Protein 2VQM (pdb70)

GO terms:
  GO:0005515 protein binding (F, IPI)
  GO:0060090 molecular adaptor activity (F, IDA)
  GO:0000785 chromatin (C, IDA)
  GO:0060337 type I interferon-mediated signaling pathway (P, IDA)
  GO:0004407 histone deacetylase activity (F, IDA)
  GO:0000122 negative regulation of transcription by RNA polymerase II (P, IDA)
  GO:0000122 negative regulation of transcription by RNA polymerase II (P, IGI)
  GO:0000978 RNA polymerase II cis-regulatory region sequence-specific DNA binding (F, IDA)
  GO:0141221 histone deacetylase activity, hydrolytic mechanism (F, EXP)
  GO:0045814 negative regulation of gene expression, epigenetic (P, IMP)
  GO:0019789 SUMO transferase activity (F, EXP)
  GO:0005654 nucleoplasm (C, TAS)
  GO:0033558 protein lysine deacetylase activity (F, TAS)
  GO:0016925 protein sumoylation (P, TAS)
  GO:0042802 identical protein binding (F, IPI)
  GO:0005634 nucleus (C, IDA)
  GO:0005737 cytoplasm (C, IDA)
  GO:0000976 transcription cis-regulatory region binding (F, IDA)
  GO:0001216 DNA-binding transcription activator activity (F, IDA)
  GO:0030955 potassium ion binding (F, IDA)

InterPro domains:
  IPR000286 Histone deacetylase HDAC [PR01270] (799-822)
  IPR000286 Histone deacetylase HDAC [PR01270] (833-848)
  IPR000286 Histone deacetylase HDAC [PR01270] (924-934)
  IPR023696 Ureohydrolase domain superfamily [SSF52768] (651-1032)
  IPR023801 Histone deacetylase domain [PF00850] (675-992)
  IPR024643 Histone deacetylase, glutamine rich N-terminal domain [PF12203] (62-152)
  IPR037138 Histone deacetylase domain superfamily [G3DSA:3.40.800.20] (651-1036)
  IPR046949 Histone deacetylase 4/5/7/9 [PIRSF037911] (25-1084)

Radius of gyration: 20.67 Å; Cα contacts (8 Å, |Δi|>4): 848; chains: 1; bounding box: 57×72×46 Å

Structure (mmCIF, N/CA/C/O backbone):
data_2VQM
#
_entry.id   2VQM
#
_cell.length_a   108.866
_cell.length_b   138.208
_cell.length_c   69.603
_cell.angle_alpha   90.00
_cell.angle_beta   90.00
_cell.angle_gamma   90.00
#
_symmetry.space_group_name_H-M   'C 2 2 21'
#
loop_
_entity.id
_entity.type
_entity.pdbx_description
1 polymer 'HISTONE DEACETYLASE 4'
2 non-polymer 'POTASSIUM ION'
3 non-polymer N-hydroxy-5-[(3-phenyl-5,6-dihydroimidazo[1,2-a]pyrazin-7(8H)-yl)carbonyl]thiophene-2-carboxamide
4 non-polymer 'ZINC ION'
5 water water
#
loop_
_atom_site.group_PDB
_atom_site.id
_atom_site.type_symbol
_atom_site.label_atom_id
_atom_site.label_alt_id
_atom_site.label_comp_id
_atom_site.label_asym_id
_atom_site.label_entity_id
_atom_site.label_seq_id
_atom_site.pdbx_PDB_ins_code
_atom_site.Cartn_x
_atom_site.Cartn_y
_atom_site.Cartn_z
_atom_site.occupancy
_atom_site.B_iso_or_equiv
_atom_site.auth_seq_id
_atom_site.auth_comp_id
_atom_site.auth_asym_id
_atom_site.auth_atom_id
_atom_site.pdbx_PDB_model_num
ATOM 1 N N . PRO A 1 6 ? 9.193 -27.889 29.758 1.00 44.89 6 PRO A N 1
ATOM 2 C CA . PRO A 1 6 ? 10.441 -27.871 30.570 1.00 44.75 6 PRO A CA 1
ATOM 3 C C . PRO A 1 6 ? 11.266 -26.650 30.238 1.00 44.39 6 PRO A C 1
ATOM 4 O O . PRO A 1 6 ? 11.271 -26.188 29.093 1.00 45.46 6 PRO A O 1
ATOM 5 N N . ARG A 1 7 ? 11.978 -26.122 31.224 1.00 43.47 7 ARG A N 1
ATOM 6 C CA . ARG A 1 7 ? 12.718 -24.889 31.007 1.00 42.59 7 ARG A CA 1
ATOM 7 C C . ARG A 1 7 ? 14.083 -25.103 30.333 1.00 40.54 7 ARG A C 1
ATOM 8 O O . ARG A 1 7 ? 14.483 -24.250 29.542 1.00 40.55 7 ARG A O 1
ATOM 16 N N . PHE A 1 8 ? 14.781 -26.218 30.589 1.00 37.87 8 PHE A N 1
ATOM 17 C CA . PHE A 1 8 ? 16.010 -26.502 29.819 1.00 35.83 8 PHE A CA 1
ATOM 18 C C . PHE A 1 8 ? 15.651 -27.135 28.477 1.00 34.48 8 PHE A C 1
ATOM 19 O O . PHE A 1 8 ? 15.767 -28.349 28.283 1.00 33.58 8 PHE A O 1
ATOM 27 N N . THR A 1 9 ? 15.196 -26.292 27.552 1.00 32.61 9 THR A N 1
ATOM 28 C CA . THR A 1 9 ? 14.821 -26.751 26.227 1.00 30.93 9 THR A CA 1
ATOM 29 C C . THR A 1 9 ? 15.125 -25.670 25.176 1.00 29.56 9 THR A C 1
ATOM 30 O O . THR A 1 9 ? 15.909 -24.767 25.430 1.00 28.61 9 THR A O 1
ATOM 34 N N . THR A 1 10 ? 14.498 -25.791 24.014 1.00 28.76 10 THR A N 1
ATOM 35 C CA . THR A 1 10 ? 14.731 -24.888 22.881 1.00 28.06 10 THR A CA 1
ATOM 36 C C . THR A 1 10 ? 13.995 -23.565 23.113 1.00 27.61 10 THR A C 1
ATOM 37 O O . THR A 1 10 ? 12.804 -23.566 23.409 1.00 27.76 10 THR A O 1
ATOM 41 N N . GLY A 1 11 ? 14.724 -22.455 22.970 1.00 27.32 11 GLY A N 1
ATOM 42 C CA . GLY A 1 11 ? 14.151 -21.108 23.062 1.00 27.32 11 GLY A CA 1
ATOM 43 C C . GLY A 1 11 ? 13.808 -20.530 21.701 1.00 26.98 11 GLY A C 1
ATOM 44 O O . GLY A 1 11 ? 14.431 -20.876 20.699 1.00 25.92 11 GLY A O 1
ATOM 45 N N . LEU A 1 12 ? 12.782 -19.679 21.665 1.00 27.00 12 LEU A N 1
ATOM 46 C CA . LEU A 1 12 ? 12.452 -18.894 20.479 1.00 27.02 12 LEU A CA 1
ATOM 47 C C . LEU A 1 12 ? 12.413 -17.410 20.883 1.00 27.50 12 LEU A C 1
ATOM 48 O O . LEU A 1 12 ? 11.986 -17.071 22.006 1.00 26.83 12 LEU A O 1
ATOM 53 N N . VAL A 1 13 ? 12.881 -16.534 19.993 1.00 27.37 13 VAL A N 1
ATOM 54 C CA . VAL A 1 13 ? 12.695 -15.096 20.166 1.00 28.07 13 VAL A CA 1
ATOM 55 C C . VAL A 1 13 ? 12.037 -14.511 18.924 1.00 28.45 13 VAL A C 1
ATOM 56 O O . VAL A 1 13 ? 12.361 -14.871 17.802 1.00 26.38 13 VAL A O 1
ATOM 60 N N . TYR A 1 14 ? 11.082 -13.612 19.169 1.00 29.81 14 TYR A N 1
ATOM 61 C CA . TYR A 1 14 ? 10.298 -12.959 18.131 1.00 30.85 14 TYR A CA 1
ATOM 62 C C . TYR A 1 14 ? 9.760 -11.671 18.768 1.00 31.92 14 TYR A C 1
ATOM 63 O O . TYR A 1 14 ? 9.678 -11.575 20.000 1.00 32.06 14 TYR A O 1
ATOM 72 N N . ASP A 1 15 ? 9.435 -10.670 17.959 1.00 32.44 15 ASP A N 1
ATOM 73 C CA . ASP A 1 15 ? 8.874 -9.434 18.501 1.00 32.98 15 ASP A CA 1
ATOM 74 C C . ASP A 1 15 ? 8.072 -8.712 17.419 1.00 33.68 15 ASP A C 1
ATOM 75 O O . ASP A 1 15 ? 8.622 -8.352 16.377 1.00 33.65 15 ASP A O 1
ATOM 80 N N . THR A 1 16 ? 6.770 -8.524 17.676 1.00 34.02 16 THR A N 1
ATOM 81 C CA . THR A 1 16 ? 5.857 -7.861 16.741 1.00 34.16 16 THR A CA 1
ATOM 82 C C . THR A 1 16 ? 6.281 -6.445 16.347 1.00 33.57 16 THR A C 1
ATOM 83 O O . THR A 1 16 ? 5.851 -5.959 15.309 1.00 33.85 16 THR A O 1
ATOM 87 N N . LEU A 1 17 ? 7.098 -5.788 17.172 1.00 33.29 17 LEU A N 1
ATOM 88 C CA . LEU A 1 17 ? 7.606 -4.449 16.861 1.00 32.91 17 LEU A CA 1
ATOM 89 C C . LEU A 1 17 ? 8.639 -4.452 15.711 1.00 32.15 17 LEU A C 1
ATOM 90 O O . LEU A 1 17 ? 9.038 -3.386 15.237 1.00 31.88 17 LEU A O 1
ATOM 95 N N . MET A 1 18 ? 9.069 -5.638 15.264 1.00 31.39 18 MET A N 1
ATOM 96 C CA . MET A 1 18 ? 9.875 -5.748 14.034 1.00 30.51 18 MET A CA 1
ATOM 97 C C . MET A 1 18 ? 9.021 -5.673 12.757 1.00 31.05 18 MET A C 1
ATOM 98 O O . MET A 1 18 ? 9.558 -5.450 11.666 1.00 30.33 18 MET A O 1
ATOM 103 N N . LEU A 1 19 ? 7.704 -5.855 12.893 1.00 31.77 19 LEU A N 1
ATOM 104 C CA . LEU A 1 19 ? 6.789 -5.938 11.751 1.00 32.74 19 LEU A CA 1
ATOM 105 C C . LEU A 1 19 ? 6.377 -4.562 11.225 1.00 33.74 19 LEU A C 1
ATOM 106 O O . LEU A 1 19 ? 6.106 -3.653 12.007 1.00 32.97 19 LEU A O 1
ATOM 111 N N . LYS A 1 20 ? 6.298 -4.439 9.904 1.00 35.50 20 LYS A N 1
ATOM 112 C CA . LYS A 1 20 ? 5.644 -3.286 9.274 1.00 37.53 20 LYS A CA 1
ATOM 113 C C . LYS A 1 20 ? 4.165 -3.285 9.647 1.00 38.47 20 LYS A C 1
ATOM 114 O O . LYS A 1 20 ? 3.590 -2.243 9.959 1.00 38.32 20 LYS A O 1
ATOM 120 N N . HIS A 1 21 ? 3.556 -4.470 9.623 1.00 40.13 21 HIS A N 1
ATOM 121 C CA . HIS A 1 21 ? 2.124 -4.601 9.871 1.00 41.47 21 HIS A CA 1
ATOM 122 C C . HIS A 1 21 ? 1.756 -5.957 10.479 1.00 42.69 21 HIS A C 1
ATOM 123 O O . HIS A 1 21 ? 1.937 -6.999 9.846 1.00 42.47 21 HIS A O 1
ATOM 130 N N . GLN A 1 22 ? 1.238 -5.920 11.703 1.00 44.43 22 GLN A N 1
ATOM 131 C CA . GLN A 1 22 ? 0.703 -7.109 12.362 1.00 45.86 22 GLN A CA 1
ATOM 132 C C . GLN A 1 22 ? -0.766 -7.286 12.006 1.00 46.75 22 GLN A C 1
ATOM 133 O O . GLN A 1 22 ? -1.534 -6.319 12.006 1.00 46.75 22 GLN A O 1
ATOM 139 N N . CYS A 1 23 ? -1.153 -8.529 11.727 1.00 47.84 23 CYS A N 1
ATOM 140 C CA . CYS A 1 23 ? -2.480 -8.830 11.218 1.00 48.84 23 CYS A CA 1
ATOM 141 C C . CYS A 1 23 ? -2.948 -10.253 11.522 1.00 49.35 23 CYS A C 1
ATOM 142 O O . CYS A 1 23 ? -2.309 -11.224 11.116 1.00 49.28 23 CYS A O 1
ATOM 145 N N . THR A 1 24 ? -4.087 -10.361 12.199 1.00 50.26 24 THR A N 1
ATOM 146 C CA . THR A 1 24 ? -4.702 -11.657 12.496 1.00 50.85 24 THR A CA 1
ATOM 147 C C . THR A 1 24 ? -5.306 -12.264 11.221 1.00 51.47 24 THR A C 1
ATOM 148 O O . THR A 1 24 ? -5.897 -11.543 10.410 1.00 51.58 24 THR A O 1
ATOM 152 N N . CYS A 1 25 ? -5.149 -13.582 11.059 1.00 52.21 25 CYS A N 1
ATOM 153 C CA . CYS A 1 25 ? -5.499 -14.325 9.827 1.00 52.72 25 CYS A CA 1
ATOM 154 C C . CYS A 1 25 ? -4.454 -14.206 8.719 1.00 53.12 25 CYS A C 1
ATOM 155 O O . CYS A 1 25 ? -4.703 -14.644 7.593 1.00 53.32 25 CYS A O 1
ATOM 158 N N . GLY A 1 26 ? -3.299 -13.617 9.023 1.00 53.56 26 GLY A N 1
ATOM 159 C CA . GLY A 1 26 ? -2.214 -13.520 8.049 1.00 53.70 26 GLY A CA 1
ATOM 160 C C . GLY A 1 26 ? -1.508 -14.851 7.857 1.00 53.84 26 GLY A C 1
ATOM 161 O O . GLY A 1 26 ? -1.641 -15.504 6.818 1.00 54.18 26 GLY A O 1
ATOM 162 N N . HIS A 1 34 ? -0.442 -10.687 1.685 1.00 46.62 34 HIS A N 1
ATOM 163 C CA . HIS A 1 34 ? -0.444 -10.162 3.053 1.00 46.15 34 HIS A CA 1
ATOM 164 C C . HIS A 1 34 ? 0.516 -10.982 3.920 1.00 45.89 34 HIS A C 1
ATOM 165 O O . HIS A 1 34 ? 0.945 -12.072 3.515 1.00 46.66 34 HIS A O 1
ATOM 172 N N . ALA A 1 35 ? 0.843 -10.455 5.104 1.00 44.84 35 ALA A N 1
ATOM 173 C CA . ALA A 1 35 ? 1.702 -11.147 6.083 1.00 43.67 35 ALA A CA 1
ATOM 174 C C . ALA A 1 35 ? 3.104 -11.454 5.533 1.00 42.23 35 ALA A C 1
ATOM 175 O O . ALA A 1 35 ? 3.265 -12.251 4.603 1.00 43.12 35 ALA A O 1
ATOM 177 N N . GLY A 1 36 ? 4.114 -10.831 6.124 1.00 40.04 36 GLY A N 1
ATOM 178 C CA . GLY A 1 36 ? 5.488 -10.991 5.669 1.00 38.52 36 GLY A CA 1
ATOM 179 C C . GLY A 1 36 ? 6.160 -12.262 6.159 1.00 36.70 36 GLY A C 1
ATOM 180 O O . GLY A 1 36 ? 5.508 -13.191 6.645 1.00 36.89 36 GLY A O 1
ATOM 181 N N . ARG A 1 37 ? 7.484 -12.272 6.065 1.00 34.61 37 ARG A N 1
ATOM 182 C CA . ARG A 1 37 ? 8.275 -13.475 6.324 1.00 32.86 37 ARG A CA 1
ATOM 183 C C . ARG A 1 37 ? 8.192 -13.953 7.782 1.00 31.80 37 ARG A C 1
ATOM 184 O O . ARG A 1 37 ? 7.764 -15.078 8.032 1.00 31.74 37 ARG A O 1
ATOM 192 N N . ILE A 1 38 ? 8.615 -13.121 8.731 1.00 30.51 38 ILE A N 1
ATOM 193 C CA . ILE A 1 38 ? 8.744 -13.582 10.126 1.00 30.24 38 ILE A CA 1
ATOM 194 C C . ILE A 1 38 ? 7.400 -13.849 10.790 1.00 30.83 38 ILE A C 1
ATOM 195 O O . ILE A 1 38 ? 7.277 -14.783 11.588 1.00 29.79 38 ILE A O 1
ATOM 200 N N . GLN A 1 39 ? 6.389 -13.049 10.439 1.00 31.22 39 GLN A N 1
ATOM 201 C CA . GLN A 1 39 ? 5.021 -13.303 10.905 1.00 32.04 39 GLN A CA 1
ATOM 202 C C . GLN A 1 39 ? 4.519 -14.653 10.387 1.00 31.57 39 GLN A C 1
ATOM 203 O O . GLN A 1 39 ? 3.876 -15.396 11.119 1.00 31.72 39 GLN A O 1
ATOM 209 N N . SER A 1 40 ? 4.850 -15.006 9.146 1.00 32.03 40 SER A N 1
ATOM 210 C CA . SER A 1 40 ? 4.475 -16.315 8.606 1.00 31.81 40 SER A CA 1
ATOM 211 C C . SER A 1 40 ? 5.225 -17.475 9.291 1.00 31.73 40 SER A C 1
ATOM 212 O O . SER A 1 40 ? 4.632 -18.501 9.604 1.00 31.45 40 SER A O 1
ATOM 215 N N . ILE A 1 41 ? 6.524 -17.315 9.526 1.00 31.61 41 ILE A N 1
ATOM 216 C CA . ILE A 1 41 ? 7.294 -18.363 10.217 1.00 31.53 41 ILE A CA 1
ATOM 217 C C . ILE A 1 41 ? 6.752 -18.579 11.643 1.00 32.48 41 ILE A C 1
ATOM 218 O O . ILE A 1 41 ? 6.567 -19.714 12.064 1.00 32.61 41 ILE A O 1
ATOM 223 N N . TRP A 1 42 ? 6.499 -17.488 12.361 1.00 33.67 42 TRP A N 1
ATOM 224 C CA . TRP A 1 42 ? 5.944 -17.558 13.719 1.00 34.75 42 TRP A CA 1
ATOM 225 C C . TRP A 1 42 ? 4.612 -18.305 13.719 1.00 35.59 42 TRP A C 1
ATOM 226 O O . TRP A 1 42 ? 4.347 -19.106 14.618 1.00 35.01 42 TRP A O 1
ATOM 237 N N . SER A 1 43 ? 3.778 -18.063 12.707 1.00 36.52 43 SER A N 1
ATOM 238 C CA . SER A 1 43 ? 2.491 -18.751 12.615 1.00 37.13 43 SER A CA 1
ATOM 239 C C . SER A 1 43 ? 2.664 -20.246 12.371 1.00 37.53 43 SER A C 1
ATOM 240 O O . SER A 1 43 ? 1.949 -21.050 12.970 1.00 37.31 43 SER A O 1
ATOM 243 N N . ARG A 1 44 ? 3.597 -20.614 11.491 1.00 37.24 44 ARG A N 1
ATOM 244 C CA . ARG A 1 44 ? 3.914 -22.012 11.239 1.00 37.43 44 ARG A CA 1
ATOM 245 C C . ARG A 1 44 ? 4.424 -22.718 12.497 1.00 37.51 44 ARG A C 1
ATOM 246 O O . ARG A 1 44 ? 4.100 -23.876 12.712 1.00 38.27 44 ARG A O 1
ATOM 254 N N . LEU A 1 45 ? 5.246 -22.037 13.288 1.00 37.98 45 LEU A N 1
ATOM 255 C CA . LEU A 1 45 ? 5.764 -22.611 14.535 1.00 38.16 45 LEU A CA 1
ATOM 256 C C . LEU A 1 45 ? 4.640 -22.721 15.574 1.00 39.42 45 LEU A C 1
ATOM 257 O O . LEU A 1 45 ? 4.494 -23.752 16.239 1.00 39.13 45 LEU A O 1
ATOM 262 N N . GLN A 1 46 ? 3.849 -21.655 15.690 1.00 40.66 46 GLN A N 1
ATOM 263 C CA . GLN A 1 46 ? 2.628 -21.682 16.501 1.00 41.95 46 GLN A CA 1
ATOM 264 C C . GLN A 1 46 ? 1.704 -22.811 16.055 1.00 42.26 46 GLN A C 1
ATOM 265 O O . GLN A 1 46 ? 1.389 -23.691 16.862 1.00 43.23 46 GLN A O 1
ATOM 271 N N . GLU A 1 47 ? 1.325 -22.814 14.772 1.00 43.12 47 GLU A N 1
ATOM 272 C CA . GLU A 1 47 ? 0.351 -23.788 14.214 1.00 43.64 47 GLU A CA 1
ATOM 273 C C . GLU A 1 47 ? 0.750 -25.244 14.380 1.00 43.47 47 GLU A C 1
ATOM 274 O O . GLU A 1 47 ? -0.118 -26.085 14.589 1.00 43.97 47 GLU A O 1
ATOM 280 N N . THR A 1 48 ? 2.042 -25.547 14.230 1.00 43.16 48 THR A N 1
ATOM 281 C CA . THR A 1 48 ? 2.549 -26.915 14.393 1.00 42.42 48 THR A CA 1
ATOM 282 C C . THR A 1 48 ? 2.724 -27.291 15.874 1.00 42.13 48 THR A C 1
ATOM 283 O O . THR A 1 48 ? 2.971 -28.439 16.190 1.00 41.74 48 THR A O 1
ATOM 287 N N . GLY A 1 49 ? 2.611 -26.316 16.775 1.00 41.97 49 GLY A N 1
ATOM 288 C CA . GLY A 1 49 ? 2.769 -26.561 18.208 1.00 41.72 49 GLY A CA 1
ATOM 289 C C . GLY A 1 49 ? 4.210 -26.581 18.693 1.00 41.27 49 GLY A C 1
ATOM 290 O O . GLY A 1 49 ? 4.465 -26.846 19.868 1.00 40.91 49 GLY A O 1
ATOM 291 N N . LEU A 1 50 ? 5.158 -26.289 17.797 1.00 40.89 50 LEU A N 1
ATOM 292 C CA . LEU A 1 50 ? 6.569 -26.245 18.164 1.00 40.19 50 LEU A CA 1
ATOM 293 C C . LEU A 1 50 ? 6.834 -25.126 19.162 1.00 39.96 50 LEU A C 1
ATOM 294 O O . LEU A 1 50 ? 7.603 -25.316 20.103 1.00 39.26 50 LEU A O 1
ATOM 299 N N . ARG A 1 51 ? 6.192 -23.967 18.972 1.00 39.76 51 ARG A N 1
ATOM 300 C CA . ARG A 1 51 ? 6.335 -22.858 19.916 1.00 40.25 51 ARG A CA 1
ATOM 301 C C . ARG A 1 51 ? 5.909 -23.319 21.312 1.00 39.88 51 ARG A C 1
ATOM 302 O O . ARG A 1 51 ? 6.526 -22.944 22.300 1.00 40.05 51 ARG A O 1
ATOM 310 N N . GLY A 1 52 ? 4.868 -24.141 21.371 1.00 39.99 52 GLY A N 1
ATOM 311 C CA . GLY A 1 52 ? 4.354 -24.669 22.642 1.00 40.21 52 GLY A CA 1
ATOM 312 C C . GLY A 1 52 ? 5.361 -25.501 23.418 1.00 40.08 52 GLY A C 1
ATOM 313 O O . GLY A 1 52 ? 5.378 -25.473 24.652 1.00 39.90 52 GLY A O 1
ATOM 314 N N . LYS A 1 53 ? 6.209 -26.230 22.691 1.00 39.90 53 LYS A N 1
ATOM 315 C CA . LYS A 1 53 ? 7.272 -27.042 23.297 1.00 39.68 53 LYS A CA 1
ATOM 316 C C . LYS A 1 53 ? 8.509 -26.203 23.605 1.00 38.79 53 LYS A C 1
ATOM 317 O O . LYS A 1 53 ? 9.401 -26.629 24.349 1.00 38.22 53 LYS A O 1
ATOM 323 N N . CYS A 1 54 ? 8.554 -24.999 23.038 1.00 38.09 54 CYS A N 1
ATOM 324 C CA . CYS A 1 54 ? 9.675 -24.102 23.223 1.00 37.36 54 CYS A CA 1
ATOM 325 C C . CYS A 1 54 ? 9.433 -23.091 24.336 1.00 37.69 54 CYS A C 1
ATOM 326 O O . CYS A 1 54 ? 8.286 -22.820 24.703 1.00 37.61 54 CYS A O 1
ATOM 329 N N . GLU A 1 55 ? 10.520 -22.543 24.865 1.00 37.82 55 GLU A N 1
ATOM 330 C CA . GLU A 1 55 ? 10.459 -21.405 25.773 1.00 38.69 55 GLU A CA 1
ATOM 331 C C . GLU A 1 55 ? 10.549 -20.111 24.957 1.00 39.19 55 GLU A C 1
ATOM 332 O O . GLU A 1 55 ? 11.551 -19.861 24.282 1.00 38.75 55 GLU A O 1
ATOM 338 N N . CYS A 1 56 ? 9.498 -19.298 25.024 1.00 39.48 56 CYS A N 1
ATOM 339 C CA . CYS A 1 56 ? 9.477 -18.003 24.345 1.00 40.03 56 CYS A CA 1
ATOM 340 C C . CYS A 1 56 ? 10.223 -16.980 25.194 1.00 39.50 56 CYS A C 1
ATOM 341 O O . CYS A 1 56 ? 9.938 -16.823 26.385 1.00 39.34 56 CYS A O 1
ATOM 344 N N . ILE A 1 57 ? 11.185 -16.304 24.571 1.00 39.18 57 ILE A N 1
ATOM 345 C CA . ILE A 1 57 ? 12.070 -15.345 25.228 1.00 38.97 57 ILE A CA 1
ATOM 346 C C . ILE A 1 57 ? 11.699 -13.931 24.776 1.00 38.81 57 ILE A C 1
ATOM 347 O O . ILE A 1 57 ? 11.422 -13.708 23.602 1.00 37.99 57 ILE A O 1
ATOM 352 N N . ARG A 1 58 ? 11.684 -12.988 25.714 1.00 38.66 58 ARG A N 1
ATOM 353 C CA . ARG A 1 58 ? 11.380 -11.591 25.393 1.00 38.88 58 ARG A CA 1
ATOM 354 C C . ARG A 1 58 ? 12.608 -10.852 24.885 1.00 37.90 58 ARG A C 1
ATOM 355 O O . ARG A 1 58 ? 13.655 -10.835 25.537 1.00 36.98 58 ARG A O 1
ATOM 363 N N . GLY A 1 59 ? 12.460 -10.224 23.723 1.00 37.72 59 GLY A N 1
ATOM 364 C CA . GLY A 1 59 ? 13.520 -9.422 23.140 1.00 37.23 59 GLY A CA 1
ATOM 365 C C . GLY A 1 59 ? 13.526 -7.987 23.640 1.00 36.94 59 GLY A C 1
ATOM 366 O O . GLY A 1 59 ? 12.699 -7.600 24.477 1.00 36.52 59 GLY A O 1
ATOM 367 N N . ARG A 1 60 ? 14.467 -7.211 23.110 1.00 36.31 60 ARG A N 1
ATOM 368 C CA . ARG A 1 60 ? 14.638 -5.788 23.428 1.00 35.94 60 ARG A CA 1
ATOM 369 C C . ARG A 1 60 ? 15.532 -5.127 22.391 1.00 35.27 60 ARG A C 1
ATOM 370 O O . ARG A 1 60 ? 16.178 -5.820 21.600 1.00 35.20 60 ARG A O 1
ATOM 378 N N . LYS A 1 61 ? 15.603 -3.796 22.423 1.00 34.66 61 LYS A N 1
ATOM 379 C CA . LYS A 1 61 ? 16.554 -3.052 21.607 1.00 34.14 61 LYS A CA 1
ATOM 380 C C . LYS A 1 61 ? 17.972 -3.315 22.079 1.00 33.67 61 LYS A C 1
ATOM 381 O O . LYS A 1 61 ? 18.241 -3.315 23.283 1.00 33.01 61 LYS A O 1
ATOM 387 N N . ALA A 1 62 ? 18.885 -3.511 21.136 1.00 32.44 62 ALA A N 1
ATOM 388 C CA . ALA A 1 62 ? 20.294 -3.455 21.453 1.00 32.47 62 ALA A CA 1
ATOM 389 C C . ALA A 1 62 ? 20.603 -2.051 21.982 1.00 32.63 62 ALA A C 1
ATOM 390 O O . ALA A 1 62 ? 19.976 -1.076 21.545 1.00 32.35 62 ALA A O 1
ATOM 392 N N . THR A 1 63 ? 21.545 -1.947 22.921 1.00 32.02 63 THR A N 1
ATOM 393 C CA . THR A 1 63 ? 22.049 -0.641 23.339 1.00 31.84 63 THR A CA 1
ATOM 394 C C . THR A 1 63 ? 22.982 -0.118 22.259 1.00 31.80 63 THR A C 1
ATOM 395 O O . THR A 1 63 ? 23.482 -0.889 21.433 1.00 30.45 63 THR A O 1
ATOM 399 N N . LEU A 1 64 ? 23.196 1.194 22.251 1.00 31.78 64 LEU A N 1
ATOM 400 C CA . LEU A 1 64 ? 24.164 1.802 21.341 1.00 32.24 64 LEU A CA 1
ATOM 401 C C . LEU A 1 64 ? 25.577 1.274 21.587 1.00 32.33 64 LEU A C 1
ATOM 402 O O . LEU A 1 64 ? 26.333 1.084 20.642 1.00 32.01 64 LEU A O 1
ATOM 407 N N . GLU A 1 65 ? 25.926 1.016 22.851 1.00 31.64 65 GLU A N 1
ATOM 408 C CA . GLU A 1 65 ? 27.230 0.441 23.178 1.00 32.25 65 GLU A CA 1
ATOM 409 C C . GLU A 1 65 ? 27.393 -0.976 22.599 1.00 30.92 65 GLU A C 1
ATOM 410 O O . GLU A 1 65 ? 28.443 -1.306 22.065 1.00 31.26 65 GLU A O 1
ATOM 416 N N . GLU A 1 66 ? 26.344 -1.784 22.699 1.00 30.64 66 GLU A N 1
ATOM 417 C CA . GLU A 1 66 ? 26.344 -3.152 22.142 1.00 30.10 66 GLU A CA 1
ATOM 418 C C . GLU A 1 66 ? 26.576 -3.148 20.624 1.00 29.67 66 GLU A C 1
ATOM 419 O O . GLU A 1 66 ? 27.411 -3.915 20.114 1.00 29.52 66 GLU A O 1
ATOM 425 N N . LEU A 1 67 ? 25.859 -2.275 19.910 1.00 28.88 67 LEU A N 1
ATOM 426 C CA . LEU A 1 67 ? 26.020 -2.154 18.455 1.00 28.00 67 LEU A CA 1
ATOM 427 C C . LEU A 1 67 ? 27.445 -1.710 18.115 1.00 28.25 67 LEU A C 1
ATOM 428 O O . LEU A 1 67 ? 27.998 -2.105 17.094 1.00 27.58 67 LEU A O 1
ATOM 433 N N . GLN A 1 68 ? 28.060 -0.909 18.989 1.00 28.29 68 GLN A N 1
ATOM 434 C CA . GLN A 1 68 ? 29.409 -0.420 18.743 1.00 28.64 68 GLN A CA 1
ATOM 435 C C . GLN A 1 68 ? 30.544 -1.444 18.983 1.00 28.19 68 GLN A C 1
ATOM 436 O O . GLN A 1 68 ? 31.705 -1.143 18.718 1.00 28.77 68 GLN A O 1
ATOM 442 N N . THR A 1 69 ? 30.217 -2.648 19.450 1.00 28.20 69 THR A N 1
ATOM 443 C CA . THR A 1 69 ? 31.201 -3.744 19.441 1.00 28.24 69 THR A CA 1
ATOM 444 C C . THR A 1 69 ? 31.618 -4.100 17.997 1.00 27.94 69 THR A C 1
ATOM 445 O O . THR A 1 69 ? 32.709 -4.617 17.775 1.00 27.49 69 THR A O 1
ATOM 449 N N . VAL A 1 70 ? 30.734 -3.821 17.031 1.00 26.92 70 VAL A N 1
ATOM 450 C CA . VAL A 1 70 ? 30.966 -4.149 15.621 1.00 26.46 70 VAL A CA 1
ATOM 451 C C . VAL A 1 70 ? 30.994 -2.906 14.720 1.00 26.77 70 VAL A C 1
ATOM 452 O O . VAL A 1 70 ? 31.846 -2.793 13.834 1.00 27.62 70 VAL A O 1
ATOM 456 N N . HIS A 1 71 ? 30.069 -1.975 14.947 1.00 26.90 71 HIS A N 1
ATOM 457 C CA . HIS A 1 71 ? 29.891 -0.836 14.049 1.00 26.74 71 HIS A CA 1
ATOM 458 C C . HIS A 1 71 ? 30.453 0.463 14.645 1.00 27.91 71 HIS A C 1
ATOM 459 O O . HIS A 1 71 ? 30.569 0.605 15.870 1.00 28.55 71 HIS A O 1
ATOM 466 N N . SER A 1 72 ? 30.799 1.404 13.774 1.00 28.57 72 SER A N 1
ATOM 467 C CA . SER A 1 72 ? 31.328 2.708 14.214 1.00 28.96 72 SER A CA 1
ATOM 468 C C . SER A 1 72 ? 30.277 3.482 15.012 1.00 29.01 72 SER A C 1
ATOM 469 O O . SER A 1 72 ? 29.080 3.244 14.869 1.00 28.63 72 SER A O 1
ATOM 472 N N . GLU A 1 73 ? 30.732 4.403 15.866 1.00 29.29 73 GLU A N 1
ATOM 473 C CA . GLU A 1 73 ? 29.808 5.285 16.576 1.00 29.70 73 GLU A CA 1
ATOM 474 C C . GLU A 1 73 ? 28.903 6.065 15.611 1.00 28.78 73 GLU A C 1
ATOM 475 O O . GLU A 1 73 ? 27.708 6.161 15.833 1.00 28.55 73 GLU A O 1
ATOM 481 N N . ALA A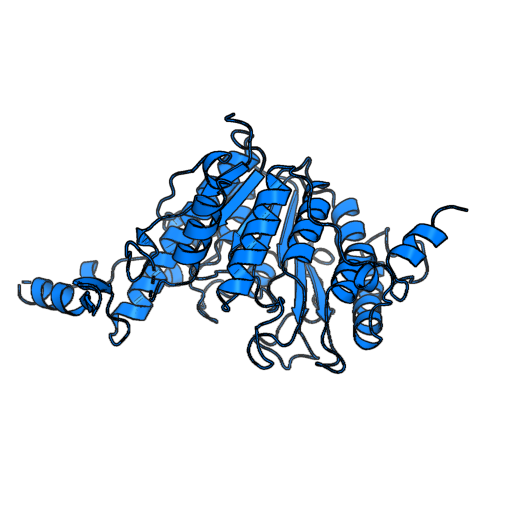 1 74 ? 29.488 6.603 14.544 1.00 28.60 74 ALA A N 1
ATOM 482 C CA . ALA A 1 74 ? 28.750 7.412 13.561 1.00 28.73 74 ALA A CA 1
ATOM 483 C C . ALA A 1 74 ? 27.618 6.594 12.895 1.00 28.26 74 ALA A C 1
ATOM 484 O O . ALA A 1 74 ? 26.465 7.050 12.782 1.00 28.93 74 ALA A O 1
ATOM 486 N N . HIS A 1 75 ? 27.954 5.372 12.484 1.00 27.54 75 HIS A N 1
ATOM 487 C CA . HIS A 1 75 ? 26.974 4.441 11.911 1.00 26.70 75 HIS A CA 1
ATOM 488 C C . HIS A 1 75 ? 25.818 4.179 12.865 1.00 26.34 75 HIS A C 1
ATOM 489 O O . HIS A 1 75 ? 24.647 4.226 12.487 1.00 25.16 75 HIS A O 1
ATOM 496 N N . THR A 1 76 ? 26.166 3.911 14.122 1.00 26.24 76 THR A N 1
ATOM 497 C CA . THR A 1 76 ? 25.191 3.570 15.143 1.00 26.29 76 THR A CA 1
ATOM 498 C C . THR A 1 76 ? 24.233 4.744 15.456 1.00 26.43 76 THR A C 1
ATOM 499 O O . THR A 1 76 ? 23.035 4.545 15.586 1.00 25.30 76 THR A O 1
ATOM 503 N N . LEU A 1 77 ? 24.768 5.957 15.552 1.00 27.35 77 LEU A N 1
ATOM 504 C CA . LEU A 1 77 ? 23.931 7.134 15.850 1.00 28.50 77 LEU A CA 1
ATOM 505 C C . LEU A 1 77 ? 23.003 7.505 14.678 1.00 28.86 77 LEU A C 1
ATOM 506 O O . LEU A 1 77 ? 21.838 7.860 14.884 1.00 29.54 77 LEU A O 1
ATOM 511 N N . LEU A 1 78 ? 23.506 7.384 13.453 1.00 28.85 78 LEU A N 1
ATOM 512 C CA . LEU A 1 78 ? 22.710 7.689 12.260 1.00 28.87 78 LEU A CA 1
ATOM 513 C C . LEU A 1 78 ? 21.524 6.735 12.111 1.00 28.62 78 LEU A C 1
ATOM 514 O O . LEU A 1 78 ? 20.372 7.169 12.071 1.00 28.64 78 LEU A O 1
ATOM 519 N N . TYR A 1 79 ? 21.805 5.432 12.054 1.00 27.62 79 TYR A N 1
ATOM 520 C CA . TYR A 1 79 ? 20.771 4.425 11.810 1.00 27.20 79 TYR A CA 1
ATOM 521 C C . TYR A 1 79 ? 20.068 3.886 13.046 1.00 27.56 79 TYR A C 1
ATOM 522 O O . TYR A 1 79 ? 18.998 3.298 12.919 1.00 26.07 79 TYR A O 1
ATOM 531 N N . GLY A 1 80 ? 20.667 4.069 14.225 1.00 29.23 80 GLY A N 1
ATOM 532 C CA . GLY A 1 80 ? 20.147 3.464 15.455 1.00 30.99 80 GLY A CA 1
ATOM 533 C C . GLY A 1 80 ? 19.226 4.315 16.318 1.00 32.96 80 GLY A C 1
ATOM 534 O O . GLY A 1 80 ? 18.603 3.798 17.254 1.00 33.29 80 GLY A O 1
ATOM 535 N N . THR A 1 81 ? 19.117 5.604 16.008 1.00 34.73 81 THR A N 1
ATOM 536 C CA . THR A 1 81 ? 18.337 6.531 16.839 1.00 36.45 81 THR A CA 1
ATOM 537 C C . THR A 1 81 ? 17.145 7.111 16.062 1.00 37.82 81 THR A C 1
ATOM 538 O O . THR A 1 81 ? 17.210 7.278 14.834 1.00 37.40 81 THR A O 1
ATOM 542 N N . ASN A 1 82 ? 16.059 7.406 16.776 1.00 39.09 82 ASN A N 1
ATOM 543 C CA . ASN A 1 82 ? 14.849 7.957 16.152 1.00 40.62 82 ASN A CA 1
ATOM 544 C C . ASN A 1 82 ? 15.139 9.349 15.595 1.00 41.44 82 ASN A C 1
ATOM 545 O O . ASN A 1 82 ? 15.544 10.233 16.350 1.00 41.48 82 ASN A O 1
ATOM 550 N N . PRO A 1 83 ? 14.953 9.547 14.275 1.00 42.66 83 PRO A N 1
ATOM 551 C CA . PRO A 1 83 ? 15.326 10.845 13.689 1.00 43.75 83 PRO A CA 1
ATOM 552 C C . PRO A 1 83 ? 14.530 12.036 14.239 1.00 45.01 83 PRO A C 1
ATOM 553 O O . PRO A 1 83 ? 15.066 13.146 14.320 1.00 44.97 83 PRO A O 1
ATOM 557 N N . LEU A 1 84 ? 13.280 11.797 14.633 1.00 46.68 84 LEU A N 1
ATOM 558 C CA . LEU A 1 84 ? 12.408 12.857 15.152 1.00 48.05 84 LEU A CA 1
ATOM 559 C C . LEU A 1 84 ? 12.956 13.511 16.437 1.00 49.34 84 LEU A C 1
ATOM 560 O O . LEU A 1 84 ? 12.684 14.687 16.710 1.00 49.75 84 LEU A O 1
ATOM 565 N N . ASN A 1 85 ? 13.739 12.757 17.210 1.00 50.69 85 ASN A N 1
ATOM 566 C CA . ASN A 1 85 ? 14.396 13.292 18.409 1.00 51.74 85 ASN A CA 1
ATOM 567 C C . ASN A 1 85 ? 15.346 14.475 18.119 1.00 52.38 85 ASN A C 1
ATOM 568 O O . ASN A 1 85 ? 15.563 15.326 18.984 1.00 52.46 85 ASN A O 1
ATOM 573 N N . ARG A 1 86 ? 15.894 14.526 16.904 1.00 52.99 86 ARG A N 1
ATOM 574 C CA . ARG A 1 86 ? 16.806 15.604 16.489 1.00 53.64 86 ARG A CA 1
ATOM 575 C C . ARG A 1 86 ? 16.057 16.853 16.003 1.00 53.76 86 ARG A C 1
ATOM 576 O O . ARG A 1 86 ? 16.667 17.906 15.787 1.00 53.92 86 ARG A O 1
ATOM 584 N N . GLN A 1 87 ? 14.743 16.722 15.827 1.00 53.98 87 GLN A N 1
ATOM 585 C CA . GLN A 1 87 ? 13.920 17.738 15.186 1.00 54.30 87 GLN A CA 1
ATOM 586 C C . GLN A 1 87 ? 12.943 18.330 16.200 1.00 54.64 87 GLN A C 1
ATOM 587 O O . GLN A 1 87 ? 13.180 19.400 16.767 1.00 55.36 87 GLN A O 1
ATOM 593 N N . LYS A 1 92 ? 2.036 19.779 15.676 1.00 62.20 92 LYS A N 1
ATOM 594 C CA . LYS A 1 92 ? 1.414 20.078 14.384 1.00 62.23 92 LYS A CA 1
ATOM 595 C C . LYS A 1 92 ? 2.203 19.444 13.237 1.00 62.11 92 LYS A C 1
ATOM 596 O O . LYS A 1 92 ? 1.644 18.704 12.428 1.00 61.95 92 LYS A O 1
ATOM 602 N N . LYS A 1 93 ? 3.499 19.742 13.175 1.00 62.08 93 LYS A N 1
ATOM 603 C CA . LYS A 1 93 ? 4.408 19.047 12.260 1.00 62.04 93 LYS A CA 1
ATOM 604 C C . LYS A 1 93 ? 4.784 17.669 12.820 1.00 62.00 93 LYS A C 1
ATOM 605 O O . LYS A 1 93 ? 5.109 16.755 12.058 1.00 61.98 93 LYS A O 1
ATOM 607 N N . LEU A 1 94 ? 4.739 17.525 14.147 1.00 61.89 94 LEU A N 1
ATOM 608 C CA . LEU A 1 94 ? 4.932 16.223 14.794 1.00 61.87 94 LEU A CA 1
ATOM 609 C C . LEU A 1 94 ? 3.747 15.308 14.509 1.00 61.70 94 LEU A C 1
ATOM 610 O O . LEU A 1 94 ? 3.927 14.148 14.138 1.00 61.74 94 LEU A O 1
ATOM 615 N N . LEU A 1 95 ? 2.540 15.841 14.689 1.00 61.44 95 LEU A N 1
ATOM 616 C CA . LEU A 1 95 ? 1.307 15.105 14.393 1.00 61.23 95 LEU A CA 1
ATOM 617 C C . LEU A 1 95 ? 1.216 14.749 12.900 1.00 60.93 95 LEU A C 1
ATOM 618 O O . LEU A 1 95 ? 0.749 13.664 12.542 1.00 60.72 95 LEU A O 1
ATOM 623 N N . GLY A 1 96 ? 1.671 15.663 12.041 1.00 60.63 96 GLY A N 1
ATOM 624 C CA . GLY A 1 96 ? 1.740 15.417 10.598 1.00 60.44 96 GLY A CA 1
ATOM 625 C C . GLY A 1 96 ? 2.792 14.386 10.203 1.00 60.29 96 GLY A C 1
ATOM 626 O O . GLY A 1 96 ? 2.568 13.575 9.296 1.00 60.13 96 GLY A O 1
ATOM 627 N N . SER A 1 97 ? 3.943 14.422 10.872 1.00 60.12 97 SER A N 1
ATOM 628 C CA . SER A 1 97 ? 4.996 13.421 10.653 1.00 60.11 97 SER A CA 1
ATOM 629 C C . SER A 1 97 ? 4.526 12.033 11.075 1.00 59.95 97 SER A C 1
ATOM 630 O O . SER A 1 97 ? 4.700 11.066 10.335 1.00 59.91 97 SER A O 1
ATOM 633 N N . LEU A 1 98 ? 3.936 11.946 12.265 1.00 59.87 98 LEU A N 1
ATOM 634 C CA . LEU A 1 98 ? 3.396 10.683 12.775 1.00 59.83 98 LEU A CA 1
ATOM 635 C C . LEU A 1 98 ? 2.289 10.146 11.874 1.00 59.78 98 LEU A C 1
ATOM 636 O O . LEU A 1 98 ? 2.242 8.948 11.603 1.00 59.81 98 LEU A O 1
ATOM 641 N N . ALA A 1 99 ? 1.413 11.035 11.406 1.00 59.64 99 ALA A N 1
ATOM 642 C CA . ALA A 1 99 ? 0.279 10.648 10.563 1.00 59.56 99 ALA A CA 1
ATOM 643 C C . ALA A 1 99 ? 0.701 9.861 9.321 1.00 59.50 99 ALA A C 1
ATOM 644 O O . ALA A 1 99 ? 0.179 8.776 9.073 1.00 59.65 99 ALA A O 1
ATOM 646 N N . SER A 1 100 ? 1.650 10.397 8.555 1.00 59.32 100 SER A N 1
ATOM 647 C CA . SER A 1 100 ? 2.042 9.785 7.272 1.00 59.22 100 SER A CA 1
ATOM 648 C C . SER A 1 100 ? 3.000 8.586 7.389 1.00 58.94 100 SER A C 1
ATOM 649 O O . SER A 1 100 ? 3.253 7.899 6.396 1.00 58.61 100 SER A O 1
ATOM 652 N N . VAL A 1 101 ? 3.531 8.340 8.584 1.00 58.88 101 VAL A N 1
ATOM 653 C CA . VAL A 1 101 ? 4.239 7.080 8.855 1.00 58.88 101 VAL A CA 1
ATOM 654 C C . VAL A 1 101 ? 3.295 5.895 8.610 1.00 58.98 101 VAL A C 1
ATOM 655 O O . VAL A 1 101 ? 3.723 4.854 8.102 1.00 58.82 101 VAL A O 1
ATOM 659 N N . PHE A 1 102 ? 2.013 6.076 8.938 1.00 59.11 102 PHE A N 1
ATOM 660 C CA . PHE A 1 102 ? 1.022 4.996 8.868 1.00 59.41 102 PHE A CA 1
ATOM 661 C C . PHE A 1 102 ? 0.086 5.064 7.657 1.00 59.72 102 PHE A C 1
ATOM 662 O O . PHE A 1 102 ? -0.127 6.127 7.076 1.00 59.70 102 PHE A O 1
ATOM 670 N N . VAL A 1 103 ? -0.460 3.906 7.290 1.00 60.15 103 VAL A N 1
ATOM 671 C CA . VAL A 1 103 ? -1.461 3.791 6.227 1.00 60.52 103 VAL A CA 1
ATOM 672 C C . VAL A 1 103 ? -2.483 2.708 6.591 1.00 60.97 103 VAL A C 1
ATOM 673 O O . VAL A 1 103 ? -2.121 1.664 7.140 1.00 61.08 103 VAL A O 1
ATOM 677 N N . ARG A 1 104 ? -3.754 2.962 6.290 1.00 61.34 104 ARG A N 1
ATOM 678 C CA . ARG A 1 104 ? -4.816 1.998 6.572 1.00 61.59 104 ARG A CA 1
ATOM 679 C C . ARG A 1 104 ? -4.894 0.995 5.422 1.00 61.50 104 ARG A C 1
ATOM 680 O O . ARG A 1 104 ? -4.829 1.380 4.256 1.00 61.53 104 ARG A O 1
ATOM 688 N N . LEU A 1 105 ? -5.028 -0.287 5.760 1.00 61.42 105 LEU A N 1
ATOM 689 C CA . LEU A 1 105 ? -4.888 -1.383 4.790 1.00 61.35 105 LEU A CA 1
ATOM 690 C C . LEU A 1 105 ? -6.233 -2.051 4.467 1.00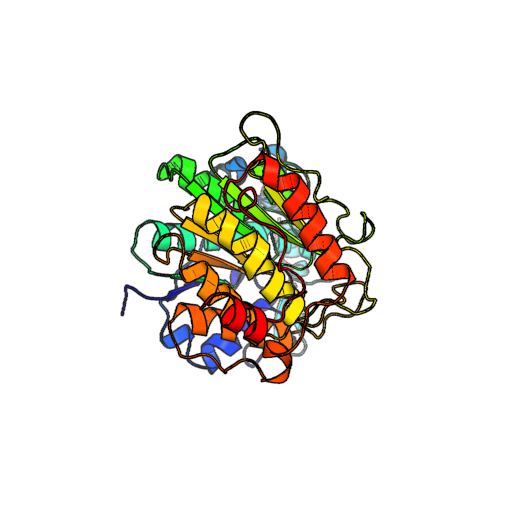 61.24 105 LEU A C 1
ATOM 691 O O . LEU A 1 105 ? -7.186 -1.923 5.243 1.00 61.25 105 LEU A O 1
ATOM 696 N N . PRO A 1 106 ? -6.315 -2.769 3.322 1.00 61.06 106 PRO A N 1
ATOM 697 C CA . PRO A 1 106 ? -7.562 -3.446 2.909 1.00 60.94 106 PRO A CA 1
ATOM 698 C C . PRO A 1 106 ? -8.123 -4.509 3.878 1.00 60.64 106 PRO A C 1
ATOM 699 O O . PRO A 1 106 ? -9.247 -4.976 3.686 1.00 60.76 106 PRO A O 1
ATOM 703 N N . CYS A 1 107 ? -7.352 -4.889 4.893 1.00 60.07 107 CYS A N 1
ATOM 704 C CA . CYS A 1 107 ? -7.841 -5.768 5.953 1.00 59.58 107 CYS A CA 1
ATOM 705 C C . CYS A 1 107 ? -8.551 -4.984 7.064 1.00 58.99 107 CYS A C 1
ATOM 706 O O . CYS A 1 107 ? -9.161 -5.582 7.953 1.00 59.04 107 CYS A O 1
ATOM 709 N N . GLY A 1 108 ? -8.472 -3.655 7.013 1.00 58.33 108 GLY A N 1
ATOM 710 C CA . GLY A 1 108 ? -8.996 -2.798 8.079 1.00 57.78 108 GLY A CA 1
ATOM 711 C C . GLY A 1 108 ? -7.974 -2.500 9.166 1.00 57.26 108 GLY A C 1
ATOM 712 O O . GLY A 1 108 ? -8.286 -1.823 10.152 1.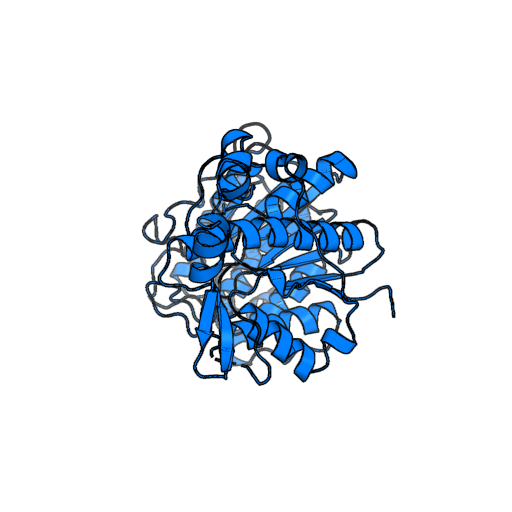00 57.38 108 GLY A O 1
ATOM 713 N N . GLY A 1 109 ? -6.755 -3.010 8.995 1.00 56.35 109 GLY A N 1
ATOM 714 C CA . GLY A 1 109 ? -5.658 -2.737 9.921 1.00 55.66 109 GLY A CA 1
ATOM 715 C C . GLY A 1 109 ? -4.786 -1.592 9.435 1.00 54.84 109 GLY A C 1
ATOM 716 O O . GLY A 1 109 ? -4.972 -1.078 8.328 1.00 54.95 109 GLY A O 1
ATOM 717 N N . VAL A 1 110 ? -3.835 -1.190 10.273 1.00 53.69 110 VAL A N 1
ATOM 718 C CA . VAL A 1 110 ? -2.896 -0.132 9.927 1.00 52.53 110 VAL A CA 1
ATOM 719 C C . VAL A 1 110 ? -1.472 -0.688 9.896 1.00 51.29 110 VAL A C 1
ATOM 720 O O . VAL A 1 110 ? -1.150 -1.645 10.607 1.00 51.08 110 VAL A O 1
ATOM 724 N N . GLY A 1 111 ? -0.629 -0.085 9.063 1.00 49.59 111 GLY A N 1
ATOM 725 C CA . GLY A 1 111 ? 0.782 -0.440 9.011 1.00 48.35 111 GLY A CA 1
ATOM 726 C C . GLY A 1 111 ? 1.678 0.739 8.680 1.00 47.21 111 GLY A C 1
ATOM 727 O O . GLY A 1 111 ? 1.201 1.817 8.307 1.00 46.64 111 GLY A O 1
ATOM 728 N N . VAL A 1 112 ? 2.983 0.526 8.839 1.00 45.79 112 VAL A N 1
ATOM 729 C CA . VAL A 1 112 ? 3.991 1.457 8.342 1.00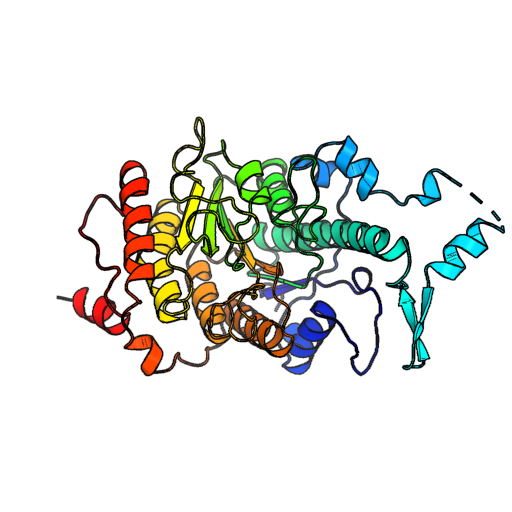 44.85 112 VAL A CA 1
ATOM 730 C C . VAL A 1 112 ? 3.903 1.496 6.821 1.00 44.36 112 VAL A C 1
ATOM 731 O O . VAL A 1 112 ? 3.948 0.453 6.161 1.00 43.74 112 VAL A O 1
ATOM 735 N N . ASP A 1 113 ? 3.772 2.708 6.278 1.00 44.08 113 ASP A N 1
ATOM 736 C CA . ASP A 1 113 ? 3.596 2.919 4.842 1.00 43.93 113 ASP A CA 1
ATOM 737 C C . ASP A 1 113 ? 4.905 2.660 4.083 1.00 44.00 113 ASP A C 1
ATOM 738 O O . ASP A 1 113 ? 5.886 3.395 4.225 1.00 43.65 113 ASP A O 1
ATOM 743 N N . SER A 1 114 ? 4.906 1.605 3.275 1.00 44.29 114 SER A N 1
ATOM 744 C CA . SER A 1 114 ? 6.097 1.174 2.540 1.00 44.77 114 SER A CA 1
ATOM 745 C C . SER A 1 114 ? 6.478 2.104 1.381 1.00 44.85 114 SER A C 1
ATOM 746 O O . SER A 1 114 ? 7.604 2.040 0.882 1.00 44.45 114 SER A O 1
ATOM 749 N N . ASP A 1 115 ? 5.541 2.951 0.953 1.00 45.17 115 ASP A N 1
ATOM 750 C CA . ASP A 1 115 ? 5.794 3.908 -0.132 1.00 45.55 115 ASP A CA 1
ATOM 751 C C . ASP A 1 115 ? 6.501 5.183 0.341 1.00 45.04 115 ASP A C 1
ATOM 752 O O . ASP A 1 115 ? 6.912 5.996 -0.492 1.00 45.49 115 ASP A O 1
ATOM 757 N N . THR A 1 116 ? 6.645 5.357 1.658 1.00 44.27 116 THR A N 1
ATOM 758 C CA . THR A 1 116 ? 7.207 6.583 2.233 1.00 43.39 116 THR A CA 1
ATOM 759 C C . THR A 1 116 ? 8.685 6.458 2.608 1.00 42.89 116 THR A C 1
ATOM 760 O O . THR A 1 116 ? 9.284 5.371 2.535 1.00 42.43 116 THR A O 1
ATOM 764 N N . ILE A 1 117 ? 9.254 7.585 3.034 1.00 41.77 117 ILE A N 1
ATOM 765 C CA . ILE A 1 117 ? 10.628 7.637 3.535 1.00 41.55 117 ILE A CA 1
ATOM 766 C C . ILE A 1 117 ? 10.803 6.849 4.860 1.00 40.48 117 ILE A C 1
ATOM 767 O O . ILE A 1 117 ? 11.914 6.458 5.222 1.00 40.22 117 ILE A O 1
ATOM 772 N N . TRP A 1 118 ? 9.701 6.599 5.560 1.00 39.31 118 TRP A N 1
ATOM 773 C CA . TRP A 1 118 ? 9.739 5.846 6.815 1.00 38.63 118 TRP A CA 1
ATOM 774 C C . TRP A 1 118 ? 9.972 4.338 6.643 1.00 37.29 118 TRP A C 1
ATOM 775 O O . TRP A 1 118 ? 10.182 3.643 7.634 1.00 36.96 118 TRP A O 1
ATOM 786 N N . ASN A 1 119 ? 9.926 3.832 5.411 1.00 35.88 119 ASN A N 1
ATOM 787 C CA . ASN A 1 119 ? 10.124 2.399 5.159 1.00 35.31 119 ASN A CA 1
ATOM 788 C C . ASN A 1 119 ? 11.521 1.982 5.652 1.00 33.96 119 ASN A C 1
ATOM 789 O O . ASN A 1 119 ? 11.641 1.093 6.495 1.00 33.69 119 ASN A O 1
ATOM 794 N N . GLU A 1 120 ? 12.557 2.669 5.173 1.00 31.94 120 GLU A N 1
ATOM 795 C CA . GLU A 1 120 ? 13.945 2.381 5.562 1.00 31.09 120 GLU A CA 1
ATOM 796 C C . GLU A 1 120 ? 14.275 2.809 6.994 1.00 29.40 120 GLU A C 1
ATOM 797 O O . GLU A 1 120 ? 15.117 2.192 7.643 1.00 28.57 120 GLU A O 1
ATOM 803 N N . VAL A 1 121 ? 13.629 3.865 7.493 1.00 28.02 121 VAL A N 1
ATOM 804 C CA . VAL A 1 121 ? 13.819 4.281 8.886 1.00 27.10 121 VAL A CA 1
ATOM 805 C C . VAL A 1 121 ? 13.319 3.183 9.841 1.00 26.47 121 VAL A C 1
ATOM 806 O O . VAL A 1 121 ? 13.999 2.816 10.799 1.00 25.93 121 VAL A O 1
ATOM 810 N N . HIS A 1 122 ? 12.129 2.680 9.556 1.00 25.60 122 HIS A N 1
ATOM 811 C CA . HIS A 1 122 ? 11.524 1.623 10.355 1.00 25.97 122 HIS A CA 1
ATOM 812 C C . HIS A 1 122 ? 12.318 0.324 10.277 1.00 25.36 122 HIS A C 1
ATOM 813 O O . HIS A 1 122 ? 12.479 -0.373 11.294 1.00 25.06 122 HIS A O 1
ATOM 820 N N . SER A 1 123 ? 12.799 -0.007 9.074 1.00 25.02 123 SER A N 1
ATOM 821 C CA . SER A 1 123 ? 13.648 -1.197 8.893 1.00 24.33 123 SER A CA 1
ATOM 822 C C . SER A 1 123 ? 14.935 -1.114 9.742 1.00 24.33 123 SER A C 1
ATOM 823 O O . SER A 1 123 ? 15.325 -2.105 10.382 1.00 23.77 123 SER A O 1
ATOM 826 N N . ALA A 1 124 ? 15.567 0.059 9.797 1.00 23.48 124 ALA A N 1
ATOM 827 C CA . ALA A 1 124 ? 16.739 0.283 10.668 1.00 23.85 124 ALA A CA 1
ATOM 828 C C . ALA A 1 124 ? 16.394 0.167 12.170 1.00 24.00 124 ALA A C 1
ATOM 829 O O . ALA A 1 124 ? 17.210 -0.311 12.977 1.00 24.50 124 ALA A O 1
ATOM 831 N N . GLY A 1 125 ? 15.196 0.616 12.544 1.00 25.03 125 GLY A N 1
ATOM 832 C CA . GLY A 1 125 ? 14.704 0.447 13.916 1.00 24.80 125 GLY A CA 1
ATOM 833 C C . GLY A 1 125 ? 14.424 -1.022 14.223 1.00 24.98 125 GLY A C 1
ATOM 834 O O . GLY A 1 125 ? 14.803 -1.530 15.287 1.00 25.33 125 GLY A O 1
ATOM 835 N N . ALA A 1 126 ? 13.785 -1.707 13.279 1.00 24.53 126 ALA A N 1
ATOM 836 C CA . ALA A 1 126 ? 13.595 -3.155 13.327 1.00 24.34 126 ALA A CA 1
ATOM 837 C C . ALA A 1 126 ? 14.924 -3.894 13.525 1.00 24.44 126 ALA A C 1
ATOM 838 O O . ALA A 1 126 ? 14.982 -4.818 14.337 1.00 23.96 126 ALA A O 1
ATOM 840 N N . ALA A 1 127 ? 15.968 -3.457 12.803 1.00 24.29 127 ALA A N 1
ATOM 841 C CA . ALA A 1 127 ? 17.335 -4.014 12.902 1.00 24.29 127 ALA A CA 1
ATOM 842 C C . ALA A 1 127 ? 17.931 -3.875 14.306 1.00 24.58 127 ALA A C 1
ATOM 843 O O . ALA A 1 127 ? 18.536 -4.805 14.821 1.00 23.81 127 ALA A O 1
ATOM 845 N N . ARG A 1 128 ? 17.761 -2.705 14.922 1.00 24.21 128 ARG A N 1
ATOM 846 C CA . ARG A 1 128 ? 18.197 -2.520 16.303 1.00 24.47 128 ARG A CA 1
ATOM 847 C C . ARG A 1 128 ? 17.506 -3.471 17.279 1.00 23.90 128 ARG A C 1
ATOM 848 O O . ARG A 1 128 ? 18.128 -3.931 18.235 1.00 23.94 128 ARG A O 1
ATOM 856 N N . LEU A 1 129 ? 16.220 -3.719 17.066 1.00 24.36 129 LEU A N 1
ATOM 857 C CA . LEU A 1 129 ? 15.470 -4.670 17.879 1.00 24.61 129 LEU A CA 1
ATOM 858 C C . LEU A 1 129 ? 15.962 -6.095 17.570 1.00 24.63 129 LEU A C 1
ATOM 859 O O . LEU A 1 129 ? 16.208 -6.887 18.494 1.00 24.00 129 LEU A O 1
ATOM 864 N N . ALA A 1 130 ? 16.126 -6.419 16.287 1.00 24.08 130 ALA A N 1
ATOM 865 C CA . ALA A 1 130 ? 16.650 -7.753 15.908 1.00 23.85 130 ALA A CA 1
ATOM 866 C C . ALA A 1 130 ? 17.958 -8.145 16.644 1.00 23.61 130 ALA A C 1
ATOM 867 O O . ALA A 1 130 ? 18.074 -9.288 17.130 1.00 24.80 130 ALA A O 1
ATOM 869 N N . VAL A 1 131 ? 18.922 -7.226 16.729 1.00 23.90 131 VAL A N 1
ATOM 870 C CA . VAL A 1 131 ? 20.205 -7.459 17.420 1.00 24.03 131 VAL A CA 1
ATOM 871 C C . VAL A 1 131 ? 19.984 -7.804 18.919 1.00 24.84 131 VAL A C 1
ATOM 872 O O . VAL A 1 131 ? 20.491 -8.826 19.422 1.00 23.31 131 VAL A O 1
ATOM 876 N N . GLY A 1 132 ? 19.232 -6.959 19.617 1.00 25.35 132 GLY A N 1
ATOM 877 C CA . GLY A 1 132 ? 18.892 -7.251 21.017 1.00 25.30 132 GLY A CA 1
ATOM 878 C C . GLY A 1 132 ? 18.165 -8.574 21.222 1.00 25.49 132 GLY A C 1
ATOM 879 O O . GLY A 1 132 ? 18.465 -9.304 22.177 1.00 26.09 132 GLY A O 1
ATOM 880 N N . CYS A 1 133 ? 17.220 -8.904 20.337 1.00 25.52 133 CYS A N 1
ATOM 881 C CA . CYS A 1 133 ? 16.535 -10.198 20.381 1.00 25.90 133 CYS A CA 1
ATOM 882 C C . CYS A 1 133 ? 17.513 -11.374 20.288 1.00 25.71 133 CYS A C 1
ATOM 883 O O . CYS A 1 133 ? 17.390 -12.357 21.049 1.00 23.72 133 CYS A O 1
ATOM 886 N N . VAL A 1 134 ? 18.460 -11.274 19.352 1.00 25.44 134 VAL A N 1
ATOM 887 C CA . VAL A 1 134 ? 19.468 -12.321 19.168 1.00 25.24 134 VAL A CA 1
ATOM 888 C C . VAL A 1 134 ? 20.406 -12.397 20.384 1.00 25.55 134 VAL A C 1
ATOM 889 O O . VAL A 1 134 ? 20.644 -13.488 20.917 1.00 24.14 134 VAL A O 1
ATOM 893 N N . VAL A 1 135 ? 20.891 -11.244 20.838 1.00 26.26 135 VAL A N 1
ATOM 894 C CA . VAL A 1 135 ? 21.767 -11.177 22.022 1.00 27.03 135 VAL A CA 1
ATOM 895 C C . VAL A 1 135 ? 21.104 -11.857 23.232 1.00 27.55 135 VAL A C 1
ATOM 896 O O . VAL A 1 135 ? 21.737 -12.679 23.918 1.00 27.48 135 VAL A O 1
ATOM 900 N N . GLU A 1 136 ? 19.827 -11.553 23.471 1.00 28.00 136 GLU A N 1
ATOM 901 C CA . GLU A 1 136 ? 19.082 -12.148 24.604 1.00 28.68 136 GLU A CA 1
ATOM 902 C C . GLU A 1 136 ? 19.040 -13.684 24.536 1.00 28.46 136 GLU A C 1
ATOM 903 O O . GLU A 1 136 ? 19.316 -14.361 25.535 1.00 27.90 136 GLU A O 1
ATOM 909 N N . LEU A 1 137 ? 18.665 -14.214 23.366 1.00 28.21 137 LEU A N 1
ATOM 910 C CA . LEU A 1 137 ? 18.625 -15.676 23.120 1.00 27.83 137 LEU A CA 1
ATOM 911 C C . LEU A 1 137 ? 20.002 -16.312 23.259 1.00 27.40 137 LEU A C 1
ATOM 912 O O . LEU A 1 137 ? 20.126 -17.385 23.868 1.00 27.01 137 LEU A O 1
ATOM 917 N N . VAL A 1 138 ? 21.025 -15.677 22.676 1.00 26.68 138 VAL A N 1
ATOM 918 C CA . VAL A 1 138 ? 22.404 -16.228 22.673 1.00 26.24 138 VAL A CA 1
ATOM 919 C C . VAL A 1 138 ? 22.910 -16.323 24.120 1.00 26.78 138 VAL A C 1
ATOM 920 O O . VAL A 1 138 ? 23.478 -17.344 24.541 1.00 25.82 138 VAL A O 1
ATOM 924 N N . PHE A 1 139 ? 22.652 -15.278 24.896 1.00 26.75 139 PHE A N 1
ATOM 925 C CA . PHE A 1 139 ? 23.118 -15.272 26.288 1.00 27.83 139 PHE A CA 1
ATOM 926 C C . PHE A 1 139 ? 22.427 -16.300 27.180 1.00 28.03 139 PHE A C 1
ATOM 927 O O . PHE A 1 139 ? 23.075 -16.866 28.075 1.00 29.92 139 PHE A O 1
ATOM 935 N N . LYS A 1 140 ? 21.157 -16.590 26.931 1.00 28.29 140 LYS A N 1
ATOM 936 C CA . LYS A 1 140 ? 20.438 -17.601 27.711 1.00 28.88 140 LYS A CA 1
ATOM 937 C C . LYS A 1 140 ? 20.909 -19.025 27.400 1.00 28.85 140 LYS A C 1
ATOM 938 O O . LYS A 1 140 ? 20.938 -19.902 28.284 1.00 28.20 140 LYS A O 1
ATOM 944 N N . VAL A 1 141 ? 21.283 -19.238 26.145 1.00 28.37 141 VAL A N 1
ATOM 945 C CA . VAL A 1 141 ? 21.854 -20.515 25.718 1.00 27.67 141 VAL A CA 1
ATOM 946 C C . VAL A 1 141 ? 23.267 -20.670 26.243 1.00 28.20 141 VAL A C 1
ATOM 947 O O . VAL A 1 141 ? 23.614 -21.723 26.795 1.00 28.27 141 VAL A O 1
ATOM 951 N N . ALA A 1 142 ? 24.074 -19.623 26.080 1.00 28.63 142 ALA A N 1
ATOM 952 C CA . ALA A 1 142 ? 25.492 -19.651 26.421 1.00 29.28 142 ALA A CA 1
ATOM 953 C C . ALA A 1 142 ? 25.728 -19.854 27.919 1.00 30.55 142 ALA A C 1
ATOM 954 O O . ALA A 1 142 ? 26.788 -20.345 28.333 1.00 30.96 142 ALA A O 1
ATOM 956 N N . THR A 1 143 ? 24.721 -19.474 28.703 1.00 31.09 143 THR A N 1
ATOM 957 C CA . THR A 1 143 ? 24.761 -19.492 30.154 1.00 31.88 143 THR A CA 1
ATOM 958 C C . THR A 1 143 ? 24.082 -20.772 30.713 1.00 31.53 143 THR A C 1
ATOM 959 O O . THR A 1 143 ? 24.198 -21.102 31.904 1.00 32.00 143 THR A O 1
ATOM 963 N N . GLY A 1 144 ? 23.364 -21.479 29.848 1.00 31.30 144 GLY A N 1
ATOM 964 C CA . GLY A 1 144 ? 22.713 -22.727 30.194 1.00 30.99 144 GLY A CA 1
ATOM 965 C C . GLY A 1 144 ? 21.287 -22.598 30.679 1.00 31.01 144 GLY A C 1
ATOM 966 O O . GLY A 1 144 ? 20.677 -23.591 31.033 1.00 30.37 144 GLY A O 1
ATOM 967 N N . GLU A 1 145 ? 20.740 -21.380 30.688 1.00 30.88 145 GLU A N 1
ATOM 968 C CA . GLU A 1 145 ? 19.325 -21.189 30.995 1.00 30.85 145 GLU A CA 1
ATOM 969 C C . GLU A 1 145 ? 18.448 -21.930 29.983 1.00 30.07 145 GLU A C 1
ATOM 970 O O . GLU A 1 145 ? 17.429 -22.535 30.346 1.00 30.24 145 GLU A O 1
ATOM 976 N N . LEU A 1 146 ? 18.869 -21.884 28.716 1.00 29.32 146 LEU A N 1
ATOM 977 C CA . LEU A 1 146 ? 18.284 -22.637 27.630 1.00 28.21 146 LEU A CA 1
ATOM 978 C C . LEU A 1 146 ? 19.329 -23.587 27.017 1.00 26.88 146 LEU A C 1
ATOM 979 O O . LEU A 1 146 ? 20.539 -23.371 27.137 1.00 26.74 146 LEU A O 1
ATOM 984 N N . LYS A 1 147 ? 18.827 -24.608 26.344 1.00 26.19 147 LYS A N 1
ATOM 985 C CA . LYS A 1 147 ? 19.653 -25.634 25.664 1.00 26.26 147 LYS A CA 1
ATOM 986 C C . LYS A 1 147 ? 20.140 -25.134 24.308 1.00 25.82 147 LYS A C 1
ATOM 987 O O . LYS A 1 147 ? 21.352 -25.142 24.024 1.00 25.40 147 LYS A O 1
ATOM 993 N N . ASN A 1 148 ? 19.155 -24.652 23.538 1.00 25.78 148 ASN A N 1
ATOM 994 C CA . ASN A 1 148 ? 19.171 -24.434 22.078 1.00 26.18 148 ASN A CA 1
ATOM 995 C C . ASN A 1 148 ? 18.395 -23.159 21.782 1.00 25.00 148 ASN A C 1
ATOM 996 O O . ASN A 1 148 ? 17.660 -22.671 22.640 1.00 25.37 148 ASN A O 1
ATOM 1001 N N . GLY A 1 149 ? 18.462 -22.656 20.553 1.00 24.12 149 GLY A N 1
ATOM 1002 C CA . GLY A 1 149 ? 17.529 -21.591 20.198 1.00 23.11 149 GLY A CA 1
ATOM 1003 C C . GLY A 1 149 ? 17.439 -21.204 18.734 1.00 22.80 149 GLY A C 1
ATOM 1004 O O . GLY A 1 149 ? 18.379 -21.425 17.984 1.00 21.56 149 GLY A O 1
ATOM 1005 N N . PHE A 1 150 ? 16.292 -20.617 18.358 1.00 21.74 150 PHE A N 1
ATOM 1006 C CA . PHE A 1 150 ? 16.067 -20.072 17.017 1.00 21.79 150 PHE A CA 1
ATOM 1007 C C . PHE A 1 150 ? 15.468 -18.652 17.131 1.00 21.83 150 PHE A C 1
ATOM 1008 O O . PHE A 1 150 ? 14.465 -18.448 17.832 1.00 21.31 150 PHE A O 1
ATOM 1016 N N . ALA A 1 151 ? 16.089 -17.698 16.442 1.00 21.53 151 ALA A N 1
ATOM 1017 C CA . ALA A 1 151 ? 15.692 -16.287 16.480 1.00 22.31 151 ALA A CA 1
ATOM 1018 C C . ALA A 1 151 ? 14.966 -15.928 15.187 1.00 23.69 151 ALA A C 1
ATOM 1019 O O . ALA A 1 151 ? 15.564 -15.953 14.090 1.00 23.13 151 ALA A O 1
ATOM 1021 N N . VAL A 1 152 ? 13.680 -15.597 15.329 1.00 24.58 152 VAL A N 1
ATOM 1022 C CA . VAL A 1 152 ? 12.795 -15.293 14.204 1.00 25.46 152 VAL A CA 1
ATOM 1023 C C . VAL A 1 152 ? 12.783 -13.761 14.070 1.00 25.77 152 VAL A C 1
ATOM 1024 O O . VAL A 1 152 ? 11.985 -13.054 14.688 1.00 26.33 152 VAL A O 1
ATOM 1028 N N . VAL A 1 153 ? 13.698 -13.277 13.247 1.00 25.32 153 VAL A N 1
ATOM 1029 C CA . VAL A 1 153 ? 14.229 -11.934 13.348 1.00 25.29 153 VAL A CA 1
ATOM 1030 C C . VAL A 1 153 ? 14.366 -11.372 11.925 1.00 25.58 153 VAL A C 1
ATOM 1031 O O . VAL A 1 153 ? 14.596 -12.133 10.975 1.00 24.07 153 VAL A O 1
ATOM 1035 N N . ARG A 1 154 ? 14.147 -10.060 11.792 1.00 25.74 154 ARG A N 1
ATOM 1036 C CA . ARG A 1 154 ? 14.342 -9.339 10.527 1.00 25.86 154 ARG A CA 1
ATOM 1037 C C . ARG A 1 154 ? 14.644 -7.859 10.812 1.00 24.97 154 ARG A C 1
ATOM 1038 O O . ARG A 1 154 ? 14.298 -7.353 11.896 1.00 25.33 154 ARG A O 1
ATOM 1046 N N . PRO A 1 155 ? 15.312 -7.157 9.869 1.00 24.34 155 PRO A N 1
ATOM 1047 C CA . PRO A 1 155 ? 15.906 -7.653 8.631 1.00 24.11 155 PRO A CA 1
ATOM 1048 C C . PRO A 1 155 ? 17.146 -8.509 8.903 1.00 23.58 155 PRO A C 1
ATOM 1049 O O . PRO A 1 155 ? 17.588 -8.598 10.049 1.00 23.79 155 PRO A O 1
ATOM 1053 N N . PRO A 1 156 ? 17.723 -9.110 7.857 1.00 23.42 156 PRO A N 1
ATOM 1054 C CA . PRO A 1 156 ? 18.996 -9.820 8.055 1.00 23.39 156 PRO A CA 1
ATOM 1055 C C . PRO A 1 156 ? 20.133 -8.889 8.458 1.00 22.90 156 PRO A C 1
ATOM 1056 O O . PRO A 1 156 ? 20.019 -7.659 8.319 1.00 22.01 156 PRO A O 1
ATOM 1060 N N . GLY A 1 157 ? 21.214 -9.458 8.980 1.00 22.02 157 GLY A N 1
ATOM 1061 C CA . GLY A 1 157 ? 22.351 -8.647 9.443 1.00 21.78 157 GLY A CA 1
ATOM 1062 C C . GLY A 1 157 ? 23.702 -8.896 8.788 1.00 21.51 157 GLY A C 1
ATOM 1063 O O . GLY A 1 157 ? 24.600 -8.060 8.881 1.00 21.67 157 GLY A O 1
ATOM 1064 N N . HIS A 1 158 ? 23.877 -10.053 8.147 1.00 21.29 158 HIS A N 1
ATOM 1065 C CA . HIS A 1 158 ? 25.237 -10.513 7.829 1.00 21.21 158 HIS A CA 1
ATOM 1066 C C . HIS A 1 158 ? 26.029 -9.741 6.750 1.00 21.02 158 HIS A C 1
ATOM 1067 O O . HIS A 1 158 ? 27.257 -9.937 6.627 1.00 19.93 158 HIS A O 1
ATOM 1074 N N . HIS A 1 159 ? 25.360 -8.881 5.976 1.00 21.46 159 HIS A N 1
ATOM 1075 C CA . HIS A 1 159 ? 26.045 -8.031 5.011 1.00 21.76 159 HIS A CA 1
ATOM 1076 C C . HIS A 1 159 ? 26.463 -6.672 5.579 1.00 22.18 159 HIS A C 1
ATOM 1077 O O . HIS A 1 159 ? 27.250 -5.968 4.953 1.00 22.45 159 HIS A O 1
ATOM 1084 N N . ALA A 1 160 ? 25.956 -6.297 6.755 1.00 22.30 160 ALA A N 1
ATOM 1085 C CA . ALA A 1 160 ? 26.292 -4.987 7.320 1.00 22.50 160 ALA A CA 1
ATOM 1086 C C . ALA A 1 160 ? 27.742 -4.958 7.807 1.00 23.66 160 ALA A C 1
ATOM 1087 O O . ALA A 1 160 ? 28.133 -5.780 8.641 1.00 23.52 160 ALA A O 1
ATOM 1089 N N . GLU A 1 161 ? 28.527 -4.034 7.252 1.00 23.89 161 GLU A N 1
ATOM 1090 C CA . GLU A 1 161 ? 29.926 -3.843 7.644 1.00 25.00 161 GLU A CA 1
ATOM 1091 C C . GLU A 1 161 ? 30.087 -2.765 8.739 1.00 25.90 161 GLU A C 1
ATOM 1092 O O . GLU A 1 161 ? 29.130 -2.129 9.144 1.00 25.29 161 GLU A O 1
ATOM 1098 N N . GLU A 1 162 ? 31.312 -2.592 9.219 1.00 26.96 162 GLU A N 1
ATOM 1099 C CA . GLU A 1 162 ? 31.588 -1.676 10.332 1.00 28.13 162 GLU A CA 1
ATOM 1100 C C . GLU A 1 162 ? 30.865 -0.330 10.185 1.00 27.62 162 GLU A C 1
ATOM 1101 O O . GLU A 1 162 ? 30.218 0.143 11.125 1.00 27.01 162 GLU A O 1
ATOM 1107 N N . SER A 1 163 ? 30.969 0.269 8.999 1.00 28.01 163 SER A N 1
ATOM 1108 C CA . SER A 1 163 ? 30.362 1.584 8.742 1.00 28.72 163 SER A CA 1
ATOM 1109 C C . SER A 1 163 ? 29.566 1.684 7.441 1.00 28.26 163 SER A C 1
ATOM 1110 O O . SER A 1 163 ? 29.436 2.772 6.877 1.00 28.13 163 SER A O 1
ATOM 1113 N N . THR A 1 164 ? 28.998 0.566 7.001 1.00 27.20 164 THR A N 1
ATOM 1114 C CA . THR A 1 164 ? 28.291 0.509 5.723 1.00 27.23 164 THR A CA 1
ATOM 1115 C C . THR A 1 164 ? 27.097 -0.450 5.829 1.00 25.97 164 THR A C 1
ATOM 1116 O O . THR A 1 164 ? 27.297 -1.649 5.983 1.00 25.91 164 THR A O 1
ATOM 1120 N N . PRO A 1 165 ? 25.859 0.070 5.761 1.00 25.39 165 PRO A N 1
ATOM 1121 C CA . PRO A 1 165 ? 24.742 -0.841 5.605 1.00 24.82 165 PRO A CA 1
ATOM 1122 C C . PRO A 1 165 ? 24.680 -1.263 4.142 1.00 24.15 165 PRO A C 1
ATOM 1123 O O . PRO A 1 165 ? 25.113 -0.506 3.267 1.00 23.69 165 PRO A O 1
ATOM 1127 N N . MET A 1 166 ? 24.193 -2.471 3.880 1.00 23.85 166 MET A N 1
ATOM 1128 C CA . MET A 1 166 ? 24.051 -2.972 2.503 1.00 24.03 166 MET A CA 1
ATOM 1129 C C . MET A 1 166 ? 23.237 -4.257 2.477 1.00 23.03 166 MET A C 1
ATOM 1130 O O . MET A 1 166 ? 23.059 -4.917 3.511 1.00 21.77 166 MET A O 1
ATOM 1135 N N . GLY A 1 167 ? 22.760 -4.611 1.285 1.00 23.14 167 GLY A N 1
ATOM 1136 C CA . GLY A 1 167 ? 21.955 -5.822 1.089 1.00 23.52 167 GLY A CA 1
ATOM 1137 C C . GLY A 1 167 ? 20.829 -6.016 2.100 1.00 23.40 167 GLY A C 1
ATOM 1138 O O . GLY A 1 167 ? 20.619 -7.135 2.571 1.00 23.79 167 GLY A O 1
ATOM 1139 N N . PHE A 1 168 ? 20.116 -4.927 2.407 1.00 23.44 168 PHE A N 1
ATOM 1140 C CA . PHE A 1 168 ? 18.968 -4.890 3.334 1.00 23.69 168 PHE A CA 1
ATOM 1141 C C . PHE A 1 168 ? 19.369 -4.979 4.821 1.00 22.82 168 PHE A C 1
ATOM 1142 O O . PHE A 1 168 ? 18.497 -4.944 5.706 1.00 24.64 168 PHE A O 1
ATOM 1150 N N . CYS A 1 169 ? 20.669 -5.041 5.095 1.00 22.10 169 CYS A N 1
ATOM 1151 C CA . CYS A 1 169 ? 21.185 -5.170 6.468 1.00 22.02 169 CYS A CA 1
ATOM 1152 C C . CYS A 1 169 ? 21.675 -3.823 7.030 1.00 21.59 169 CYS A C 1
ATOM 1153 O O . CYS A 1 169 ? 22.443 -3.124 6.380 1.00 21.24 169 CYS A O 1
ATOM 1156 N N . TYR A 1 170 ? 21.269 -3.496 8.256 1.00 21.60 170 TYR A N 1
ATOM 1157 C CA . TYR A 1 170 ? 21.775 -2.297 8.945 1.00 21.77 170 TYR A CA 1
ATOM 1158 C C . TYR A 1 170 ? 22.775 -2.577 10.075 1.00 21.91 170 TYR A C 1
ATOM 1159 O O . TYR A 1 170 ? 23.761 -1.835 10.246 1.00 21.33 170 TYR A O 1
ATOM 1168 N N . PHE A 1 171 ? 22.514 -3.640 10.836 1.00 21.78 171 PHE A N 1
ATOM 1169 C CA . PHE A 1 171 ? 23.350 -4.036 11.969 1.00 21.81 171 PHE A CA 1
ATOM 1170 C C . PHE A 1 171 ? 23.545 -5.555 11.909 1.00 21.25 171 PHE A C 1
ATOM 1171 O O . PHE A 1 171 ? 22.602 -6.291 11.636 1.00 21.64 171 PHE A O 1
ATOM 1179 N N . ASN A 1 172 ? 24.765 -5.995 12.190 1.00 21.61 172 ASN A N 1
ATOM 1180 C CA . ASN A 1 172 ? 25.113 -7.416 12.122 1.00 21.98 172 ASN A CA 1
ATOM 1181 C C . ASN A 1 172 ? 24.873 -8.103 13.468 1.00 21.88 172 ASN A C 1
ATOM 1182 O O . ASN A 1 172 ? 25.768 -8.172 14.327 1.00 22.53 172 ASN A O 1
ATOM 1187 N N . SER A 1 173 ? 23.667 -8.637 13.609 1.00 21.86 173 SER A N 1
ATOM 1188 C CA . SER A 1 173 ? 23.183 -9.228 14.848 1.00 22.79 173 SER A CA 1
ATOM 1189 C C . SER A 1 173 ? 24.062 -10.372 15.351 1.00 22.99 173 SER A C 1
ATOM 1190 O O . SER A 1 173 ? 24.421 -10.442 16.530 1.00 21.90 173 SER A O 1
ATOM 1193 N N . VAL A 1 174 ? 24.405 -11.292 14.453 1.00 22.11 174 VAL A N 1
ATOM 1194 C CA . VAL A 1 174 ? 25.204 -12.443 14.862 1.00 22.11 174 VAL A CA 1
ATOM 1195 C C . VAL A 1 174 ? 26.618 -12.025 15.335 1.00 22.16 174 VAL A C 1
ATOM 1196 O O . VAL A 1 174 ? 27.112 -12.516 16.361 1.00 23.24 174 VAL A O 1
ATOM 1200 N N . ALA A 1 175 ? 27.250 -11.102 14.624 1.00 22.26 175 ALA A N 1
ATOM 1201 C CA . ALA A 1 175 ? 28.578 -10.619 14.982 1.00 22.51 175 ALA A CA 1
ATOM 1202 C C . ALA A 1 175 ? 28.584 -9.850 16.323 1.00 22.94 175 ALA A C 1
ATOM 1203 O O . ALA A 1 175 ? 29.493 -10.045 17.133 1.00 23.23 175 ALA A O 1
ATOM 1205 N N . VAL A 1 176 ? 27.556 -9.028 16.560 1.00 22.53 176 VAL A N 1
ATOM 1206 C CA . VAL A 1 176 ? 27.399 -8.312 17.847 1.00 22.89 176 VAL A CA 1
ATOM 1207 C C . VAL A 1 176 ? 27.294 -9.336 18.990 1.00 23.61 176 VAL A C 1
ATOM 1208 O O . VAL A 1 176 ? 28.053 -9.257 19.978 1.00 24.57 176 VAL A O 1
ATOM 1212 N N . ALA A 1 177 ? 26.402 -10.310 18.831 1.00 23.81 177 ALA A N 1
ATOM 1213 C CA . ALA A 1 177 ? 26.232 -11.384 19.820 1.00 24.54 177 ALA A CA 1
ATOM 1214 C C . ALA A 1 177 ? 27.563 -12.095 20.117 1.00 24.98 177 ALA A C 1
ATOM 1215 O O . ALA A 1 177 ? 27.890 -12.334 21.293 1.00 24.63 177 ALA A O 1
ATOM 1217 N N . ALA A 1 178 ? 28.341 -12.409 19.079 1.00 25.24 178 ALA A N 1
ATOM 1218 C CA . ALA A 1 178 ? 29.687 -13.004 19.278 1.00 26.17 178 ALA A CA 1
ATOM 1219 C C . ALA A 1 178 ? 30.655 -12.077 20.043 1.00 26.93 178 ALA A C 1
ATOM 1220 O O . ALA A 1 178 ? 31.364 -12.523 20.974 1.00 27.09 178 ALA A O 1
ATOM 1222 N N . LYS A 1 179 ? 30.683 -10.793 19.682 1.00 26.92 179 LYS A N 1
ATOM 1223 C CA . LYS A 1 179 ? 31.553 -9.837 20.376 1.00 27.37 179 LYS A CA 1
ATOM 1224 C C . LYS A 1 179 ? 31.232 -9.738 21.871 1.00 27.78 179 LYS A C 1
ATOM 1225 O O . LYS A 1 179 ? 32.138 -9.620 22.698 1.00 28.76 179 LYS A O 1
ATOM 1231 N N . LEU A 1 180 ? 29.953 -9.809 22.206 1.00 27.94 180 LEU A N 1
ATOM 1232 C CA . LEU A 1 180 ? 29.498 -9.679 23.584 1.00 28.48 180 LEU A CA 1
ATOM 1233 C C . LEU A 1 180 ? 29.781 -10.948 24.388 1.00 29.10 180 LEU A C 1
ATOM 1234 O O . LEU A 1 180 ? 30.096 -10.876 25.581 1.00 29.07 180 LEU A O 1
ATOM 1239 N N . LEU A 1 181 ? 29.673 -12.107 23.740 1.00 29.41 181 LEU A N 1
ATOM 1240 C CA . LEU A 1 181 ? 30.121 -13.361 24.357 1.00 29.97 181 LEU A CA 1
ATOM 1241 C C . LEU A 1 181 ? 31.597 -13.288 24.781 1.00 30.48 181 LEU A C 1
ATOM 1242 O O . LEU A 1 181 ? 31.953 -13.741 25.881 1.00 31.58 181 LEU A O 1
ATOM 1247 N N . GLN A 1 182 ? 32.439 -12.709 23.928 1.00 31.86 182 GLN A N 1
ATOM 1248 C CA . GLN A 1 182 ? 33.875 -12.593 24.185 1.00 32.64 182 GLN A CA 1
ATOM 1249 C C . GLN A 1 182 ? 34.151 -11.592 25.302 1.00 34.19 182 GLN A C 1
ATOM 1250 O O . GLN A 1 182 ? 35.015 -11.818 26.165 1.00 34.83 182 GLN A O 1
ATOM 1256 N N . GLN A 1 183 ? 33.428 -10.478 25.272 1.00 35.29 183 GLN A N 1
ATOM 1257 C CA . GLN A 1 183 ? 33.708 -9.356 26.169 1.00 36.33 183 GLN A CA 1
ATOM 1258 C C . GLN A 1 183 ? 33.046 -9.485 27.542 1.00 36.89 183 GLN A C 1
ATOM 1259 O O . GLN A 1 183 ? 33.634 -9.061 28.545 1.00 37.56 183 GLN A O 1
ATOM 1265 N N . ARG A 1 184 ? 31.845 -10.063 27.598 1.00 37.27 184 ARG A N 1
ATOM 1266 C CA . ARG A 1 184 ? 31.110 -10.221 28.861 1.00 37.79 184 ARG A CA 1
ATOM 1267 C C . ARG A 1 184 ? 31.364 -11.570 29.533 1.00 37.86 184 ARG A C 1
ATOM 1268 O O . ARG A 1 184 ? 31.502 -11.630 30.755 1.00 38.28 184 ARG A O 1
ATOM 1276 N N . LEU A 1 185 ? 31.428 -12.641 28.742 1.00 37.27 185 LEU A N 1
ATOM 1277 C CA . LEU A 1 185 ? 31.561 -14.000 29.273 1.00 36.84 185 LEU A CA 1
ATOM 1278 C C . LEU A 1 185 ? 32.915 -14.655 28.976 1.00 36.14 185 LEU A C 1
ATOM 1279 O O . LEU A 1 185 ? 33.132 -15.800 29.358 1.00 36.24 185 LEU A O 1
ATOM 1284 N N . SER A 1 186 ? 33.820 -13.943 28.309 1.00 35.65 186 SER A N 1
ATOM 1285 C CA . SER A 1 186 ? 35.161 -14.463 27.991 1.00 35.38 186 SER A CA 1
ATOM 1286 C C . SER A 1 186 ? 35.157 -15.823 27.261 1.00 34.98 186 SER A C 1
ATOM 1287 O O . SER A 1 186 ? 36.053 -16.650 27.471 1.00 34.52 186 SER A O 1
ATOM 1290 N N . VAL A 1 187 ? 34.163 -16.047 26.396 1.00 33.81 187 VAL A N 1
ATOM 1291 C CA . VAL A 1 187 ? 34.066 -17.312 25.658 1.00 32.98 187 VAL A CA 1
ATOM 1292 C C . VAL A 1 187 ? 35.302 -17.500 24.782 1.00 32.44 187 VAL A C 1
ATOM 1293 O O . VAL A 1 187 ? 35.600 -16.676 23.907 1.00 32.60 187 VAL A O 1
ATOM 1297 N N . SER A 1 188 ? 36.027 -18.589 25.033 1.00 31.92 188 SER A N 1
ATOM 1298 C CA . SER A 1 188 ? 37.343 -18.804 24.418 1.00 31.69 188 SER A CA 1
ATOM 1299 C C . SER A 1 188 ? 37.288 -19.050 22.898 1.00 30.65 188 SER A C 1
ATOM 1300 O O . SER A 1 188 ? 38.110 -18.508 22.152 1.00 30.84 188 SER A O 1
ATOM 1303 N N . LYS A 1 189 ? 36.339 -19.879 22.465 1.00 30.00 189 LYS A N 1
ATOM 1304 C CA . LYS A 1 189 ? 36.171 -20.233 21.041 1.00 29.54 189 LYS A CA 1
ATOM 1305 C C . LYS A 1 189 ? 34.714 -20.233 20.584 1.00 27.78 189 LYS A C 1
ATOM 1306 O O . LYS A 1 189 ? 33.871 -20.927 21.167 1.00 28.58 189 LYS A O 1
ATOM 1312 N N . ILE A 1 190 ? 34.432 -19.469 19.526 1.00 26.49 190 ILE A N 1
ATOM 1313 C CA . ILE A 1 190 ? 33.086 -19.387 18.951 1.00 24.76 190 ILE A CA 1
ATOM 1314 C C . ILE A 1 190 ? 33.176 -19.771 17.465 1.00 23.95 190 ILE A C 1
ATOM 1315 O O . ILE A 1 190 ? 34.042 -19.285 16.740 1.00 24.28 190 ILE A O 1
ATOM 1320 N N . LEU A 1 191 ? 32.271 -20.637 17.033 1.00 23.44 191 LEU A N 1
ATOM 1321 C CA . LEU A 1 191 ? 32.130 -21.013 15.625 1.00 22.69 191 LEU A CA 1
ATOM 1322 C C . LEU A 1 191 ? 30.902 -20.308 15.078 1.00 21.72 191 LEU A C 1
ATOM 1323 O O . LEU A 1 191 ? 29.824 -20.455 15.651 1.00 21.98 191 LEU A O 1
ATOM 1328 N N . ILE A 1 192 ? 31.060 -19.569 13.985 1.00 21.30 192 ILE A N 1
ATOM 1329 C CA . ILE A 1 192 ? 29.906 -19.026 13.262 1.00 20.61 192 ILE A CA 1
ATOM 1330 C C . ILE A 1 192 ? 29.832 -19.711 11.907 1.00 19.45 192 ILE A C 1
ATOM 1331 O O . ILE A 1 192 ? 30.753 -19.579 11.107 1.00 20.33 192 ILE A O 1
ATOM 1336 N N . VAL A 1 193 ? 28.746 -20.430 11.671 1.00 19.10 193 VAL A N 1
ATOM 1337 C CA . VAL A 1 193 ? 28.448 -21.003 10.361 1.00 19.26 193 VAL A CA 1
ATOM 1338 C C . VAL A 1 193 ? 27.376 -20.142 9.675 1.00 19.09 193 VAL A C 1
ATOM 1339 O O . VAL A 1 193 ? 26.361 -19.810 10.272 1.00 20.55 193 VAL A O 1
ATOM 1343 N N . ASP A 1 194 ? 27.602 -19.793 8.424 1.00 19.18 194 ASP A N 1
ATOM 1344 C CA . ASP A 1 194 ? 26.691 -18.925 7.681 1.00 18.69 194 ASP A CA 1
ATOM 1345 C C . ASP A 1 194 ? 26.262 -19.685 6.420 1.00 18.32 194 ASP A C 1
ATOM 1346 O O . ASP A 1 194 ? 27.061 -19.820 5.469 1.00 18.32 194 ASP A O 1
ATOM 1351 N N . TRP A 1 195 ? 25.024 -20.182 6.408 1.00 18.35 195 TRP A N 1
ATOM 1352 C CA . TRP A 1 195 ? 24.521 -20.993 5.279 1.00 19.28 195 TRP A CA 1
ATOM 1353 C C . TRP A 1 195 ? 23.464 -20.326 4.397 1.00 19.09 195 TRP A C 1
ATOM 1354 O O . TRP A 1 195 ? 22.830 -20.982 3.560 1.00 19.65 195 TRP A O 1
ATOM 1365 N N . ASP A 1 196 ? 23.259 -19.030 4.598 1.00 19.15 196 ASP A N 1
ATOM 1366 C CA . ASP A 1 196 ? 22.551 -18.210 3.637 1.00 18.76 196 ASP A CA 1
ATOM 1367 C C . ASP A 1 196 ? 23.298 -18.376 2.282 1.00 18.36 196 ASP A C 1
ATOM 1368 O O . ASP A 1 196 ? 24.524 -18.544 2.272 1.00 17.58 196 ASP A O 1
ATOM 1373 N N . VAL A 1 197 ? 22.583 -18.366 1.159 1.00 18.22 197 VAL A N 1
ATOM 1374 C CA . VAL A 1 197 ? 23.227 -18.536 -0.155 1.00 18.19 197 VAL A CA 1
ATOM 1375 C C . VAL A 1 197 ? 24.239 -17.412 -0.527 1.00 18.44 197 VAL A C 1
ATOM 1376 O O . VAL A 1 197 ? 25.108 -17.603 -1.403 1.00 19.40 197 VAL A O 1
ATOM 1380 N N . HIS A 1 198 ? 24.137 -16.262 0.153 1.00 18.49 198 HIS A N 1
ATOM 1381 C CA . HIS A 1 198 ? 25.050 -15.127 -0.048 1.00 18.36 198 HIS A CA 1
ATOM 1382 C C . HIS A 1 198 ? 26.177 -15.092 0.985 1.00 18.44 198 HIS A C 1
ATOM 1383 O O . HIS A 1 198 ? 25.972 -15.429 2.160 1.00 18.81 198 HIS A O 1
ATOM 1390 N N . HIS A 1 199 ? 27.377 -14.720 0.547 1.00 19.44 199 HIS A N 1
ATOM 1391 C CA . HIS A 1 199 ? 28.502 -14.496 1.458 1.00 19.64 199 HIS A CA 1
ATOM 1392 C C . HIS A 1 199 ? 28.186 -13.482 2.570 1.00 19.81 199 HIS A C 1
ATOM 1393 O O . HIS A 1 199 ? 27.689 -12.393 2.295 1.00 19.55 199 HIS A O 1
ATOM 1400 N N . GLY A 1 200 ? 28.504 -13.842 3.817 1.00 20.61 200 GLY A N 1
ATOM 1401 C CA . GLY A 1 200 ? 28.419 -12.900 4.956 1.00 20.79 200 GLY A CA 1
ATOM 1402 C C . GLY A 1 200 ? 29.622 -11.991 5.088 1.00 21.17 200 GLY A C 1
ATOM 1403 O O . GLY A 1 200 ? 30.462 -12.184 5.975 1.00 22.15 200 GLY A O 1
ATOM 1404 N N . ASN A 1 201 ? 29.716 -11.002 4.202 1.00 21.69 201 ASN A N 1
ATOM 1405 C CA . ASN A 1 201 ? 30.881 -10.102 4.146 1.00 21.80 201 ASN A CA 1
ATOM 1406 C C . ASN A 1 201 ? 31.096 -9.333 5.445 1.00 22.27 201 ASN A C 1
ATOM 1407 O O . ASN A 1 201 ? 32.244 -9.103 5.836 1.00 23.23 201 ASN A O 1
ATOM 1412 N N . GLY A 1 202 ? 29.996 -8.933 6.093 1.00 22.05 202 GLY A N 1
ATOM 1413 C CA . GLY A 1 202 ? 30.062 -8.211 7.372 1.00 22.26 202 GLY A CA 1
ATOM 1414 C C . GLY A 1 202 ? 30.744 -9.048 8.441 1.00 22.75 202 GLY A C 1
ATOM 1415 O O . GLY A 1 202 ? 31.714 -8.607 9.079 1.00 23.60 202 GLY A O 1
ATOM 1416 N N . THR A 1 203 ? 30.244 -10.266 8.621 1.00 22.93 203 THR A N 1
ATOM 1417 C CA . THR A 1 203 ? 30.758 -11.201 9.631 1.00 22.69 203 THR A CA 1
ATOM 1418 C C . THR A 1 203 ? 32.233 -11.537 9.371 1.00 23.31 203 THR A C 1
ATOM 1419 O O . THR A 1 203 ? 33.049 -11.523 10.298 1.00 23.88 203 THR A O 1
ATOM 1423 N N . GLN A 1 204 ? 32.596 -11.782 8.110 1.00 23.95 204 GLN A N 1
ATOM 1424 C CA . GLN A 1 204 ? 34.006 -12.032 7.767 1.00 24.56 204 GLN A CA 1
ATOM 1425 C C . GLN A 1 204 ? 34.908 -10.870 8.187 1.00 25.24 204 GLN A C 1
ATOM 1426 O O . GLN A 1 204 ? 35.972 -11.083 8.768 1.00 25.25 204 GLN A O 1
ATOM 1432 N N . GLN A 1 205 ? 34.462 -9.650 7.895 1.00 25.50 205 GLN A N 1
ATOM 1433 C CA . GLN A 1 205 ? 35.214 -8.457 8.247 1.00 26.18 205 GLN A CA 1
ATOM 1434 C C . GLN A 1 205 ? 35.407 -8.335 9.756 1.00 26.72 205 GLN A C 1
ATOM 1435 O O . GLN A 1 205 ? 36.510 -8.023 10.216 1.00 27.77 205 GLN A O 1
ATOM 1441 N N . ALA A 1 206 ? 34.327 -8.552 10.504 1.00 27.27 206 ALA A N 1
ATOM 1442 C CA . ALA A 1 206 ? 34.310 -8.375 11.958 1.00 27.69 206 ALA A CA 1
ATOM 1443 C C . ALA A 1 206 ? 35.314 -9.251 12.725 1.00 28.04 206 ALA A C 1
ATOM 1444 O O . ALA A 1 206 ? 35.771 -8.864 13.804 1.00 28.04 206 ALA A O 1
ATOM 1446 N N . PHE A 1 207 ? 35.669 -10.411 12.178 1.00 28.39 207 PHE A N 1
ATOM 1447 C CA . PHE A 1 207 ? 36.561 -11.358 12.883 1.00 28.57 207 PHE A CA 1
ATOM 1448 C C . PHE A 1 207 ? 37.777 -11.806 12.074 1.00 29.29 207 PHE A C 1
ATOM 1449 O O . PHE A 1 207 ? 38.419 -12.793 12.446 1.00 29.48 207 PHE A O 1
ATOM 1457 N N . TYR A 1 208 ? 38.117 -11.075 11.014 1.00 30.17 208 TYR A N 1
ATOM 1458 C CA . TYR A 1 208 ? 39.122 -11.511 10.027 1.00 31.51 208 TYR A CA 1
ATOM 1459 C C . TYR A 1 208 ? 40.534 -11.694 10.600 1.00 32.65 208 TYR A C 1
ATOM 1460 O O . TYR A 1 208 ? 41.302 -12.520 10.095 1.00 33.39 208 TYR A O 1
ATOM 1469 N N . SER A 1 209 ? 40.867 -10.924 11.635 1.00 33.70 209 SER A N 1
ATOM 1470 C CA . SER A 1 209 ? 42.178 -11.029 12.283 1.00 34.31 209 SER A CA 1
ATOM 1471 C C . SER A 1 209 ? 42.147 -11.787 13.622 1.00 34.41 209 SER A C 1
ATOM 1472 O O . SER A 1 209 ? 43.156 -11.827 14.332 1.00 35.39 209 SER A O 1
ATOM 1475 N N . ASP A 1 210 ? 41.014 -12.413 13.941 1.00 34.20 210 ASP A N 1
ATOM 1476 C CA . ASP A 1 210 ? 40.766 -13.020 15.249 1.00 34.16 210 ASP A CA 1
ATOM 1477 C C . ASP A 1 210 ? 40.727 -14.549 15.127 1.00 34.36 210 ASP A C 1
ATOM 1478 O O . ASP A 1 210 ? 39.824 -15.095 14.479 1.00 34.29 210 ASP A O 1
ATOM 1483 N N . PRO A 1 211 ? 41.700 -15.252 15.745 1.00 34.05 211 PRO A N 1
ATOM 1484 C CA . PRO A 1 211 ? 41.681 -16.719 15.725 1.00 33.49 211 PRO A CA 1
ATOM 1485 C C . PRO A 1 211 ? 40.761 -17.371 16.757 1.00 32.84 211 PRO A C 1
ATOM 1486 O O . PRO A 1 211 ? 40.644 -18.604 16.772 1.00 33.99 211 PRO A O 1
ATOM 1490 N N . SER A 1 212 ? 40.115 -16.565 17.605 1.00 31.59 212 SER A N 1
ATOM 1491 C CA . SER A 1 212 ? 39.200 -17.069 18.624 1.00 30.67 212 SER A CA 1
ATOM 1492 C C . SER A 1 212 ? 37.768 -17.237 18.097 1.00 29.75 212 SER A C 1
ATOM 1493 O O . SER A 1 212 ? 36.903 -17.786 18.773 1.00 28.87 212 SER A O 1
ATOM 1496 N N . VAL A 1 213 ? 37.512 -16.786 16.877 1.00 29.63 213 VAL A N 1
ATOM 1497 C CA . VAL A 1 213 ? 36.253 -17.161 16.246 1.00 29.29 213 VAL A CA 1
ATOM 1498 C C . VAL A 1 213 ? 36.474 -17.642 14.822 1.00 28.36 213 VAL A C 1
ATOM 1499 O O . VAL A 1 213 ? 37.137 -16.979 14.018 1.00 29.16 213 VAL A O 1
ATOM 1503 N N . LEU A 1 214 ? 35.946 -18.837 14.560 1.00 27.39 214 LEU A N 1
ATOM 1504 C CA . LEU A 1 214 ? 36.049 -19.494 13.265 1.00 26.24 214 LEU A CA 1
ATOM 1505 C C . LEU A 1 214 ? 34.791 -19.142 12.487 1.00 24.85 214 LEU A C 1
ATOM 1506 O O . LEU A 1 214 ? 33.694 -19.470 12.929 1.00 24.43 214 LEU A O 1
ATOM 1511 N N . TYR A 1 215 ? 34.967 -18.450 11.365 1.00 24.16 215 TYR A N 1
ATOM 1512 C CA . TYR A 1 215 ? 33.863 -18.095 10.477 1.00 23.37 215 TYR A CA 1
ATOM 1513 C C . TYR A 1 215 ? 33.887 -19.036 9.288 1.00 23.07 215 TYR A C 1
ATOM 1514 O O . TYR A 1 215 ? 34.903 -19.121 8.595 1.00 23.71 215 TYR A O 1
ATOM 1523 N N . MET A 1 216 ? 32.767 -19.713 9.053 1.00 22.65 216 MET A N 1
ATOM 1524 C CA . MET A 1 216 ? 32.618 -20.640 7.934 1.00 22.46 216 MET A CA 1
ATOM 1525 C C . MET A 1 216 ? 31.372 -20.275 7.137 1.00 22.01 216 MET A C 1
ATOM 1526 O O . MET A 1 216 ? 30.236 -20.339 7.645 1.00 22.16 216 MET A O 1
ATOM 1531 N N . SER A 1 217 ? 31.586 -19.865 5.890 1.00 21.25 217 SER A N 1
ATOM 1532 C CA . SER A 1 217 ? 30.489 -19.520 5.004 1.00 20.80 217 SER A CA 1
ATOM 1533 C C . SER A 1 217 ? 30.354 -20.520 3.847 1.00 20.41 217 SER A C 1
ATOM 1534 O O . SER A 1 217 ? 31.340 -20.864 3.193 1.00 20.70 217 SER A O 1
ATOM 1537 N N . LEU A 1 218 ? 29.131 -20.982 3.625 1.00 19.96 218 LEU A N 1
ATOM 1538 C CA . LEU A 1 218 ? 28.784 -21.703 2.410 1.00 19.88 218 LEU A CA 1
ATOM 1539 C C . LEU A 1 218 ? 28.018 -20.716 1.557 1.00 19.87 218 LEU A C 1
ATOM 1540 O O . LEU A 1 218 ? 27.063 -20.107 2.043 1.00 19.48 218 LEU A O 1
ATOM 1545 N N . HIS A 1 219 ? 28.426 -20.513 0.311 1.00 20.14 219 HIS A N 1
ATOM 1546 C CA . HIS A 1 219 ? 27.729 -19.542 -0.539 1.00 19.99 219 HIS A CA 1
ATOM 1547 C C . HIS A 1 219 ? 27.993 -19.765 -2.014 1.00 20.15 219 HIS A C 1
ATOM 1548 O O . HIS A 1 219 ? 29.014 -20.339 -2.392 1.00 20.45 219 HIS A O 1
ATOM 1555 N N . ARG A 1 220 ? 27.051 -19.308 -2.819 1.00 20.17 220 ARG A N 1
ATOM 1556 C CA . ARG A 1 220 ? 27.255 -19.180 -4.251 1.00 20.54 220 ARG A CA 1
ATOM 1557 C C . ARG A 1 220 ? 28.239 -18.045 -4.487 1.00 21.17 220 ARG A C 1
ATOM 1558 O O . ARG A 1 220 ? 28.009 -16.911 -4.039 1.00 21.67 220 ARG A O 1
ATOM 1566 N N . TYR A 1 221 ? 29.331 -18.358 -5.189 1.00 21.28 221 TYR A N 1
ATOM 1567 C CA . TYR A 1 221 ? 30.413 -17.414 -5.452 1.00 22.58 221 TYR A CA 1
ATOM 1568 C C . TYR A 1 221 ? 30.662 -17.172 -6.948 1.00 24.00 221 TYR A C 1
ATOM 1569 O O . TYR A 1 221 ? 30.798 -16.018 -7.391 1.00 23.15 221 TYR A O 1
ATOM 1578 N N . ASP A 1 222 ? 30.714 -18.266 -7.710 1.00 24.87 222 ASP A N 1
ATOM 1579 C CA . ASP A 1 222 ? 30.910 -18.203 -9.166 1.00 26.36 222 ASP A CA 1
ATOM 1580 C C . ASP A 1 222 ? 32.000 -17.199 -9.551 1.00 27.84 222 ASP A C 1
ATOM 1581 O O . ASP A 1 222 ? 31.778 -16.305 -10.363 1.00 27.89 222 ASP A O 1
ATOM 1586 N N . ASP A 1 223 ? 33.169 -17.331 -8.948 1.00 30.26 223 ASP A N 1
ATOM 1587 C CA . ASP A 1 223 ? 34.290 -16.437 -9.258 1.00 32.43 223 ASP A CA 1
ATOM 1588 C C . ASP A 1 223 ? 33.998 -14.913 -9.202 1.00 32.77 223 ASP A C 1
ATOM 1589 O O . ASP A 1 223 ? 34.486 -14.143 -10.039 1.00 32.98 223 ASP A O 1
ATOM 1594 N N . GLY A 1 224 ? 33.217 -14.487 -8.205 1.00 32.53 224 GLY A N 1
ATOM 1595 C CA . GLY A 1 224 ? 33.014 -13.062 -7.925 1.00 32.62 224 GLY A CA 1
ATOM 1596 C C . GLY A 1 224 ? 31.805 -12.433 -8.590 1.00 32.48 224 GLY A C 1
ATOM 1597 O O . GLY A 1 224 ? 31.605 -11.218 -8.494 1.00 33.02 224 GLY A O 1
ATOM 1598 N N . ASN A 1 225 ? 30.980 -13.264 -9.226 1.00 32.17 225 ASN A N 1
ATOM 1599 C CA . ASN A 1 225 ? 29.874 -12.812 -10.080 1.00 32.15 225 ASN A CA 1
ATOM 1600 C C . ASN A 1 225 ? 28.475 -13.039 -9.490 1.00 30.62 225 ASN A C 1
ATOM 1601 O O . ASN A 1 225 ? 27.504 -13.205 -10.239 1.00 31.28 225 ASN A O 1
ATOM 1606 N N . PHE A 1 226 ? 28.376 -13.055 -8.161 1.00 28.49 226 PHE A N 1
ATOM 1607 C CA . PHE A 1 226 ? 27.090 -13.225 -7.463 1.00 26.06 226 PHE A CA 1
ATOM 1608 C C . PHE A 1 226 ? 27.093 -12.304 -6.223 1.00 25.10 226 PHE A C 1
ATOM 1609 O O . PHE A 1 226 ? 28.113 -12.194 -5.551 1.00 24.28 226 PHE A O 1
ATOM 1617 N N . PHE A 1 227 ? 25.974 -11.639 -5.932 1.00 23.89 227 PHE A N 1
ATOM 1618 C CA . PHE A 1 227 ? 25.893 -10.746 -4.757 1.00 23.50 227 PHE A CA 1
ATOM 1619 C C . PHE A 1 227 ? 26.413 -11.405 -3.462 1.00 23.90 227 PHE A C 1
ATOM 1620 O O . PHE A 1 227 ? 26.062 -12.566 -3.168 1.00 22.73 227 PHE A O 1
ATOM 1628 N N . PRO A 1 228 ? 27.215 -10.668 -2.658 1.00 24.74 228 PRO A N 1
ATOM 1629 C CA . PRO A 1 228 ? 27.759 -9.316 -2.826 1.00 25.88 228 PRO A CA 1
ATOM 1630 C C . PRO A 1 228 ? 29.106 -9.226 -3.588 1.00 26.86 228 PRO A C 1
ATOM 1631 O O . PRO A 1 228 ? 29.653 -8.114 -3.744 1.00 27.84 228 PRO A O 1
ATOM 1635 N N . GLY A 1 229 ? 29.631 -10.360 -4.044 1.00 26.94 229 GLY A N 1
ATOM 1636 C CA . GLY A 1 229 ? 30.884 -10.408 -4.808 1.00 27.29 229 GLY A CA 1
ATOM 1637 C C . GLY A 1 229 ? 32.158 -10.709 -4.028 1.00 27.75 229 GLY A C 1
ATOM 1638 O O . GLY A 1 229 ? 33.245 -10.760 -4.614 1.00 28.68 229 GLY A O 1
ATOM 1639 N N . SER A 1 230 ? 32.036 -10.906 -2.719 1.00 27.12 230 SER A N 1
ATOM 1640 C CA . SER A 1 230 ? 33.165 -11.224 -1.845 1.00 27.29 230 SER A CA 1
ATOM 1641 C C . SER A 1 230 ? 33.155 -12.701 -1.477 1.00 27.43 230 SER A C 1
ATOM 1642 O O . SER A 1 230 ? 32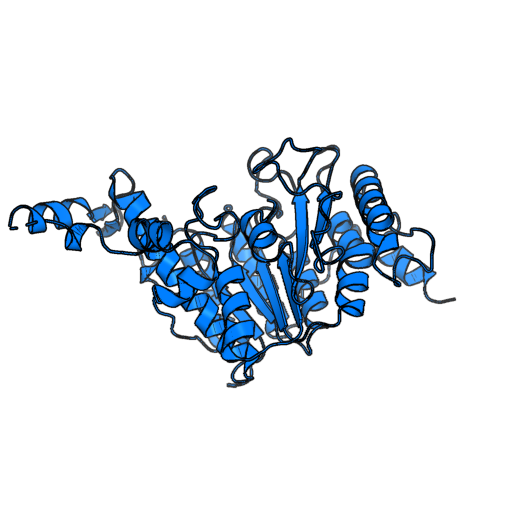.241 -13.430 -1.862 1.00 27.90 230 SER A O 1
ATOM 1645 N N . GLY A 1 231 ? 34.159 -13.137 -0.716 1.00 27.61 231 GLY A N 1
ATOM 1646 C CA . GLY A 1 231 ? 34.172 -14.488 -0.170 1.00 27.71 231 GLY A CA 1
ATOM 1647 C C . GLY A 1 231 ? 34.851 -15.540 -1.036 1.00 27.84 231 GLY A C 1
ATOM 1648 O O . GLY A 1 231 ? 34.363 -16.658 -1.157 1.00 27.25 231 GLY A O 1
ATOM 1649 N N . ALA A 1 232 ? 35.990 -15.184 -1.623 1.00 28.65 232 ALA A N 1
ATOM 1650 C CA . ALA A 1 232 ? 36.802 -16.153 -2.359 1.00 29.18 232 ALA A CA 1
ATOM 1651 C C . ALA A 1 232 ? 37.406 -17.186 -1.411 1.00 29.39 232 ALA A C 1
ATOM 1652 O O . ALA A 1 232 ? 37.715 -16.874 -0.255 1.00 29.19 232 ALA A O 1
ATOM 1654 N N . PRO A 1 233 ? 37.620 -18.415 -1.903 1.00 30.49 233 PRO A N 1
ATOM 1655 C CA . PRO A 1 233 ? 38.254 -19.456 -1.070 1.00 31.44 233 PRO A CA 1
ATOM 1656 C C . PRO A 1 233 ? 39.649 -19.070 -0.519 1.00 32.21 233 PRO A C 1
ATOM 1657 O O . PRO A 1 233 ? 40.034 -19.530 0.567 1.00 32.53 233 PRO A O 1
ATOM 1661 N N . ASP A 1 234 ? 40.363 -18.239 -1.288 1.00 33.29 234 ASP A N 1
ATOM 1662 C CA . ASP A 1 234 ? 41.615 -17.524 -0.925 1.00 34.78 234 ASP A CA 1
ATOM 1663 C C . ASP A 1 234 ? 41.659 -16.756 0.390 1.00 34.62 234 ASP A C 1
ATOM 1664 O O . ASP A 1 234 ? 42.736 -16.581 0.987 1.00 34.60 234 ASP A O 1
ATOM 1669 N N . GLU A 1 235 ? 40.509 -16.209 0.774 1.00 34.56 235 GLU A N 1
ATOM 1670 C CA . GLU A 1 235 ? 40.401 -15.317 1.924 1.00 34.18 235 GLU A CA 1
ATOM 1671 C C . GLU A 1 235 ? 40.389 -16.166 3.205 1.00 34.23 235 GLU A C 1
ATOM 1672 O O . GLU A 1 235 ? 39.357 -16.702 3.600 1.00 33.41 235 GLU A O 1
ATOM 1678 N N . VAL A 1 236 ? 41.564 -16.325 3.817 1.00 33.78 236 VAL A N 1
ATOM 1679 C CA . VAL A 1 236 ? 41.735 -17.256 4.940 1.00 34.12 236 VAL A CA 1
ATOM 1680 C C . VAL A 1 236 ? 41.939 -16.549 6.283 1.00 34.04 236 VAL A C 1
ATOM 1681 O O . VAL A 1 236 ? 42.006 -17.204 7.321 1.00 33.89 236 VAL A O 1
ATOM 1685 N N . GLY A 1 237 ? 42.011 -15.220 6.250 1.00 34.86 237 GLY A N 1
ATOM 1686 C CA . GLY A 1 237 ? 42.272 -14.400 7.434 1.00 35.61 237 GLY A CA 1
ATOM 1687 C C . GLY A 1 237 ? 43.514 -13.537 7.249 1.00 36.63 237 GLY A C 1
ATOM 1688 O O . GLY A 1 237 ? 44.174 -13.612 6.206 1.00 36.55 237 GLY A O 1
ATOM 1689 N N . THR A 1 238 ? 43.798 -12.694 8.248 1.00 37.72 238 THR A N 1
ATOM 1690 C CA . THR A 1 238 ? 45.033 -11.892 8.325 1.00 38.66 238 THR A CA 1
ATOM 1691 C C . THR A 1 238 ? 45.608 -11.989 9.732 1.00 38.80 238 THR A C 1
ATOM 1692 O O . THR A 1 238 ? 44.889 -12.288 10.689 1.00 38.65 238 THR A O 1
ATOM 1696 N N . GLY A 1 239 ? 46.906 -11.720 9.860 1.00 39.05 239 GLY A N 1
ATOM 1697 C CA . GLY A 1 239 ? 47.555 -11.710 11.174 1.00 38.95 239 GLY A CA 1
ATOM 1698 C C . GLY A 1 239 ? 47.422 -13.043 11.888 1.00 38.89 239 GLY A C 1
ATOM 1699 O O . GLY A 1 239 ? 47.540 -14.093 11.255 1.00 39.15 239 GLY A O 1
ATOM 1700 N N . PRO A 1 240 ? 47.168 -13.020 13.212 1.00 38.72 240 PRO A N 1
ATOM 1701 C CA . PRO A 1 240 ? 46.936 -14.278 13.927 1.00 38.67 240 PRO A CA 1
ATOM 1702 C C . PRO A 1 240 ? 45.632 -14.993 13.550 1.00 38.42 240 PRO A C 1
ATOM 1703 O O . PRO A 1 240 ? 45.432 -16.136 13.962 1.00 38.55 240 PRO A O 1
ATOM 1707 N N . GLY A 1 241 ? 44.765 -14.333 12.777 1.00 37.93 241 GLY A N 1
ATOM 1708 C CA . GLY A 1 241 ? 43.529 -14.956 12.279 1.00 37.45 241 GLY A CA 1
ATOM 1709 C C . GLY A 1 241 ? 43.699 -15.812 11.031 1.00 36.98 241 GLY A C 1
ATOM 1710 O O . GLY A 1 241 ? 42.739 -16.445 10.568 1.00 36.83 241 GLY A O 1
ATOM 1711 N N . VAL A 1 242 ? 44.909 -15.844 10.471 1.00 36.23 242 VAL A N 1
ATOM 1712 C CA . VAL A 1 242 ? 45.173 -16.679 9.301 1.00 35.49 242 VAL A CA 1
ATOM 1713 C C . VAL A 1 242 ? 44.821 -18.124 9.607 1.00 34.78 242 VAL A C 1
ATOM 1714 O O . VAL A 1 242 ? 45.296 -18.696 10.596 1.00 35.12 242 VAL A O 1
ATOM 1718 N N . GLY A 1 243 ? 43.943 -18.692 8.774 1.00 33.52 243 GLY A N 1
ATOM 1719 C CA . GLY A 1 243 ? 43.457 -20.044 8.957 1.00 32.44 243 GLY A CA 1
ATOM 1720 C C . GLY A 1 243 ? 42.051 -20.160 9.521 1.00 31.73 243 GLY A C 1
ATOM 1721 O O . GLY A 1 243 ? 41.451 -21.222 9.435 1.00 31.93 243 GLY A O 1
ATOM 1722 N N . PHE A 1 244 ? 41.520 -19.086 10.110 1.00 30.25 244 PHE A N 1
ATOM 1723 C CA . PHE A 1 244 ? 40.242 -19.161 10.823 1.00 29.40 244 PHE A CA 1
ATOM 1724 C C . PHE A 1 244 ? 39.079 -18.457 10.094 1.00 28.30 244 PHE A C 1
ATOM 1725 O O . PHE A 1 244 ? 38.070 -18.109 10.715 1.00 28.21 244 PHE A O 1
ATOM 1733 N N . ASN A 1 245 ? 39.240 -18.242 8.794 1.00 27.49 245 ASN A N 1
ATOM 1734 C CA . ASN A 1 245 ? 38.157 -17.828 7.905 1.00 26.91 245 ASN A CA 1
ATOM 1735 C C . ASN A 1 245 ? 38.048 -18.850 6.761 1.00 26.28 245 ASN A C 1
ATOM 1736 O O . ASN A 1 245 ? 38.977 -18.976 5.949 1.00 26.91 245 ASN A O 1
ATOM 1741 N N . VAL A 1 246 ? 36.943 -19.589 6.701 1.00 25.60 246 VAL A N 1
ATOM 1742 C CA . VAL A 1 246 ? 36.769 -20.613 5.671 1.00 24.91 246 VAL A CA 1
ATOM 1743 C C . VAL A 1 246 ? 35.600 -20.264 4.746 1.00 24.28 246 VAL A C 1
ATOM 1744 O O . VAL A 1 246 ? 34.452 -20.300 5.161 1.00 24.59 246 VAL A O 1
ATOM 1748 N N . ASN A 1 247 ? 35.908 -19.929 3.492 1.00 24.65 247 ASN A N 1
ATOM 1749 C CA . ASN A 1 247 ? 34.887 -19.652 2.483 1.00 24.18 247 ASN A CA 1
ATOM 1750 C C . ASN A 1 247 ? 34.657 -20.889 1.605 1.00 24.12 247 ASN A C 1
ATOM 1751 O O . ASN A 1 247 ? 35.395 -21.122 0.624 1.00 23.99 247 ASN A O 1
ATOM 1756 N N . MET A 1 248 ? 33.640 -21.671 1.962 1.00 23.60 248 MET A N 1
ATOM 1757 C CA . MET A 1 248 ? 33.182 -22.784 1.136 1.00 23.44 248 MET A CA 1
ATOM 1758 C C . MET A 1 248 ? 32.372 -22.190 -0.028 1.00 23.30 248 MET A C 1
ATOM 1759 O O . MET A 1 248 ? 31.126 -22.234 -0.061 1.00 22.72 248 MET A O 1
ATOM 1764 N N . ALA A 1 249 ? 33.119 -21.645 -0.983 1.00 23.70 249 ALA A N 1
ATOM 1765 C CA . ALA A 1 249 ? 32.595 -20.938 -2.134 1.00 24.16 249 ALA A CA 1
ATOM 1766 C C . ALA A 1 249 ? 32.311 -21.922 -3.270 1.00 24.58 249 ALA A C 1
ATOM 1767 O O . ALA A 1 249 ? 33.225 -22.577 -3.766 1.00 25.41 249 ALA A O 1
ATOM 1769 N N . PHE A 1 250 ? 31.053 -22.010 -3.674 1.00 24.56 250 PHE A N 1
ATOM 1770 C CA . PHE A 1 250 ? 30.655 -22.799 -4.834 1.00 24.54 250 PHE A CA 1
ATOM 1771 C C . PHE A 1 250 ? 30.791 -21.976 -6.119 1.00 25.60 250 PHE A C 1
ATOM 1772 O O . PHE A 1 250 ? 30.308 -20.843 -6.213 1.00 23.89 250 PHE A O 1
ATOM 1780 N N . THR A 1 251 ? 31.456 -22.567 -7.110 1.00 26.35 251 THR A N 1
ATOM 1781 C CA . THR A 1 251 ? 31.686 -21.915 -8.391 1.00 27.55 251 THR A CA 1
ATOM 1782 C C . THR A 1 251 ? 31.278 -22.896 -9.497 1.00 27.31 251 THR A C 1
ATOM 1783 O O . THR A 1 251 ? 31.263 -24.099 -9.269 1.00 26.98 251 THR A O 1
ATOM 1787 N N . GLY A 1 252 ? 30.940 -22.366 -10.673 1.00 27.45 252 GLY A N 1
ATOM 1788 C CA . GLY A 1 252 ? 30.453 -23.170 -11.798 1.00 27.88 252 GLY A CA 1
ATOM 1789 C C . GLY A 1 252 ? 29.064 -22.803 -12.262 1.00 28.18 252 GLY A C 1
ATOM 1790 O O . GLY A 1 252 ? 28.541 -23.382 -13.224 1.00 28.14 252 GLY A O 1
ATOM 1791 N N . GLY A 1 253 ? 28.433 -21.854 -11.571 1.00 27.91 253 GLY A N 1
ATOM 1792 C CA . GLY A 1 253 ? 27.103 -21.450 -11.921 1.00 27.84 253 GLY A CA 1
ATOM 1793 C C . GLY A 1 253 ? 26.079 -22.520 -11.626 1.00 27.77 253 GLY A C 1
ATOM 1794 O O . GLY A 1 253 ? 26.183 -23.241 -10.634 1.00 27.75 253 GLY A O 1
ATOM 1795 N N . LEU A 1 254 ? 25.081 -22.606 -12.497 1.00 27.96 254 LEU A N 1
ATOM 1796 C CA . LEU A 1 254 ? 23.953 -23.486 -12.300 1.00 28.29 254 LEU A CA 1
ATOM 1797 C C . LEU A 1 254 ? 23.955 -24.600 -13.356 1.00 28.68 254 LEU A C 1
ATOM 1798 O O . LEU A 1 254 ? 22.951 -24.840 -14.021 1.00 29.45 254 LEU A O 1
ATOM 1803 N N . ASP A 1 255 ? 25.089 -25.280 -13.477 1.00 28.84 255 ASP A N 1
ATOM 1804 C CA . ASP A 1 255 ? 25.250 -26.341 -14.468 1.00 29.55 255 ASP A CA 1
ATOM 1805 C C . ASP A 1 255 ? 25.829 -27.595 -13.806 1.00 28.99 255 ASP A C 1
ATOM 1806 O O . ASP A 1 255 ? 27.000 -27.910 -13.993 1.00 29.07 255 ASP A O 1
ATOM 1811 N N . PRO A 1 256 ? 25.011 -28.283 -12.992 1.00 28.37 256 PRO A N 1
ATOM 1812 C CA . PRO A 1 256 ? 23.651 -27.959 -12.613 1.00 28.13 256 PRO A CA 1
ATOM 1813 C C . PRO A 1 256 ? 23.628 -27.188 -11.284 1.00 27.34 256 PRO A C 1
ATOM 1814 O O . PRO A 1 256 ? 24.687 -27.027 -10.668 1.00 27.29 256 PRO A O 1
ATOM 1818 N N . PRO A 1 257 ? 22.437 -26.739 -10.836 1.00 26.83 257 PRO A N 1
ATOM 1819 C CA . PRO A 1 257 ? 22.332 -26.072 -9.524 1.00 26.46 257 PRO A CA 1
ATOM 1820 C C . PRO A 1 257 ? 22.863 -26.932 -8.375 1.00 25.79 257 PRO A C 1
ATOM 1821 O O . PRO A 1 257 ? 22.814 -28.172 -8.450 1.00 25.94 257 PRO A O 1
ATOM 1825 N N . MET A 1 258 ? 23.344 -26.283 -7.313 1.00 24.68 258 MET A N 1
ATOM 1826 C CA . MET A 1 258 ? 23.686 -27.004 -6.078 1.00 23.94 258 MET A CA 1
ATOM 1827 C C . MET A 1 258 ? 22.399 -27.427 -5.356 1.00 23.61 258 MET A C 1
ATOM 1828 O O . MET A 1 258 ? 21.397 -26.696 -5.356 1.00 23.64 258 MET A O 1
ATOM 1833 N N . GLY A 1 259 ? 22.430 -28.623 -4.767 1.00 22.95 259 GLY A N 1
ATOM 1834 C CA . GLY A 1 259 ? 21.320 -29.152 -4.005 1.00 23.29 259 GLY A CA 1
ATOM 1835 C C . GLY A 1 259 ? 21.809 -29.897 -2.774 1.00 22.48 259 GLY A C 1
ATOM 1836 O O . GLY A 1 259 ? 22.949 -29.706 -2.330 1.00 22.11 259 GLY A O 1
ATOM 1837 N N . ASP A 1 260 ? 20.953 -30.757 -2.255 1.00 23.23 260 ASP A N 1
ATOM 1838 C CA . ASP A 1 260 ? 21.192 -31.456 -0.989 1.00 23.47 260 ASP A CA 1
ATOM 1839 C C . ASP A 1 260 ? 22.496 -32.247 -1.000 1.00 23.42 260 ASP A C 1
ATOM 1840 O O . ASP A 1 260 ? 23.285 -32.134 -0.071 1.00 23.47 260 ASP A O 1
ATOM 1845 N N . ALA A 1 261 ? 22.716 -33.067 -2.030 1.00 23.11 261 ALA A N 1
ATOM 1846 C CA . ALA A 1 261 ? 23.925 -33.880 -2.094 1.00 22.83 261 ALA A CA 1
ATOM 1847 C C . ALA A 1 261 ? 25.193 -33.036 -2.002 1.00 22.37 261 ALA A C 1
ATOM 1848 O O . ALA A 1 261 ? 26.139 -33.411 -1.339 1.00 21.48 261 ALA A O 1
ATOM 1850 N N . GLU A 1 262 ? 25.195 -31.877 -2.650 1.00 21.59 262 GLU A N 1
ATOM 1851 C CA . GLU A 1 262 ? 26.379 -31.026 -2.678 1.00 21.36 262 GLU A CA 1
ATOM 1852 C C . GLU A 1 262 ? 26.658 -30.393 -1.305 1.00 21.12 262 GLU A C 1
ATOM 1853 O O . GLU A 1 262 ? 27.797 -30.361 -0.856 1.00 21.36 262 GLU A O 1
ATOM 1859 N N . TYR A 1 263 ? 25.614 -29.899 -0.647 1.00 20.55 263 TYR A N 1
ATOM 1860 C CA . TYR A 1 263 ? 25.791 -29.290 0.678 1.00 21.09 263 TYR A CA 1
ATOM 1861 C C . TYR A 1 263 ? 26.150 -30.344 1.732 1.00 21.20 263 TYR A C 1
ATOM 1862 O O . TYR A 1 263 ? 26.983 -30.096 2.601 1.00 20.91 263 TYR A O 1
ATOM 1871 N N . LEU A 1 264 ? 25.517 -31.508 1.644 1.00 21.78 264 LEU A N 1
ATOM 1872 C CA . LEU A 1 264 ? 25.816 -32.620 2.557 1.00 22.02 264 LEU A CA 1
ATOM 1873 C C . LEU A 1 264 ? 27.287 -33.063 2.402 1.00 21.88 264 LEU A C 1
ATOM 1874 O O . LEU A 1 264 ? 27.987 -33.271 3.395 1.00 21.09 264 LEU A O 1
ATOM 1879 N N . ALA A 1 265 ? 27.760 -33.202 1.161 1.00 21.55 265 ALA A N 1
ATOM 1880 C CA . ALA A 1 265 ? 29.175 -33.473 0.900 1.00 21.40 265 ALA A CA 1
ATOM 1881 C C . ALA A 1 265 ? 30.103 -32.376 1.430 1.00 21.80 265 ALA A C 1
ATOM 1882 O O . ALA A 1 265 ? 31.184 -32.671 1.969 1.00 21.84 265 ALA A O 1
ATOM 1884 N N . ALA A 1 266 ? 29.670 -31.115 1.325 1.00 22.12 266 ALA A N 1
ATOM 1885 C CA . ALA A 1 266 ? 30.461 -29.996 1.841 1.00 22.57 266 ALA A CA 1
ATOM 1886 C C . ALA A 1 266 ? 30.582 -30.053 3.378 1.00 22.73 266 ALA A C 1
ATOM 1887 O O . ALA A 1 266 ? 31.627 -29.757 3.922 1.00 23.42 266 ALA A O 1
ATOM 1889 N N . PHE A 1 267 ? 29.511 -30.448 4.065 1.00 24.09 267 PHE A N 1
ATOM 1890 C CA . PHE A 1 267 ? 29.551 -30.669 5.524 1.00 24.09 267 PHE A CA 1
ATOM 1891 C C . PHE A 1 267 ? 30.462 -31.841 5.915 1.00 24.97 267 PHE A C 1
ATOM 1892 O O . PHE A 1 267 ? 31.234 -31.734 6.872 1.00 24.35 267 PHE A O 1
ATOM 1900 N N . ARG A 1 268 ? 30.384 -32.927 5.147 1.00 25.64 268 ARG A N 1
ATOM 1901 C CA . ARG A 1 268 ? 31.180 -34.144 5.389 1.00 26.43 268 ARG A CA 1
ATOM 1902 C C . ARG A 1 268 ? 32.685 -33.894 5.262 1.00 26.45 268 ARG A C 1
ATOM 1903 O O . ARG A 1 268 ? 33.465 -34.330 6.110 1.00 26.13 268 ARG A O 1
ATOM 1911 N N . THR A 1 269 ? 33.088 -33.171 4.224 1.00 26.80 269 THR A N 1
ATOM 1912 C CA . THR A 1 269 ? 34.509 -33.003 3.872 1.00 27.60 269 THR A CA 1
ATOM 1913 C C . THR A 1 269 ? 35.185 -31.707 4.325 1.00 27.69 269 THR A C 1
ATOM 1914 O O . THR A 1 269 ? 36.405 -31.684 4.510 1.00 27.82 269 THR A O 1
ATOM 1918 N N . VAL A 1 270 ? 34.416 -30.626 4.500 1.00 27.38 270 VAL A N 1
ATOM 1919 C CA . VAL A 1 270 ? 34.983 -29.325 4.863 1.00 26.86 270 VAL A CA 1
ATOM 1920 C C . VAL A 1 270 ? 34.434 -28.840 6.212 1.00 26.67 270 VAL A C 1
ATOM 1921 O O . VAL A 1 270 ? 35.206 -28.609 7.152 1.00 26.27 270 VAL A O 1
ATOM 1925 N N . VAL A 1 271 ? 33.111 -28.699 6.328 1.00 25.64 271 VAL A N 1
ATOM 1926 C CA . VAL A 1 271 ? 32.563 -28.000 7.503 1.00 25.15 271 VAL A CA 1
ATOM 1927 C C . VAL A 1 271 ? 32.831 -28.777 8.783 1.00 25.55 271 VAL A C 1
ATOM 1928 O O . VAL A 1 271 ? 33.516 -28.257 9.662 1.00 25.96 271 VAL A O 1
ATOM 1932 N N . MET A 1 272 ? 32.371 -30.025 8.860 1.00 25.43 272 MET A N 1
ATOM 1933 C CA . MET A 1 272 ? 32.464 -30.781 10.108 1.00 26.10 272 MET A CA 1
ATOM 1934 C C . MET A 1 272 ? 33.899 -31.169 10.532 1.00 26.49 272 MET A C 1
ATOM 1935 O O . MET A 1 272 ? 34.214 -31.059 11.710 1.00 26.30 272 MET A O 1
ATOM 1940 N N . PRO A 1 273 ? 34.766 -31.598 9.590 1.00 27.20 273 PRO A N 1
ATOM 1941 C CA . PRO A 1 273 ? 36.164 -31.860 10.010 1.00 27.80 273 PRO A CA 1
ATOM 1942 C C . PRO A 1 273 ? 36.900 -30.638 10.612 1.00 27.88 273 PRO A C 1
ATOM 1943 O O . PRO A 1 273 ? 37.536 -30.766 11.671 1.00 28.05 273 PRO A O 1
ATOM 1947 N N . ILE A 1 274 ? 36.781 -29.467 9.980 1.00 27.93 274 ILE A N 1
ATOM 1948 C CA . ILE A 1 274 ? 37.424 -28.237 10.471 1.00 27.91 274 ILE A CA 1
ATOM 1949 C C . ILE A 1 274 ? 36.790 -27.780 11.802 1.00 28.11 274 ILE A C 1
ATOM 1950 O O . ILE A 1 274 ? 37.508 -27.514 12.773 1.00 27.81 274 ILE A O 1
ATOM 1955 N N . ALA A 1 275 ? 35.459 -27.730 11.850 1.00 28.46 275 ALA A N 1
ATOM 1956 C CA . ALA A 1 275 ? 34.717 -27.319 13.060 1.00 29.04 275 ALA A CA 1
ATOM 1957 C C . ALA A 1 275 ? 35.002 -28.265 14.233 1.00 29.90 275 ALA A C 1
ATOM 1958 O O . ALA A 1 275 ? 35.110 -27.833 15.384 1.00 29.23 275 ALA A O 1
ATOM 1960 N N . SER A 1 276 ? 35.108 -29.559 13.936 1.00 29.96 276 SER A N 1
ATOM 1961 C CA . SER A 1 276 ? 35.389 -30.559 14.967 1.00 30.45 276 SER A CA 1
ATOM 1962 C C . SER A 1 276 ? 36.803 -30.356 15.529 1.00 30.65 276 SER A C 1
ATOM 1963 O O . SER A 1 276 ? 37.005 -30.434 16.745 1.00 31.20 276 SER A O 1
ATOM 1966 N N . GLU A 1 277 ? 37.763 -30.065 14.653 1.00 31.10 277 GLU A N 1
ATOM 1967 C CA . GLU A 1 277 ? 39.150 -29.804 15.067 1.00 31.60 277 GLU A CA 1
ATOM 1968 C C . GLU A 1 277 ? 39.242 -28.534 15.929 1.00 32.00 277 GLU A C 1
ATOM 1969 O O . GLU A 1 277 ? 39.861 -28.536 17.011 1.00 31.73 277 GLU A O 1
ATOM 1975 N N . PHE A 1 278 ? 38.606 -27.465 15.447 1.00 31.37 278 PHE A N 1
ATOM 1976 C CA . PHE A 1 278 ? 38.491 -26.201 16.182 1.00 31.16 278 PHE A CA 1
ATOM 1977 C C . PHE A 1 278 ? 37.906 -26.425 17.584 1.00 30.42 278 PHE A C 1
ATOM 1978 O O . PHE A 1 278 ? 38.427 -25.880 18.554 1.00 30.73 278 PHE A O 1
ATOM 1986 N N . ALA A 1 279 ? 36.844 -27.227 17.678 1.00 30.02 279 ALA A N 1
ATOM 1987 C CA . ALA A 1 279 ? 36.206 -27.585 18.957 1.00 29.81 279 ALA A CA 1
ATOM 1988 C C . ALA A 1 279 ? 35.634 -26.366 19.708 1.00 29.52 279 ALA A C 1
ATOM 1989 O O . ALA A 1 279 ? 36.055 -26.053 20.834 1.00 29.30 279 ALA A O 1
ATOM 1991 N N . PRO A 1 280 ? 34.641 -25.690 19.107 1.00 28.80 280 PRO A N 1
ATOM 1992 C CA . PRO A 1 280 ? 34.081 -24.472 19.715 1.00 27.94 280 PRO A CA 1
ATOM 1993 C C . PRO A 1 280 ? 33.279 -24.690 21.007 1.00 27.22 280 PRO A C 1
ATOM 1994 O O . PRO A 1 280 ? 32.724 -25.772 21.234 1.00 27.10 280 PRO A O 1
ATOM 1998 N N . ASP A 1 281 ? 33.199 -23.628 21.818 1.00 26.91 281 ASP A N 1
ATOM 1999 C CA . ASP A 1 281 ? 32.403 -23.574 23.045 1.00 26.58 281 ASP A CA 1
ATOM 2000 C C . ASP A 1 281 ? 30.942 -23.182 22.817 1.00 25.46 281 ASP A C 1
ATOM 2001 O O . ASP A 1 281 ? 30.045 -23.620 23.549 1.00 24.53 281 ASP A O 1
ATOM 2006 N N . VAL A 1 282 ? 30.713 -22.357 21.791 1.00 23.94 282 VAL A N 1
ATOM 2007 C CA . VAL A 1 282 ? 29.361 -21.982 21.357 1.00 23.79 282 VAL A CA 1
ATOM 2008 C C . VAL A 1 282 ? 29.304 -21.985 19.825 1.00 22.01 282 VAL A C 1
ATOM 2009 O O . VAL A 1 282 ? 30.285 -21.636 19.179 1.00 22.37 282 VAL A O 1
ATOM 2013 N N . VAL A 1 283 ? 28.161 -22.349 19.252 1.00 22.66 283 VAL A N 1
ATOM 2014 C CA . VAL A 1 283 ? 27.970 -22.233 17.795 1.00 21.87 283 VAL A CA 1
ATOM 2015 C C . VAL A 1 283 ? 26.825 -21.256 17.504 1.00 21.30 283 VAL A C 1
ATOM 2016 O O . VAL A 1 283 ? 25.751 -21.379 18.075 1.00 20.79 283 VAL A O 1
ATOM 2020 N N . LEU A 1 284 ? 27.081 -20.308 16.618 1.00 20.93 284 LEU A N 1
ATOM 2021 C CA . LEU A 1 284 ? 26.059 -19.381 16.127 1.00 21.16 284 LEU A CA 1
ATOM 2022 C C . LEU A 1 284 ? 25.883 -19.632 14.646 1.00 20.00 284 LEU A C 1
ATOM 2023 O O . LEU A 1 284 ? 26.872 -19.769 13.933 1.00 20.87 284 LEU A O 1
ATOM 2028 N N . VAL A 1 285 ? 24.640 -19.673 14.180 1.00 20.40 285 VAL A N 1
ATOM 2029 C CA . VAL A 1 285 ? 24.365 -19.869 12.758 1.00 19.38 285 VAL A CA 1
ATOM 2030 C C . VAL A 1 285 ? 23.605 -18.664 12.159 1.00 19.85 285 VAL A C 1
ATOM 2031 O O . VAL A 1 285 ? 22.510 -18.315 12.606 1.00 19.48 285 VAL A O 1
ATOM 2035 N N . SER A 1 286 ? 24.223 -18.044 11.162 1.00 19.72 286 SER A N 1
ATOM 2036 C CA . SER A 1 286 ? 23.535 -17.139 10.244 1.00 20.25 286 SER A CA 1
ATOM 2037 C C . SER A 1 286 ? 22.694 -17.999 9.281 1.00 19.42 286 SER A C 1
ATOM 2038 O O . SER A 1 286 ? 23.190 -18.513 8.261 1.00 19.43 286 SER A O 1
ATOM 2041 N N . SER A 1 287 ? 21.424 -18.171 9.638 1.00 19.03 287 SER A N 1
ATOM 2042 C CA . SER A 1 287 ? 20.545 -19.156 9.039 1.00 20.02 287 SER A CA 1
ATOM 2043 C C . SER A 1 287 ? 19.607 -18.551 8.012 1.00 20.53 287 SER A C 1
ATOM 2044 O O . SER A 1 287 ? 18.402 -18.392 8.273 1.00 20.64 287 SER A O 1
ATOM 2047 N N . GLY A 1 288 ? 20.157 -18.210 6.850 1.00 20.98 288 GLY A N 1
ATOM 2048 C CA . GLY A 1 288 ? 19.323 -17.834 5.708 1.00 20.93 288 GLY A CA 1
ATOM 2049 C C . GLY A 1 288 ? 18.832 -19.084 5.026 1.00 20.91 288 GLY A C 1
ATOM 2050 O O . GLY A 1 288 ? 19.523 -20.116 5.041 1.00 20.58 288 GLY A O 1
ATOM 2051 N N . PHE A 1 289 ? 17.646 -19.003 4.427 1.00 20.22 289 PHE A N 1
ATOM 2052 C CA . PHE A 1 289 ? 17.056 -20.117 3.709 1.00 20.72 289 PHE A CA 1
ATOM 2053 C C . PHE A 1 289 ? 16.862 -19.830 2.214 1.00 20.52 289 PHE A C 1
ATOM 2054 O O . PHE A 1 289 ? 16.072 -20.508 1.561 1.00 21.17 289 PHE A O 1
ATOM 2062 N N . ASP A 1 290 ? 17.600 -18.852 1.684 1.00 20.32 290 ASP A N 1
ATOM 2063 C CA . ASP A 1 290 ? 17.542 -18.529 0.246 1.00 20.39 290 ASP A CA 1
ATOM 2064 C C . ASP A 1 290 ? 18.248 -19.552 -0.678 1.00 20.78 290 ASP A C 1
ATOM 2065 O O . ASP A 1 290 ? 18.130 -19.441 -1.897 1.00 20.00 290 ASP A O 1
ATOM 2070 N N . ALA A 1 291 ? 18.927 -20.561 -0.107 1.00 20.62 291 ALA A N 1
ATOM 2071 C CA . ALA A 1 291 ? 19.433 -21.695 -0.898 1.00 21.56 291 ALA A CA 1
ATOM 2072 C C . ALA A 1 291 ? 18.382 -22.775 -1.187 1.00 21.80 291 ALA A C 1
ATOM 2073 O O . ALA A 1 291 ? 18.598 -23.617 -2.049 1.00 21.55 291 ALA A O 1
ATOM 2075 N N . VAL A 1 292 ? 17.239 -22.743 -0.502 1.00 23.07 292 VAL A N 1
ATOM 2076 C CA . VAL A 1 292 ? 16.219 -23.765 -0.729 1.00 24.41 292 VAL A CA 1
ATOM 2077 C C . VAL A 1 292 ? 15.461 -23.499 -2.037 1.00 25.21 292 VAL A C 1
ATOM 2078 O O . VAL A 1 292 ? 15.427 -22.382 -2.554 1.00 23.93 292 VAL A O 1
ATOM 2082 N N . GLU A 1 293 ? 14.940 -24.571 -2.601 1.00 26.23 293 GLU A N 1
ATOM 2083 C CA . GLU A 1 293 ? 14.196 -24.509 -3.841 1.00 27.39 293 GLU A CA 1
ATOM 2084 C C . GLU A 1 293 ? 13.046 -23.510 -3.694 1.00 27.31 293 GLU A C 1
ATOM 2085 O O . GLU A 1 293 ? 12.359 -23.499 -2.680 1.00 27.16 293 GLU A O 1
ATOM 2091 N N . GLY A 1 294 ? 12.846 -22.692 -4.718 1.00 27.75 294 GLY A N 1
ATOM 2092 C CA . GLY A 1 294 ? 11.824 -21.650 -4.713 1.00 27.99 294 GLY A CA 1
ATOM 2093 C C . GLY A 1 294 ? 12.405 -20.248 -4.766 1.00 27.96 294 GLY A C 1
ATOM 2094 O O . GLY A 1 294 ? 11.677 -19.279 -4.581 1.00 28.65 294 GLY A O 1
ATOM 2095 N N . HIS A 1 295 ? 13.712 -20.145 -5.019 1.00 27.64 295 HIS A N 1
ATOM 2096 C CA . HIS A 1 295 ? 14.412 -18.877 -5.091 1.00 27.11 295 HIS A CA 1
ATOM 2097 C C . HIS A 1 295 ? 15.123 -18.746 -6.429 1.00 28.16 295 HIS A C 1
ATOM 2098 O O . HIS A 1 295 ? 16.331 -18.977 -6.523 1.00 28.34 295 HIS A O 1
ATOM 2105 N N . PRO A 1 296 ? 14.374 -18.362 -7.473 1.00 29.22 296 PRO A N 1
ATOM 2106 C CA . PRO A 1 296 ? 14.943 -18.272 -8.811 1.00 29.90 296 PRO A CA 1
ATOM 2107 C C . PRO A 1 296 ? 16.245 -17.470 -8.921 1.00 30.80 296 PRO A C 1
ATOM 2108 O O . PRO A 1 296 ? 16.403 -16.415 -8.295 1.00 30.05 296 PRO A O 1
ATOM 2112 N N . THR A 1 297 ? 17.146 -18.114 -9.658 1.00 32.16 297 THR A N 1
ATOM 2113 C CA . THR A 1 297 ? 18.368 -17.706 -10.391 1.00 33.56 297 THR A CA 1
ATOM 2114 C C . THR A 1 297 ? 19.195 -16.422 -10.280 1.00 33.32 297 THR A C 1
ATOM 2115 O O . THR A 1 297 ? 20.423 -16.519 -10.488 1.00 33.37 297 THR A O 1
ATOM 2119 N N . PRO A 1 298 ? 18.574 -15.224 -10.133 1.00 32.46 298 PRO A N 1
ATOM 2120 C CA . PRO A 1 298 ? 19.326 -14.070 -9.599 1.00 30.86 298 PRO A CA 1
ATOM 2121 C C . PRO A 1 298 ? 19.326 -13.938 -8.049 1.00 29.27 298 PRO A C 1
ATOM 2122 O O . PRO A 1 298 ? 20.355 -13.566 -7.466 1.00 28.53 298 PRO A O 1
ATOM 2126 N N . LEU A 1 299 ? 18.208 -14.262 -7.402 1.00 28.20 299 LEU A N 1
ATOM 2127 C CA . LEU A 1 299 ? 18.100 -14.251 -5.938 1.00 27.44 299 LEU A CA 1
ATOM 2128 C C . LEU A 1 299 ? 18.885 -15.407 -5.288 1.00 26.78 299 LEU A C 1
ATOM 2129 O O . LEU A 1 299 ? 19.646 -15.189 -4.338 1.00 26.33 299 LEU A O 1
ATOM 2134 N N . GLY A 1 300 ? 18.700 -16.622 -5.807 1.00 25.53 300 GLY A N 1
ATOM 2135 C CA . GLY A 1 300 ? 19.302 -17.819 -5.237 1.00 25.36 300 GLY A CA 1
ATOM 2136 C C . GLY A 1 300 ? 19.890 -18.714 -6.321 1.00 24.53 300 GLY A C 1
ATOM 2137 O O . GLY A 1 300 ? 21.078 -18.638 -6.628 1.00 24.89 300 GLY A O 1
ATOM 2138 N N . GLY A 1 301 ? 19.049 -19.572 -6.887 1.00 24.22 301 GLY A N 1
ATOM 2139 C CA . GLY A 1 301 ? 19.466 -20.449 -7.971 1.00 23.99 301 GLY A CA 1
ATOM 2140 C C . GLY A 1 301 ? 19.600 -21.898 -7.552 1.00 23.93 301 GLY A C 1
ATOM 2141 O O . GLY A 1 301 ? 19.641 -22.778 -8.402 1.00 23.95 301 GLY A O 1
ATOM 2142 N N . TYR A 1 302 ? 19.664 -22.142 -6.245 1.00 23.13 302 TYR A N 1
ATOM 2143 C CA . TYR A 1 302 ? 19.936 -23.481 -5.718 1.00 22.74 302 TYR A CA 1
ATOM 2144 C C . TYR A 1 302 ? 18.624 -24.175 -5.329 1.00 23.88 302 TYR A C 1
ATOM 2145 O O . TYR A 1 302 ? 17.564 -23.540 -5.200 1.00 23.57 302 TYR A O 1
ATOM 2154 N N . ASN A 1 303 ? 18.668 -25.490 -5.151 1.00 25.27 303 ASN A N 1
ATOM 2155 C CA . ASN A 1 303 ? 17.444 -26.212 -4.825 1.00 26.89 303 ASN A CA 1
ATOM 2156 C C . ASN A 1 303 ? 17.582 -27.221 -3.697 1.00 26.98 303 ASN A C 1
ATOM 2157 O O . ASN A 1 303 ? 17.179 -28.377 -3.836 1.00 26.87 303 ASN A O 1
ATOM 2162 N N . LEU A 1 304 ? 18.121 -26.766 -2.567 1.00 27.21 304 LEU A N 1
ATOM 2163 C CA . LEU A 1 304 ? 18.063 -27.581 -1.353 1.00 27.34 304 LEU A CA 1
ATOM 2164 C C . LEU A 1 304 ? 16.604 -27.783 -0.915 1.00 27.36 304 LEU A C 1
ATOM 2165 O O . LEU A 1 304 ? 15.716 -26.977 -1.226 1.00 26.78 304 LEU A O 1
ATOM 2170 N N . SER A 1 305 ? 16.359 -28.883 -0.211 1.00 27.60 305 SER A N 1
ATOM 2171 C CA . SER A 1 305 ? 15.078 -29.114 0.426 1.00 27.82 305 SER A CA 1
ATOM 2172 C C . SER A 1 305 ? 15.113 -28.450 1.789 1.00 28.07 305 SER A C 1
ATOM 2173 O O . SER A 1 305 ? 16.181 -28.268 2.374 1.00 28.63 305 SER A O 1
ATOM 2176 N N . ALA A 1 306 ? 13.940 -28.082 2.293 1.00 28.92 306 ALA A N 1
ATOM 2177 C CA . ALA A 1 306 ? 13.818 -27.599 3.664 1.00 29.31 306 ALA A CA 1
ATOM 2178 C C . ALA A 1 306 ? 14.320 -28.651 4.651 1.00 29.55 306 ALA A C 1
ATOM 2179 O O . ALA A 1 306 ? 15.023 -28.322 5.608 1.00 29.80 306 ALA A O 1
ATOM 2181 N N . ARG A 1 307 ? 13.991 -29.918 4.402 1.00 30.19 307 ARG A N 1
ATOM 2182 C CA . ARG A 1 307 ? 14.358 -30.982 5.331 1.00 30.83 307 ARG A CA 1
ATOM 2183 C C . ARG A 1 307 ? 15.880 -31.180 5.477 1.00 29.91 307 ARG A C 1
ATOM 2184 O O . ARG A 1 307 ? 16.342 -31.553 6.548 1.00 29.77 307 ARG A O 1
ATOM 2192 N N . CYS A 1 308 ? 16.648 -30.878 4.423 1.00 28.44 308 CYS A N 1
ATOM 2193 C CA . CYS A 1 308 ? 18.107 -30.899 4.491 1.00 27.64 308 CYS A CA 1
ATOM 2194 C C . CYS A 1 308 ? 18.635 -29.989 5.584 1.00 26.36 308 CYS A C 1
ATOM 2195 O O . CYS A 1 308 ? 19.605 -30.324 6.265 1.00 26.64 308 CYS A O 1
ATOM 2198 N N . PHE A 1 309 ? 18.012 -28.828 5.760 1.00 25.02 309 PHE A N 1
ATOM 2199 C CA . PHE A 1 309 ? 18.424 -27.924 6.838 1.00 24.94 309 PHE A CA 1
ATOM 2200 C C . PHE A 1 309 ? 18.215 -28.482 8.262 1.00 24.79 309 PHE A C 1
ATOM 2201 O O . PHE A 1 309 ? 18.995 -28.174 9.153 1.00 24.30 309 PHE A O 1
ATOM 2209 N N . GLY A 1 310 ? 17.193 -29.316 8.447 1.00 25.07 310 GLY A N 1
ATOM 2210 C CA . GLY A 1 310 ? 17.003 -30.046 9.718 1.00 25.16 310 GLY A CA 1
ATOM 2211 C C . GLY A 1 310 ? 18.200 -30.956 9.986 1.00 25.06 310 GLY A C 1
ATOM 2212 O O . GLY A 1 310 ? 18.665 -31.067 11.114 1.00 24.85 310 GLY A O 1
ATOM 2213 N N . TYR A 1 311 ? 18.714 -31.579 8.930 1.00 24.92 311 TYR A N 1
ATOM 2214 C CA . TYR A 1 311 ? 19.899 -32.437 9.020 1.00 25.57 311 TYR A CA 1
ATOM 2215 C C . TYR A 1 311 ? 21.199 -31.674 9.260 1.00 24.38 311 TYR A C 1
ATOM 2216 O O . TYR A 1 311 ? 22.037 -32.092 10.080 1.00 23.37 311 TYR A O 1
ATOM 2225 N N . LEU A 1 312 ? 21.355 -30.517 8.610 1.00 22.98 312 LEU A N 1
ATOM 2226 C CA . LEU A 1 312 ? 22.535 -29.689 8.834 1.00 22.24 312 LEU A CA 1
ATOM 2227 C C . LEU A 1 312 ? 22.553 -29.155 10.272 1.00 21.52 312 LEU A C 1
ATOM 2228 O O . LEU A 1 312 ? 23.613 -29.048 10.892 1.00 22.53 312 LEU A O 1
ATOM 2233 N N . THR A 1 313 ? 21.374 -28.800 10.779 1.00 20.74 313 THR A N 1
ATOM 2234 C CA . THR A 1 313 ? 21.236 -28.328 12.156 1.00 20.71 313 THR A CA 1
ATOM 2235 C C . THR A 1 313 ? 21.676 -29.444 13.111 1.00 21.13 313 THR A C 1
ATOM 2236 O O . THR A 1 313 ? 22.474 -29.206 14.001 1.00 21.17 313 THR A O 1
ATOM 2240 N N . LYS A 1 314 ? 21.160 -30.650 12.894 1.00 21.68 314 LYS A N 1
ATOM 2241 C CA . LYS A 1 314 ? 21.502 -31.810 13.750 1.00 23.12 314 LYS A CA 1
ATOM 2242 C C . LYS A 1 314 ? 23.020 -32.092 13.765 1.00 22.94 314 LYS A C 1
ATOM 2243 O O . LYS A 1 314 ? 23.598 -32.413 14.821 1.00 23.15 314 LYS A O 1
ATOM 2249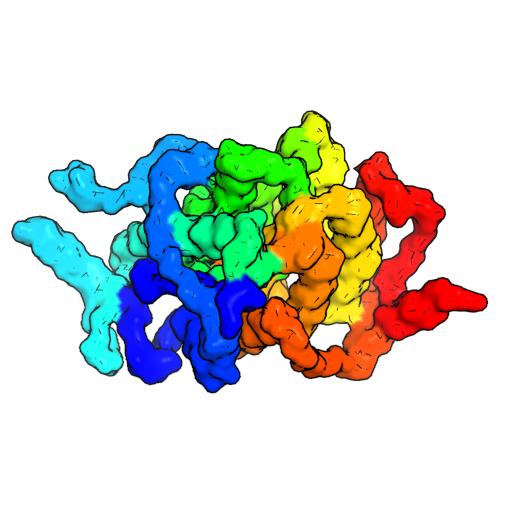 N N . GLN A 1 315 ? 23.680 -31.922 12.616 1.00 22.68 315 GLN A N 1
ATOM 2250 C CA . GLN A 1 315 ? 25.136 -32.013 12.534 1.00 23.14 315 GLN A CA 1
ATOM 2251 C C . GLN A 1 315 ? 25.854 -31.010 13.450 1.00 22.85 315 GLN A C 1
ATOM 2252 O O . GLN A 1 315 ? 26.760 -31.382 14.219 1.00 22.35 315 GLN A O 1
ATOM 2258 N N . LEU A 1 316 ? 25.459 -29.742 13.368 1.00 21.98 316 LEU A N 1
ATOM 2259 C CA . LEU A 1 316 ? 26.080 -28.695 14.178 1.00 22.06 316 LEU A CA 1
ATOM 2260 C C . LEU A 1 316 ? 25.785 -28.873 15.676 1.00 21.81 316 LEU A C 1
ATOM 2261 O O . LEU A 1 316 ? 26.574 -28.451 16.498 1.00 22.26 316 LEU A O 1
ATOM 2266 N N . MET A 1 317 ? 24.651 -29.486 15.993 1.00 22.66 317 MET A N 1
ATOM 2267 C CA . MET A 1 317 ? 24.256 -29.777 17.382 1.00 23.89 317 MET A CA 1
ATOM 2268 C C . MET A 1 317 ? 25.207 -30.778 18.061 1.00 24.83 317 MET A C 1
ATOM 2269 O O . MET A 1 317 ? 25.237 -30.867 19.300 1.00 24.39 317 MET A O 1
ATOM 2274 N N . GLY A 1 318 ? 25.965 -31.526 17.253 1.00 25.75 318 GLY A N 1
ATOM 2275 C CA . GLY A 1 318 ? 27.062 -32.376 17.756 1.00 26.97 318 GLY A CA 1
ATOM 2276 C C . GLY A 1 318 ? 28.303 -31.643 18.250 1.00 27.45 318 GLY A C 1
ATOM 2277 O O . GLY A 1 318 ? 29.237 -32.268 18.761 1.00 28.77 318 GLY A O 1
ATOM 2278 N N . LEU A 1 319 ? 28.335 -30.322 18.096 1.00 27.42 319 LEU A N 1
ATOM 2279 C CA . LEU A 1 319 ? 29.469 -29.505 18.489 1.00 27.25 319 LEU A CA 1
ATOM 2280 C C . LEU A 1 319 ? 29.097 -28.659 19.712 1.00 27.36 319 LEU A C 1
ATOM 2281 O O . LEU A 1 319 ? 27.913 -28.478 20.005 1.00 25.20 319 LEU A O 1
ATOM 2286 N N . ALA A 1 320 ? 30.115 -28.145 20.405 1.00 27.58 320 ALA A N 1
ATOM 2287 C CA . ALA A 1 320 ? 29.915 -27.230 21.546 1.00 28.16 320 ALA A CA 1
ATOM 2288 C C . ALA A 1 320 ? 28.943 -27.770 22.607 1.00 28.40 320 ALA A C 1
ATOM 2289 O O . ALA A 1 320 ? 28.296 -26.998 23.337 1.00 28.75 320 ALA A O 1
ATOM 2291 N N . GLY A 1 321 ? 28.837 -29.097 22.701 1.00 28.73 321 GLY A N 1
ATOM 2292 C CA . GLY A 1 321 ? 27.881 -29.734 23.606 1.00 28.09 321 GLY A CA 1
ATOM 2293 C C . GLY A 1 321 ? 26.414 -29.485 23.272 1.00 27.94 321 GLY A C 1
ATOM 2294 O O . GLY A 1 321 ? 25.527 -29.778 24.081 1.00 27.75 321 GLY A O 1
ATOM 2295 N N . GLY A 1 322 ? 26.141 -28.969 22.071 1.00 27.13 322 GLY A N 1
ATOM 2296 C CA . GLY A 1 322 ? 24.770 -28.619 21.692 1.00 26.99 322 GLY A CA 1
ATOM 2297 C C . GLY A 1 322 ? 24.393 -27.162 21.959 1.00 26.36 322 GLY A C 1
ATOM 2298 O O . GLY A 1 322 ? 23.238 -26.798 21.788 1.00 26.42 322 GLY A O 1
ATOM 2299 N N . ARG A 1 323 ? 25.364 -26.332 22.356 1.00 26.52 323 ARG A N 1
ATOM 2300 C CA . ARG A 1 323 ? 25.121 -24.897 22.617 1.00 26.33 323 ARG A CA 1
ATOM 2301 C C . ARG A 1 323 ? 25.112 -24.114 21.323 1.00 24.71 323 ARG A C 1
ATOM 2302 O O . ARG A 1 323 ? 26.132 -23.558 20.918 1.00 24.74 323 ARG A O 1
ATOM 2310 N N . ILE A 1 324 ? 23.946 -24.066 20.699 1.00 24.32 324 ILE A N 1
ATOM 2311 C CA . ILE A 1 324 ? 23.824 -23.486 19.374 1.00 23.28 324 ILE A CA 1
ATOM 2312 C C . ILE A 1 324 ? 22.597 -22.597 19.307 1.00 22.38 324 ILE A C 1
ATOM 2313 O O . ILE A 1 324 ? 21.553 -22.922 19.896 1.00 22.53 324 ILE A O 1
ATOM 2318 N N . VAL A 1 325 ? 22.751 -21.486 18.581 1.00 22.14 325 VAL A N 1
ATOM 2319 C CA . VAL A 1 325 ? 21.645 -20.593 18.243 1.00 21.47 325 VAL A CA 1
ATOM 2320 C C . VAL A 1 325 ? 21.670 -20.313 16.729 1.00 20.40 325 VAL A C 1
ATOM 2321 O O . VAL A 1 325 ? 22.695 -19.929 16.205 1.00 21.33 325 VAL A O 1
ATOM 2325 N N . LEU A 1 326 ? 20.528 -20.495 16.077 1.00 20.03 326 LEU A N 1
ATOM 2326 C CA . LEU A 1 326 ? 20.307 -20.102 14.681 1.00 20.40 326 LEU A CA 1
ATOM 2327 C C . LEU A 1 326 ? 19.546 -18.776 14.634 1.00 20.74 326 LEU A C 1
ATOM 2328 O O . LEU A 1 326 ? 18.534 -18.622 15.327 1.00 20.58 326 LEU A O 1
ATOM 2333 N N . ALA A 1 327 ? 20.00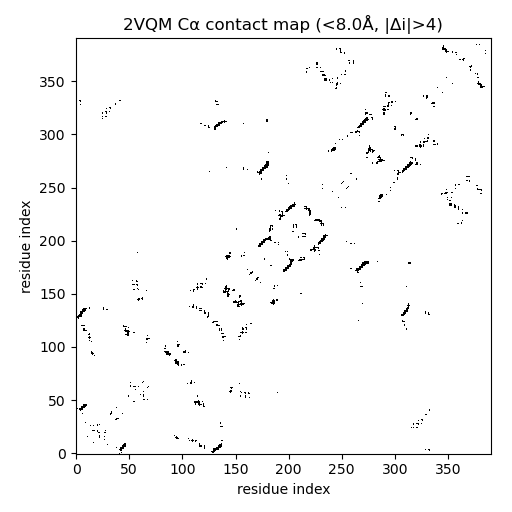6 -17.861 13.787 1.00 20.17 327 ALA A N 1
ATOM 2334 C CA . ALA A 1 327 ? 19.368 -16.554 13.606 1.00 20.50 327 ALA A CA 1
ATOM 2335 C C . ALA A 1 327 ? 18.977 -16.418 12.124 1.00 20.49 327 ALA A C 1
ATOM 2336 O O . ALA A 1 327 ? 19.813 -16.552 11.244 1.00 20.40 327 ALA A O 1
ATOM 2338 N N . LEU A 1 328 ? 17.699 -16.200 11.864 1.00 21.64 328 LEU A N 1
ATOM 2339 C CA . LEU A 1 328 ? 17.190 -16.050 10.494 1.00 21.65 328 LEU A CA 1
ATOM 2340 C C . LEU A 1 328 ? 17.939 -14.916 9.778 1.00 21.21 328 LEU A C 1
ATOM 2341 O O . LEU A 1 328 ? 18.061 -13.820 10.318 1.00 21.53 328 LEU A O 1
ATOM 2346 N N . GLU A 1 329 ? 18.452 -15.183 8.570 1.00 20.85 329 GLU A N 1
ATOM 2347 C CA . GLU A 1 329 ? 19.045 -14.130 7.732 1.00 21.17 329 GLU A CA 1
ATOM 2348 C C . GLU A 1 329 ? 18.135 -13.958 6.509 1.00 21.87 329 GLU A C 1
ATOM 2349 O O . GLU A 1 329 ? 16.995 -13.505 6.657 1.00 21.58 329 GLU A O 1
ATOM 2355 N N . GLY A 1 330 ? 18.600 -14.347 5.316 1.00 21.96 330 GLY A N 1
ATOM 2356 C CA . GLY A 1 330 ? 17.780 -14.262 4.095 1.00 22.49 330 GLY A CA 1
ATOM 2357 C C . GLY A 1 330 ? 16.828 -15.424 3.893 1.00 22.32 330 GLY A C 1
ATOM 2358 O O . GLY A 1 330 ? 16.650 -16.264 4.772 1.00 22.32 330 GLY A O 1
ATOM 235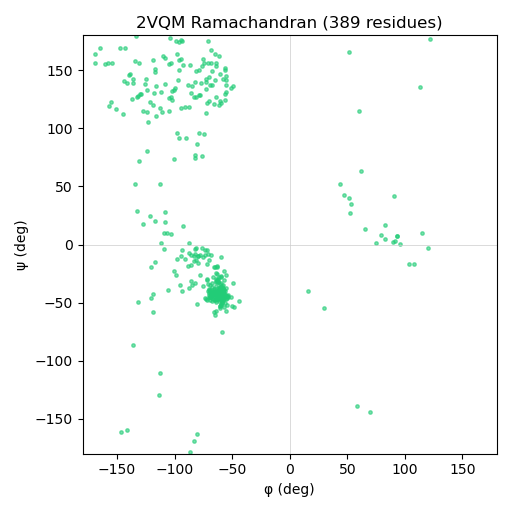9 N N . GLY A 1 331 ? 16.239 -15.494 2.694 1.00 22.44 331 GLY A N 1
ATOM 2360 C CA . GLY A 1 331 ? 15.110 -16.364 2.419 1.00 22.88 331 GLY A CA 1
ATOM 2361 C C . GLY A 1 331 ? 13.892 -15.491 2.152 1.00 22.96 331 GLY A C 1
ATOM 2362 O O . GLY A 1 331 ? 13.659 -14.515 2.866 1.00 22.44 331 GLY A O 1
ATOM 2363 N N . HIS A 1 332 ? 13.137 -15.833 1.115 1.00 23.49 332 HIS A N 1
ATOM 2364 C CA . HIS A 1 332 ? 12.022 -15.006 0.647 1.00 25.38 332 HIS A CA 1
ATOM 2365 C C . HIS A 1 332 ? 10.726 -15.789 0.408 1.00 26.04 332 HIS A C 1
ATOM 2366 O O . HIS A 1 332 ? 9.664 -15.366 0.859 1.00 27.04 332 HIS A O 1
ATOM 2373 N N . ASP A 1 333 ? 10.805 -16.899 -0.318 1.00 26.94 333 ASP A N 1
ATOM 2374 C CA . ASP A 1 333 ? 9.640 -17.727 -0.580 1.00 28.00 333 ASP A CA 1
ATOM 2375 C C . ASP A 1 333 ? 9.023 -18.237 0.730 1.00 28.54 333 ASP A C 1
ATOM 2376 O O . ASP A 1 333 ? 9.692 -18.918 1.512 1.00 27.55 333 ASP A O 1
ATOM 2381 N N . LEU A 1 334 ? 7.751 -17.915 0.966 1.00 28.71 334 LEU A N 1
ATOM 2382 C CA . LEU A 1 334 ? 7.134 -18.209 2.268 1.00 29.38 334 LEU A CA 1
ATOM 2383 C C . LEU A 1 334 ? 7.100 -19.695 2.569 1.00 29.42 334 LEU A C 1
ATOM 2384 O O . LEU A 1 334 ? 7.478 -20.088 3.665 1.00 30.08 334 LEU A O 1
ATOM 2389 N N . THR A 1 335 ? 6.668 -20.516 1.611 1.00 29.56 335 THR A N 1
ATOM 2390 C CA . THR A 1 335 ? 6.629 -21.964 1.814 1.00 29.86 335 THR A CA 1
ATOM 2391 C C . THR A 1 335 ? 8.029 -22.471 2.186 1.00 29.47 335 THR A C 1
ATOM 2392 O O . THR A 1 335 ? 8.195 -23.114 3.210 1.00 29.23 335 THR A O 1
ATOM 2396 N N . ALA A 1 336 ? 9.023 -22.144 1.362 1.00 28.69 336 ALA A N 1
ATOM 2397 C CA . ALA A 1 336 ? 10.423 -22.508 1.633 1.00 28.39 336 ALA A CA 1
ATOM 2398 C C . ALA A 1 336 ? 10.927 -22.140 3.046 1.00 27.55 336 ALA A C 1
ATOM 2399 O O . ALA A 1 336 ? 11.447 -23.010 3.762 1.00 27.24 336 ALA A O 1
ATOM 2401 N N . ILE A 1 337 ? 10.776 -20.878 3.452 1.00 27.03 337 ILE A N 1
ATOM 2402 C CA . ILE A 1 337 ? 11.321 -20.418 4.746 1.00 26.55 337 ILE A CA 1
ATOM 2403 C C . ILE A 1 337 ? 10.521 -20.982 5.934 1.00 26.76 337 ILE A C 1
ATOM 2404 O O . ILE A 1 337 ? 11.069 -21.155 7.018 1.00 25.64 337 ILE A O 1
ATOM 2409 N N . CYS A 1 338 ? 9.225 -21.230 5.729 1.00 27.58 338 CYS A N 1
ATOM 2410 C CA . CYS A 1 338 ? 8.391 -21.869 6.757 1.00 27.99 338 CYS A CA 1
ATOM 2411 C C . CYS A 1 338 ? 8.723 -23.372 6.879 1.00 27.93 338 CYS A C 1
ATOM 2412 O O . CYS A 1 338 ? 8.896 -23.875 8.003 1.00 28.16 338 CYS A O 1
ATOM 2415 N N . ASP A 1 339 ? 8.826 -24.078 5.751 1.00 27.97 339 ASP A N 1
ATOM 2416 C CA . ASP A 1 339 ? 9.276 -25.491 5.748 1.00 27.45 339 ASP A CA 1
ATOM 2417 C C . ASP A 1 339 ? 10.641 -25.620 6.443 1.00 27.13 339 ASP A C 1
ATOM 2418 O O . ASP A 1 339 ? 10.828 -26.489 7.314 1.00 26.09 339 ASP A O 1
ATOM 2423 N N . ALA A 1 340 ? 11.584 -24.737 6.089 1.00 25.93 340 ALA A N 1
ATOM 2424 C CA . ALA A 1 340 ? 12.957 -24.806 6.632 1.00 25.43 340 ALA A CA 1
ATOM 2425 C C . ALA A 1 340 ? 13.020 -24.464 8.126 1.00 25.30 340 ALA A C 1
ATOM 2426 O O . ALA A 1 340 ? 13.710 -25.149 8.877 1.00 24.55 340 ALA A O 1
ATOM 2428 N N . SER A 1 341 ? 12.308 -23.409 8.534 1.00 25.56 341 SER A N 1
ATOM 2429 C CA . SER A 1 341 ? 12.256 -22.966 9.936 1.00 26.07 341 SER A CA 1
ATOM 2430 C C . SER A 1 341 ? 11.693 -24.096 10.805 1.00 26.81 341 SER A C 1
ATOM 2431 O O . SER A 1 341 ? 12.238 -24.399 11.891 1.00 26.69 341 SER A O 1
ATOM 2434 N N . GLU A 1 342 ? 10.640 -24.733 10.286 1.00 26.92 342 GLU A N 1
ATOM 2435 C CA . GLU A 1 342 ? 10.022 -25.906 10.922 1.00 27.81 342 GLU A CA 1
ATOM 2436 C C . GLU A 1 342 ? 10.997 -27.082 11.099 1.00 27.31 342 GLU A C 1
ATOM 2437 O O . GLU A 1 342 ? 11.024 -27.707 12.168 1.00 28.05 342 GLU A O 1
ATOM 2443 N N . ALA A 1 343 ? 11.798 -27.365 10.072 1.00 26.23 343 ALA A N 1
ATOM 2444 C CA . ALA A 1 343 ? 12.783 -28.445 10.119 1.00 25.62 343 ALA A CA 1
ATOM 2445 C C . ALA A 1 343 ? 13.898 -28.158 11.123 1.00 25.00 343 ALA A C 1
ATOM 2446 O O . ALA A 1 343 ? 14.309 -29.066 11.857 1.00 24.77 343 ALA A O 1
ATOM 2448 N N . CYS A 1 344 ? 14.369 -26.911 11.165 1.00 23.82 344 CYS A N 1
ATOM 2449 C CA . CYS A 1 344 ? 15.453 -26.512 12.078 1.00 23.77 344 CYS A CA 1
ATOM 2450 C C . CYS A 1 344 ? 15.018 -26.543 13.548 1.00 24.29 344 CYS A C 1
ATOM 2451 O O . CYS A 1 344 ? 15.720 -27.091 14.399 1.00 24.26 344 CYS A O 1
ATOM 2454 N N . VAL A 1 345 ? 13.844 -26.000 13.831 1.00 25.35 345 VAL A N 1
ATOM 2455 C CA . VAL A 1 345 ? 13.323 -25.986 15.212 1.00 26.20 345 VAL A CA 1
ATOM 2456 C C . VAL A 1 345 ? 13.039 -27.409 15.724 1.00 27.08 345 VAL A C 1
ATOM 2457 O O . VAL A 1 345 ? 13.381 -27.742 16.867 1.00 27.41 345 VAL A O 1
ATOM 2461 N N . SER A 1 346 ? 12.436 -28.227 14.868 1.00 27.97 346 SER A N 1
ATOM 2462 C CA . SER A 1 346 ? 12.157 -29.635 15.147 1.00 28.89 346 SER A CA 1
ATOM 2463 C C . SER A 1 346 ? 13.438 -30.408 15.462 1.00 28.65 346 SER A C 1
ATOM 2464 O O . SER A 1 346 ? 13.468 -31.237 16.391 1.00 28.74 346 SER A O 1
ATOM 2467 N N . ALA A 1 347 ? 14.502 -30.117 14.710 1.00 27.78 347 ALA A N 1
ATOM 2468 C CA . ALA A 1 347 ? 15.829 -30.662 15.003 1.00 27.41 347 ALA A CA 1
ATOM 2469 C C . ALA A 1 347 ? 16.361 -30.215 16.364 1.00 27.17 347 ALA A C 1
ATOM 2470 O O . ALA A 1 347 ? 16.868 -31.037 17.134 1.00 26.13 347 ALA A O 1
ATOM 2472 N N . LEU A 1 348 ? 16.265 -28.917 16.662 1.00 26.58 348 LEU A N 1
ATOM 2473 C CA . LEU A 1 348 ? 16.781 -28.374 17.919 1.00 26.92 348 LEU A CA 1
ATOM 2474 C C . LEU A 1 348 ? 16.051 -28.979 19.142 1.00 28.23 348 LEU A C 1
ATOM 2475 O O . LEU A 1 348 ? 16.650 -29.129 20.211 1.00 28.55 348 LEU A O 1
ATOM 2480 N N . LEU A 1 349 ? 14.771 -29.293 18.967 1.00 29.55 349 LEU A N 1
ATOM 2481 C CA . LEU A 1 349 ? 13.935 -29.926 20.009 1.00 30.99 349 LEU A CA 1
ATOM 2482 C C . LEU A 1 349 ? 14.249 -31.425 20.180 1.00 32.31 349 LEU A C 1
ATOM 2483 O O . LEU A 1 349 ? 13.774 -32.058 21.129 1.00 32.09 349 LEU A O 1
ATOM 2488 N N . GLY A 1 350 ? 15.028 -31.986 19.257 1.00 33.80 350 GLY A N 1
ATOM 2489 C CA . GLY A 1 350 ? 15.422 -33.385 19.328 1.00 35.54 350 GLY A CA 1
ATOM 2490 C C . GLY A 1 350 ? 14.378 -34.330 18.776 1.00 36.81 350 GLY A C 1
ATOM 2491 O O . GLY A 1 350 ? 14.435 -35.528 19.040 1.00 37.16 350 GLY A O 1
ATOM 2492 N N . ASN A 1 351 ? 13.427 -33.804 18.003 1.00 38.74 351 ASN A N 1
ATOM 2493 C CA . ASN A 1 351 ? 12.400 -34.636 17.375 1.00 40.44 351 ASN A CA 1
ATOM 2494 C C . ASN A 1 351 ? 12.996 -35.472 16.259 1.00 41.95 351 ASN A C 1
ATOM 2495 O O . ASN A 1 351 ? 14.032 -35.118 15.700 1.00 41.94 351 ASN A O 1
ATOM 2500 N N . GLU A 1 352 ? 12.348 -36.587 15.928 1.00 43.86 352 GLU A N 1
ATOM 2501 C CA . GLU A 1 352 ? 12.804 -37.390 14.801 1.00 45.35 352 GLU A CA 1
ATOM 2502 C C . GLU A 1 352 ? 12.446 -36.643 13.520 1.00 46.03 352 GLU A C 1
ATOM 2503 O O . GLU A 1 352 ? 11.335 -36.121 13.384 1.00 46.66 352 GLU A O 1
ATOM 2509 N N . LEU A 1 353 ? 13.405 -36.570 12.604 1.00 46.56 353 LEU A N 1
ATOM 2510 C CA . LEU A 1 353 ? 13.232 -35.836 11.352 1.00 46.83 353 LEU A CA 1
ATOM 2511 C C . LEU A 1 353 ? 12.724 -36.770 10.256 1.00 46.92 353 LEU A C 1
ATOM 2512 O O . LEU A 1 353 ? 12.936 -37.980 10.316 1.00 46.74 353 LEU A O 1
ATOM 2517 N N . ASP A 1 354 ? 12.034 -36.201 9.271 1.00 46.98 354 ASP A N 1
ATOM 2518 C CA . ASP A 1 354 ? 11.680 -36.934 8.058 1.00 47.02 354 ASP A CA 1
ATOM 2519 C C . ASP A 1 354 ? 12.977 -37.391 7.373 1.00 46.51 354 ASP A C 1
ATOM 2520 O O . ASP A 1 354 ? 13.845 -36.564 7.099 1.00 46.51 354 ASP A O 1
ATOM 2525 N N . PRO A 1 355 ? 13.135 -38.711 7.139 1.00 45.69 355 PRO A N 1
ATOM 2526 C CA . PRO A 1 355 ? 14.310 -39.230 6.424 1.00 45.09 355 PRO A CA 1
ATOM 2527 C C . PRO A 1 355 ? 14.517 -38.585 5.052 1.00 44.23 355 PRO A C 1
ATOM 2528 O O . PRO A 1 355 ? 13.547 -38.319 4.345 1.00 44.17 355 PRO A O 1
ATOM 2532 N N . LEU A 1 356 ? 15.772 -38.331 4.691 1.00 43.43 356 LEU A N 1
ATOM 2533 C CA . LEU A 1 356 ? 16.104 -37.845 3.355 1.00 42.60 356 LEU A CA 1
ATOM 2534 C C . LEU A 1 356 ? 15.762 -38.931 2.325 1.00 42.44 356 LEU A C 1
ATOM 2535 O O . LEU A 1 356 ? 15.959 -40.123 2.595 1.00 41.78 356 LEU A O 1
ATOM 2540 N N . PRO A 1 357 ? 15.232 -38.530 1.153 1.00 41.79 357 PRO A N 1
ATOM 2541 C CA . PRO A 1 357 ? 14.901 -39.522 0.132 1.00 41.72 357 PRO A CA 1
ATOM 2542 C C . PRO A 1 357 ? 16.097 -40.386 -0.268 1.00 41.42 357 PRO A C 1
ATOM 2543 O O . PRO A 1 357 ? 17.255 -39.940 -0.192 1.00 40.56 357 PRO A O 1
ATOM 2547 N N . GLU A 1 358 ? 15.816 -41.626 -0.673 1.00 41.19 358 GLU A N 1
ATOM 2548 C CA . GLU A 1 358 ? 16.864 -42.534 -1.112 1.00 41.09 358 GLU A CA 1
ATOM 2549 C C . GLU A 1 358 ? 17.663 -41.870 -2.231 1.00 40.34 358 GLU A C 1
ATOM 2550 O O . GLU A 1 358 ? 18.884 -42.008 -2.288 1.00 39.99 358 GLU A O 1
ATOM 2556 N N . LYS A 1 359 ? 16.957 -41.129 -3.089 1.00 39.77 359 LYS A N 1
ATOM 2557 C CA . LYS A 1 359 ? 17.554 -40.346 -4.180 1.00 39.21 359 LYS A CA 1
ATOM 2558 C C . LYS A 1 359 ? 18.740 -39.492 -3.709 1.00 37.93 359 LYS A C 1
ATOM 2559 O O . LYS A 1 359 ? 19.836 -39.589 -4.258 1.00 38.01 359 LYS A O 1
ATOM 2565 N N . VAL A 1 360 ? 18.527 -38.678 -2.676 1.00 36.51 360 VAL A N 1
ATOM 2566 C CA . VAL A 1 360 ? 19.582 -37.795 -2.166 1.00 34.86 360 VAL A CA 1
ATOM 2567 C C . VAL A 1 360 ? 20.752 -38.570 -1.529 1.00 33.81 360 VAL A C 1
ATOM 2568 O O . VAL A 1 360 ? 21.921 -38.242 -1.760 1.00 32.52 360 VAL A O 1
ATOM 2572 N N . LEU A 1 361 ? 20.439 -39.607 -0.749 1.00 33.12 361 LEU A N 1
ATOM 2573 C CA . LEU A 1 361 ? 21.472 -40.421 -0.102 1.00 32.78 361 LEU A CA 1
ATOM 2574 C C . LEU A 1 361 ? 22.382 -41.136 -1.119 1.00 32.38 361 LEU A C 1
ATOM 2575 O O . LEU A 1 361 ? 23.563 -41.358 -0.853 1.00 31.38 361 LEU A O 1
ATOM 2580 N N . GLN A 1 362 ? 21.820 -41.484 -2.278 1.00 32.11 362 GLN A N 1
ATOM 2581 C CA . GLN A 1 362 ? 22.557 -42.196 -3.342 1.00 32.46 362 GLN A CA 1
ATOM 2582 C C . GLN A 1 362 ? 23.337 -41.271 -4.276 1.00 31.43 362 GLN A C 1
ATOM 2583 O O . GLN A 1 362 ? 24.230 -41.720 -5.007 1.00 31.20 362 GLN A O 1
ATOM 2589 N N . GLN A 1 363 ? 22.994 -39.983 -4.276 1.00 30.38 363 GLN A N 1
ATOM 2590 C CA . GLN A 1 363 ? 23.494 -39.063 -5.300 1.00 29.37 363 GLN A CA 1
ATOM 2591 C C . GLN A 1 363 ? 24.930 -38.597 -5.056 1.00 27.97 363 GLN A C 1
ATOM 2592 O O . GLN A 1 363 ? 25.269 -38.092 -3.979 1.00 26.15 363 GLN A O 1
ATOM 2598 N N . ARG A 1 364 ? 25.779 -38.734 -6.073 1.00 26.44 364 ARG A N 1
ATOM 2599 C CA . ARG A 1 364 ? 27.109 -38.172 -5.997 1.00 25.71 364 ARG A CA 1
ATOM 2600 C C . ARG A 1 364 ? 27.000 -36.653 -6.229 1.00 25.97 364 ARG A C 1
ATOM 2601 O O . ARG A 1 364 ? 26.237 -36.217 -7.115 1.00 24.68 364 ARG A O 1
ATOM 2609 N N . PRO A 1 365 ? 27.755 -35.847 -5.450 1.00 25.76 365 PRO A N 1
ATOM 2610 C CA . PRO A 1 365 ? 27.787 -34.397 -5.701 1.00 25.63 365 PRO A CA 1
ATOM 2611 C C . PRO A 1 365 ? 28.246 -34.062 -7.125 1.00 25.63 365 PRO A C 1
ATOM 2612 O O . PRO A 1 365 ? 29.161 -34.716 -7.642 1.00 25.35 365 PRO A O 1
ATOM 2616 N N . ASN A 1 366 ? 27.656 -33.035 -7.737 1.00 24.90 366 ASN A N 1
ATOM 2617 C CA . ASN A 1 366 ? 28.034 -32.638 -9.100 1.00 24.37 366 ASN A CA 1
ATOM 2618 C C . ASN A 1 366 ? 29.506 -32.191 -9.229 1.00 24.45 366 ASN A C 1
ATOM 2619 O O . ASN A 1 366 ? 30.188 -31.868 -8.230 1.00 24.07 366 ASN A O 1
ATOM 2624 N N . ALA A 1 367 ? 30.010 -32.182 -10.461 1.00 24.72 367 ALA A N 1
ATOM 2625 C CA . ALA A 1 367 ? 31.432 -31.936 -10.725 1.00 24.39 367 ALA A CA 1
ATOM 2626 C C . ALA A 1 367 ? 31.926 -30.556 -10.286 1.00 24.39 367 ALA A C 1
ATOM 2627 O O . ALA A 1 367 ? 33.044 -30.419 -9.801 1.00 24.76 367 ALA A O 1
ATOM 2629 N N . ASN A 1 368 ? 31.111 -29.529 -10.514 1.00 24.49 368 ASN A N 1
ATOM 2630 C CA . ASN A 1 368 ? 31.435 -28.174 -10.087 1.00 24.12 368 ASN A CA 1
ATOM 2631 C C . ASN A 1 368 ? 31.602 -28.089 -8.567 1.00 23.40 368 ASN A C 1
ATOM 2632 O O . ASN A 1 368 ? 32.506 -27.410 -8.087 1.00 23.36 368 ASN A O 1
ATOM 2637 N N . ALA A 1 369 ? 30.731 -28.781 -7.836 1.00 23.62 369 ALA A N 1
ATOM 2638 C CA . ALA A 1 369 ? 30.763 -28.808 -6.363 1.00 24.14 369 ALA A CA 1
ATOM 2639 C C . ALA A 1 369 ? 32.014 -29.520 -5.855 1.00 24.83 369 ALA A C 1
ATOM 2640 O O . ALA A 1 369 ? 32.699 -29.035 -4.959 1.00 23.57 369 ALA A O 1
ATOM 2642 N N . VAL A 1 370 ? 32.345 -30.662 -6.455 1.00 24.85 370 VAL A N 1
ATOM 2643 C CA . VAL A 1 370 ? 33.561 -31.376 -6.087 1.00 25.44 370 VAL A CA 1
ATOM 2644 C C . VAL A 1 370 ? 34.799 -30.493 -6.312 1.00 25.91 370 VAL A C 1
ATOM 2645 O O . VAL A 1 370 ? 35.688 -30.420 -5.462 1.00 26.39 370 VAL A O 1
ATOM 2649 N N . ARG A 1 371 ? 34.857 -29.816 -7.453 1.00 26.69 371 ARG A N 1
ATOM 2650 C CA . ARG A 1 371 ? 35.968 -28.898 -7.750 1.00 27.73 371 ARG A CA 1
ATOM 2651 C C . ARG A 1 371 ? 36.063 -27.801 -6.696 1.00 27.53 371 ARG A C 1
ATOM 2652 O O . ARG A 1 371 ? 37.144 -27.501 -6.185 1.00 27.05 371 ARG A O 1
ATOM 2660 N N . SER A 1 372 ? 34.913 -27.204 -6.385 1.00 27.20 372 SER A N 1
ATOM 2661 C CA . SER A 1 372 ? 34.848 -26.141 -5.369 1.00 27.04 372 SER A CA 1
ATOM 2662 C C . SER A 1 372 ? 35.335 -26.637 -4.005 1.00 27.14 372 SER A C 1
ATOM 2663 O O . SER A 1 372 ? 36.135 -25.978 -3.342 1.00 28.00 372 SER A O 1
ATOM 2666 N N . MET A 1 373 ? 34.846 -27.798 -3.584 1.00 27.18 373 MET A N 1
ATOM 2667 C CA . MET A 1 373 ? 35.242 -28.385 -2.307 1.00 27.72 373 MET A CA 1
ATOM 2668 C C . MET A 1 373 ? 36.745 -28.675 -2.282 1.00 28.42 373 MET A C 1
ATOM 2669 O O . MET A 1 373 ? 37.414 -28.394 -1.295 1.00 28.35 373 MET A O 1
ATOM 2674 N N . GLU A 1 374 ? 37.279 -29.228 -3.376 1.00 29.43 374 GLU A N 1
ATOM 2675 C CA . GLU A 1 374 ? 38.712 -29.566 -3.433 1.00 30.10 374 GLU A CA 1
ATOM 2676 C C . GLU A 1 374 ? 39.634 -28.353 -3.431 1.00 30.38 374 GLU A C 1
ATOM 2677 O O . GLU A 1 374 ? 40.696 -28.378 -2.794 1.00 30.51 374 GLU A O 1
ATOM 2683 N N . LYS A 1 375 ? 39.220 -27.277 -4.095 1.00 30.90 375 LYS A N 1
ATOM 2684 C CA . LYS A 1 375 ? 39.942 -26.008 -4.033 1.00 31.79 375 LYS A CA 1
ATOM 2685 C C . LYS A 1 375 ? 40.065 -25.488 -2.590 1.00 31.92 375 LYS A C 1
ATOM 2686 O O . LYS A 1 375 ? 41.135 -25.049 -2.179 1.00 31.91 375 LYS A O 1
ATOM 2692 N N . VAL A 1 376 ? 38.977 -25.560 -1.824 1.00 31.99 376 VAL A N 1
ATOM 2693 C CA . VAL A 1 376 ? 38.990 -25.087 -0.433 1.00 32.26 376 VAL A CA 1
ATOM 2694 C C . VAL A 1 376 ? 39.851 -25.984 0.462 1.00 33.06 376 VAL A C 1
ATOM 2695 O O . VAL A 1 376 ? 40.635 -25.482 1.273 1.00 32.48 376 VAL A O 1
ATOM 2699 N N . MET A 1 377 ? 39.685 -27.299 0.310 1.00 33.98 377 MET A N 1
ATOM 2700 C CA . MET A 1 377 ? 40.457 -28.287 1.065 1.00 35.61 377 MET A CA 1
ATOM 2701 C C . MET A 1 377 ? 41.966 -28.141 0.827 1.00 36.02 377 MET A C 1
ATOM 2702 O O . MET A 1 377 ? 42.754 -28.291 1.760 1.00 36.28 377 MET A O 1
ATOM 2707 N N . GLU A 1 378 ? 42.342 -27.838 -0.414 1.00 36.67 378 GLU A N 1
ATOM 2708 C CA . GLU A 1 378 ? 43.738 -27.594 -0.798 1.00 37.68 378 GLU A CA 1
ATOM 2709 C C . GLU A 1 378 ? 44.316 -26.366 -0.099 1.00 37.26 378 GLU A C 1
ATOM 2710 O O . GLU A 1 378 ? 45.407 -26.424 0.473 1.00 37.54 378 GLU A O 1
ATOM 2716 N N . ILE A 1 379 ? 43.584 -25.256 -0.155 1.00 36.59 379 ILE A N 1
ATOM 2717 C CA . ILE A 1 379 ? 44.002 -24.013 0.501 1.00 36.12 379 ILE A CA 1
ATOM 2718 C C . ILE A 1 379 ? 44.143 -24.186 2.012 1.00 35.62 379 ILE A C 1
ATOM 2719 O O . ILE A 1 379 ? 45.106 -23.694 2.608 1.00 36.03 379 ILE A O 1
ATOM 2724 N N . HIS A 1 380 ? 43.203 -24.907 2.622 1.00 35.54 380 HIS A N 1
ATOM 2725 C CA . HIS A 1 380 ? 43.121 -25.014 4.077 1.00 35.55 380 HIS A CA 1
ATOM 2726 C C . HIS A 1 380 ? 43.842 -26.227 4.657 1.00 36.29 380 HIS A C 1
ATOM 2727 O O . HIS A 1 380 ? 43.931 -26.362 5.875 1.00 36.31 380 HIS A O 1
ATOM 2734 N N . SER A 1 381 ? 44.371 -27.096 3.793 1.00 37.17 381 SER A N 1
ATOM 2735 C CA . SER A 1 381 ? 45.258 -28.170 4.248 1.00 37.95 381 SER A CA 1
ATOM 2736 C C . SER A 1 381 ? 46.472 -27.581 4.975 1.00 38.50 381 SER A C 1
ATOM 2737 O O . SER A 1 381 ? 46.955 -28.154 5.951 1.00 39.05 381 SER A O 1
ATOM 2740 N N . LYS A 1 382 ? 46.933 -26.422 4.510 1.00 39.25 382 LYS A N 1
ATOM 2741 C CA . LYS A 1 382 ? 48.004 -25.673 5.171 1.00 40.03 382 LYS A CA 1
ATOM 2742 C C . LYS A 1 382 ? 47.746 -25.342 6.650 1.00 40.17 382 LYS A C 1
ATOM 2743 O O . LYS A 1 382 ? 48.702 -25.171 7.412 1.00 40.47 382 LYS A O 1
ATOM 2749 N N . TYR A 1 383 ? 46.477 -25.253 7.056 1.00 39.99 383 TYR A N 1
ATOM 2750 C CA . TYR A 1 383 ? 46.117 -24.748 8.384 1.00 39.83 383 TYR A CA 1
ATOM 2751 C C . TYR A 1 383 ? 45.403 -25.760 9.293 1.00 39.67 383 TYR A C 1
ATOM 2752 O O . TYR A 1 383 ? 45.305 -25.542 10.502 1.00 39.76 383 TYR A O 1
ATOM 2761 N N . TRP A 1 384 ? 44.912 -26.861 8.735 1.00 39.52 384 TRP A N 1
ATOM 2762 C CA . TRP A 1 384 ? 44.128 -27.825 9.510 1.00 39.48 384 TRP A CA 1
ATOM 2763 C C . TRP A 1 384 ? 44.665 -29.246 9.312 1.00 40.13 384 TRP A C 1
ATOM 2764 O O . TRP A 1 384 ? 44.866 -29.691 8.182 1.00 40.03 384 TRP A O 1
ATOM 2775 N N . ARG A 1 385 ? 44.900 -29.937 10.427 1.00 41.05 385 ARG A N 1
ATOM 2776 C CA . ARG A 1 385 ? 45.437 -31.303 10.418 1.00 41.90 385 ARG A CA 1
ATOM 2777 C C . ARG A 1 385 ? 44.490 -32.315 9.769 1.00 41.79 385 ARG A C 1
ATOM 2778 O O . ARG A 1 385 ? 44.940 -33.279 9.136 1.00 41.50 385 ARG A O 1
ATOM 2786 N N . CYS A 1 386 ? 43.184 -32.089 9.908 1.00 41.60 386 CYS A N 1
ATOM 2787 C CA . CYS A 1 386 ? 42.182 -32.990 9.337 1.00 41.15 386 CYS A CA 1
ATOM 2788 C C . CYS A 1 386 ? 42.228 -33.053 7.806 1.00 41.46 386 CYS A C 1
ATOM 2789 O O . CYS A 1 386 ? 41.727 -34.013 7.228 1.00 40.99 386 CYS A O 1
ATOM 2792 N N . LEU A 1 387 ? 42.832 -32.045 7.167 1.00 41.77 387 LEU A N 1
ATOM 2793 C CA . LEU A 1 387 ? 42.994 -32.000 5.703 1.00 42.41 387 LEU A CA 1
ATOM 2794 C C . LEU A 1 387 ? 44.439 -32.277 5.244 1.00 43.50 387 LEU A C 1
ATOM 2795 O O . LEU A 1 387 ? 44.779 -32.086 4.070 1.00 43.08 387 LEU A O 1
ATOM 2800 N N . GLN A 1 388 ? 45.283 -32.716 6.173 1.00 44.98 388 GLN A N 1
ATOM 2801 C CA . GLN A 1 388 ? 46.667 -33.093 5.858 1.00 45.94 388 GLN A CA 1
ATOM 2802 C C . GLN A 1 388 ? 46.820 -34.610 5.750 1.00 46.59 388 GLN A C 1
ATOM 2803 O O . GLN A 1 388 ? 47.742 -35.097 5.089 1.00 47.14 388 GLN A O 1
ATOM 2809 N N . ARG A 1 389 ? 45.909 -35.348 6.382 1.00 47.30 389 ARG A N 1
ATOM 2810 C CA . ARG A 1 389 ? 46.021 -36.802 6.505 1.00 47.84 389 ARG A CA 1
ATOM 2811 C C . ARG A 1 389 ? 45.816 -37.572 5.192 1.00 48.18 389 ARG A C 1
ATOM 2812 O O . ARG A 1 389 ? 46.540 -38.540 4.925 1.00 48.25 389 ARG A O 1
ATOM 2814 N N . THR A 1 390 ? 44.862 -37.131 4.366 1.00 48.17 390 THR A N 1
ATOM 2815 C CA . THR A 1 390 ? 44.295 -37.992 3.324 1.00 47.97 390 THR A CA 1
ATOM 2816 C C . THR A 1 390 ? 44.155 -37.372 1.926 1.00 47.27 390 THR A C 1
ATOM 2817 O O . THR A 1 390 ? 44.512 -36.217 1.692 1.00 47.89 390 THR A O 1
ATOM 2821 N N . THR A 1 391 ? 43.647 -38.189 1.006 1.00 46.23 391 THR A N 1
ATOM 2822 C CA . THR A 1 391 ? 43.226 -37.770 -0.329 1.00 45.14 391 THR A CA 1
ATOM 2823 C C . THR A 1 391 ? 41.725 -37.463 -0.300 1.00 43.82 391 THR A C 1
ATOM 2824 O O . THR A 1 391 ? 41.015 -37.921 0.601 1.00 44.14 391 THR A O 1
ATOM 2828 N N . SER A 1 392 ? 41.240 -36.692 -1.277 1.00 42.07 392 SER A N 1
ATOM 2829 C CA . SER A 1 392 ? 39.824 -36.276 -1.307 1.00 40.29 392 SER A CA 1
ATOM 2830 C C . SER A 1 392 ? 38.840 -37.416 -1.587 1.00 38.81 392 SER A C 1
ATOM 2831 O O . SER A 1 392 ? 39.070 -38.261 -2.461 1.00 38.92 392 SER A O 1
ATOM 2834 N N . THR A 1 393 ? 37.740 -37.419 -0.837 1.00 36.36 393 THR A N 1
ATOM 2835 C CA . THR A 1 393 ? 36.603 -38.295 -1.102 1.00 34.54 393 THR A CA 1
ATOM 2836 C C . THR A 1 393 ? 35.324 -37.468 -1.333 1.00 32.95 393 THR A C 1
ATOM 2837 O O . THR A 1 393 ? 34.207 -37.966 -1.154 1.00 32.68 393 THR A O 1
ATOM 2841 N N . ALA A 1 394 ? 35.500 -36.219 -1.761 1.00 31.63 394 ALA A N 1
ATOM 2842 C CA . ALA A 1 394 ? 34.389 -35.270 -1.939 1.00 30.89 394 ALA A CA 1
ATOM 2843 C C . ALA A 1 394 ? 33.341 -35.760 -2.941 1.00 30.00 394 ALA A C 1
ATOM 2844 O O . ALA A 1 394 ? 32.154 -35.484 -2.781 1.00 28.89 394 ALA A O 1
ATOM 2846 N N . GLY A 1 395 ? 33.787 -36.495 -3.962 1.00 29.30 395 GLY A N 1
ATOM 2847 C CA . GLY A 1 395 ? 32.900 -36.981 -5.032 1.00 28.63 395 GLY A CA 1
ATOM 2848 C C . GLY A 1 395 ? 32.027 -38.185 -4.721 1.00 28.15 395 GLY A C 1
ATOM 2849 O O . GLY A 1 395 ? 31.165 -38.543 -5.526 1.00 27.79 395 GLY A O 1
ATOM 2850 N N . ARG A 1 396 ? 32.248 -38.833 -3.568 1.00 27.51 396 ARG A N 1
ATOM 2851 C CA . ARG A 1 396 ? 31.341 -39.872 -3.072 1.00 27.03 396 ARG A CA 1
ATOM 2852 C C . ARG A 1 396 ? 29.977 -39.360 -2.601 1.00 26.77 396 ARG A C 1
ATOM 2853 O O . ARG A 1 396 ? 29.879 -38.274 -1.999 1.00 25.22 396 ARG A O 1
ATOM 2861 N N . SER A 1 397 ? 28.941 -40.166 -2.843 1.00 26.03 397 SER A N 1
ATOM 2862 C CA . SER A 1 397 ? 27.634 -40.010 -2.195 1.00 26.07 397 SER A CA 1
ATOM 2863 C C . SER A 1 397 ? 27.756 -40.340 -0.696 1.00 26.94 397 SER A C 1
ATOM 2864 O O . SER A 1 397 ? 28.779 -40.879 -0.256 1.00 26.33 397 SER A O 1
ATOM 2867 N N . LEU A 1 398 ? 26.726 -40.009 0.081 1.00 27.90 398 LEU A N 1
ATOM 2868 C CA . LEU A 1 398 ? 26.728 -40.308 1.528 1.00 28.63 398 LEU A CA 1
ATOM 2869 C C . LEU A 1 398 ? 26.751 -41.825 1.799 1.00 29.43 398 LEU A C 1
ATOM 2870 O O . LEU A 1 398 ? 27.514 -42.283 2.647 1.00 29.04 398 LEU A O 1
ATOM 2875 N N . ILE A 1 399 ? 25.890 -42.573 1.105 1.00 30.20 399 ILE A N 1
ATOM 2876 C CA . ILE A 1 399 ? 25.882 -44.052 1.176 1.00 31.31 399 ILE A CA 1
ATOM 2877 C C . ILE A 1 399 ? 27.271 -44.637 0.851 1.00 31.96 399 ILE A C 1
ATOM 2878 O O . ILE A 1 399 ? 27.758 -45.530 1.563 1.00 31.99 399 ILE A O 1
ATOM 2883 N N . GLU A 1 400 ? 27.921 -44.115 -0.191 1.00 32.69 400 GLU A N 1
ATOM 2884 C CA . GLU A 1 400 ? 29.268 -44.555 -0.554 1.00 33.16 400 GLU A CA 1
ATOM 2885 C C . GLU A 1 400 ? 30.315 -44.212 0.508 1.00 34.50 400 GLU A C 1
ATOM 2886 O O . GLU A 1 400 ? 31.138 -45.057 0.852 1.00 34.61 400 GLU A O 1
ATOM 2892 N N . ALA A 1 401 ? 30.295 -42.979 1.019 1.00 35.55 401 ALA A N 1
ATOM 2893 C CA . ALA A 1 401 ? 31.245 -42.566 2.060 1.00 37.22 401 ALA A CA 1
ATOM 2894 C C . ALA A 1 401 ? 31.074 -43.407 3.328 1.00 38.66 401 ALA A C 1
ATOM 2895 O O . ALA A 1 401 ? 32.063 -43.776 3.975 1.00 38.63 401 ALA A O 1
ATOM 2897 N N . GLN A 1 402 ? 29.816 -43.707 3.656 1.00 40.73 402 GLN A N 1
ATOM 2898 C CA . GLN A 1 402 ? 29.471 -44.593 4.762 1.00 42.77 402 GLN A CA 1
ATOM 2899 C C . GLN A 1 402 ? 30.071 -45.976 4.521 1.00 44.28 402 GLN A C 1
ATOM 2900 O O . GLN A 1 402 ? 30.770 -46.518 5.380 1.00 44.69 402 GLN A O 1
ATOM 2906 N N . THR A 1 403 ? 29.793 -46.533 3.343 1.00 45.99 403 THR A N 1
ATOM 2907 C CA . THR A 1 403 ? 30.286 -47.857 2.958 1.00 47.23 403 THR A CA 1
ATOM 2908 C C . THR A 1 403 ? 31.809 -47.941 3.025 1.00 48.75 403 THR A C 1
ATOM 2909 O O . THR A 1 403 ? 32.352 -48.923 3.532 1.00 48.96 403 THR A O 1
ATOM 2913 N N . CYS A 1 404 ? 32.490 -46.902 2.552 1.00 50.63 404 CYS A N 1
ATOM 2914 C CA . CYS A 1 404 ? 33.948 -46.944 2.388 1.00 52.39 404 CYS A CA 1
ATOM 2915 C C . CYS A 1 404 ? 34.762 -46.422 3.583 1.00 54.09 404 CYS A C 1
ATOM 2916 O O . CYS A 1 404 ? 35.957 -46.144 3.443 1.00 54.26 404 CYS A O 1
ATOM 2919 N N . GLU A 1 405 ? 34.124 -46.295 4.747 1.00 56.03 405 GLU A N 1
ATOM 2920 C CA . GLU A 1 405 ? 34.832 -46.006 6.003 1.00 57.65 405 GLU A CA 1
ATOM 2921 C C . GLU A 1 405 ? 35.132 -47.298 6.776 1.00 58.89 405 GLU A C 1
ATOM 2922 O O . GLU A 1 405 ? 36.178 -47.420 7.426 1.00 59.11 405 GLU A O 1
ATOM 2928 N N . ASN A 1 406 ? 34.210 -48.258 6.674 1.00 60.19 406 ASN A N 1
ATOM 2929 C CA . ASN A 1 406 ? 34.176 -49.440 7.539 1.00 61.08 406 ASN A CA 1
ATOM 2930 C C . ASN A 1 406 ? 35.442 -50.315 7.493 1.00 61.63 406 ASN A C 1
ATOM 2931 O O . ASN A 1 406 ? 36.254 -50.282 8.425 1.00 61.80 406 ASN A O 1
ATOM 2936 N N . GLU A 1 407 ? 35.613 -51.088 6.419 1.00 62.09 407 GLU A N 1
ATOM 2937 C CA . GLU A 1 407 ? 36.724 -52.042 6.329 1.00 62.29 407 GLU A CA 1
ATOM 2938 C C . GLU A 1 407 ? 36.926 -52.550 4.903 1.00 62.46 407 GLU A C 1
ATOM 2939 O O . GLU A 1 407 ? 37.601 -53.560 4.680 1.00 62.64 407 GLU A O 1
#

Solvent-accessible surface area: 16685 Å² total; per-residue (Å²): 95,202,129,19,1,0,0,0,25,28,53,134,0,20,52,26,107,23,127,133,59,132,18,47,46,3,18,18,0,25,51,51,0,94,136,58,34,14,78,64,130,8,56,56,14,217,20,76,132,0,66,50,136,6,0,67,32,19,5,29,109,77,9,0,70,105,68,8,42,85,38,33,134,174,164,217,79,110,134,40,34,80,67,59,22,102,57,202,48,140,67,64,24,80,3,18,26,71,140,35,128,39,32,94,54,41,14,5,38,3,2,42,13,0,0,0,0,1,4,44,0,1,41,51,1,21,88,37,96,4,77,5,0,0,0,0,3,40,9,20,3,3,9,1,45,92,66,61,37,56,22,175,1,30,2,0,7,3,0,0,0,0,36,5,0,40,117,126,78,91,24,79,68,0,0,0,0,0,0,1,0,17,1,0,11,2,0,17,86,23,8,52,66,32,50,34,0,0,2,2,0,0,0,26,28,19,98,32,126,21,100,37,33,37,0,17,7,103,51,17,10,70,54,102,1,58,2,55,4,1,0,2,3,0,45,34,18,51,115,67,45,0,7,12,7,5,0,12,2,0,0,57,12,0,1,26,36,0,0,64,72,13,52,8,56,5,0,2,0,0,0,0,0,4,0,6,118,40,4,97,82,110,75,0,11,5,57,0,40,16,94,0,0,0,57,0,0,74,70,0,30,66,15,14,83,12,107,0,2,0,3,2,4,12,8,119,50,70,87,4,0,8,53,0,0,54,14,0,0,18,0,3,29,54,50,173,24,91,104,17,60,107,165,18,52,93,71,154,10,21,72,26,0,26,146,8,0,69,102,0,23,136,43,0,33,157,68,13,193,43,26,97,85,112,121,55,54,0,29,88,3,53,56,50,17,107,80,76,130,108,151

B-factor: mean 33.91, std 11.36, range [16.39, 78.96]

Sequence (391 aa):
PRFTTGLVYDTLMLKHQCTCGHAGRIQSIWSRLQETGLRGKCECIRGRKATLEELQTVHSEAHTLLYGTNPLNRQKKLLGSLASVFVRLPCGGVGVDSDTIWNEVHSAGAARLAVGCVVELVFKVATGELKNGFAVVRPPGHHAEESTPMGFCYFNSVAVAAKLLQQRLSVSKILIVDWDVHHGNGTQQAFYSDPSVLYMSLHRYDDGNFFPGSGAPDEVGTGPGVGFNVNMAFTGGLDPPMGDAEYLAAFRTVVMPIASEFAPDVVLVSSGFDAVEGHPTPLGGYNLSARCFGYLTKQLMGLAGGRIVLALEGGHDLTAICDASEACVSALLGNELDPLPEKVLQQRPNANAVRSMEKVMEIHSKYWRCLQRTTSTAGRSLIEAQTCENE

Secondary structure (DSSP, 8-state):
--SSEEEE--GGG-S---TT----HHHHHHHHHHHHTHHHHSEEE---PPPHHHHTTTS-HHHHHHHHS-GGGG--HHHHHHHHHEEE-TTS-EEE-TTSTHHHHHHHHHHHHHHHHHHHHHHHHHTTSSSEEEE---S--TT-BTTB-BTTBSS-HHHHHHHHHHHHS--S-EEEEE-SSS--HHHHHHHTT-TTEEEEEEEE-GGG-STT----TT---SGGGTT-EEEEEE-S-SSS---HHHHHHHIIIIIHHHHHHH--SEEEEEE--TTBSS-TTTT----B-HHHHHHHHHHHHTSGGG-EEEEE-----HHHHHHHHHHHHHHHTTPPPPPPPHHHHHPPPPHHHHHHHHHHHHHHHTT-GGGTS----TTS-HHHHHHTT--

Nearest PDB structures (foldseek):
  2vqm-assembly1_A  TM=1.003E+00  e=1.220E-82  Homo sapiens
  2vqj-assembly1_A  TM=9.999E-01  e=5.672E-79  Homo sapiens
  2vqq-assembly1_A  TM=9.996E-01  e=7.511E-71  Homo sapiens
  2vqq-assembly2_B  TM=9.996E-01  e=1.324E-70  Homo sapiens
  2vqo-assembly2_B  TM=9.969E-01  e=5.158E-70  Homo sapiens

Organism: Homo sapiens (NCBI:txid9606)

Foldseek 3Di:
DQQAEEEEDDCLLDQFDDPPDVPFALRLLVVLCVVVCLVVVHHYDYFDFDDLVLLLLFAPNVLCVVLPDDPCVVHVVVCVVVVQQWDQDPVRGIGGDCVDPCVSSSQSNQLRRQLRRLLRNLVCLLVSSYQEYEYSGDDFALQDARRDADPSHRTHNLLSSVSCCCVVVVFQAEEEEEEAQADSPRNCRRCQQPCRYAYEYEYAAQCQPAPPRDQDLPSQGDHNSRLRYGRLYFHDAPPPAAELQLVVLLCVQPVLQQQVQSQGLAYEYADEQCQDPPNDDRSHRHHYQLLSLLVVLLSCCPGNVNSYYYYYHHDGPNVRSSSNSVSNSCSSRVHDGDDDDPVQQQDFGDPSSLVSSVVSLVSNCVPHVSSVPDDDPSRGGNVRVVVVPPD

CATH classification: 3.40.800.20